Protein AF-E5VIQ0-F1 (afdb_monomer)

Sequence (372 aa):
MNVFETSSGSKKIGVAPRYSGVIVVSKTSDHVQVIYEKKKAYGIGWIDRGLYHKEAIPYNGNEKQLLGNGTYWIQNKASGEGIRVQIIFLGDQKCQVSILNQSKEDHTWKLIREYDHFYIKNMKNEKYLSMDENGTLTDGKIKDMNNCFTKPQKEAAQKSYQWQVMRLNNKNVYPYRDFMQFDPAWARKDYGNVSDYSGKMAAAGCGVVAITNAVYALNGQFVDPMLFADYAVEKHYRIIGAGTHDGIFKAAAKKFGDAYGFTYIKTTYSTSEVREYLKKGCVAISHVPGHYVTVADFNPKTKKYLVLDSHPIKSRPTSSFGNWFKRERLERGGLTSSAYYIYGVPGQAWKYESAKGIQFQKDLFTFMVYMR

Secondary structure (DSSP, 8-state):
-EEESSTT--SEEEEPPTTS--EEEEE-SSEEEEEEEETTEEEEEEEEHHHIIIIIS---SSS--SB-SEEEEEEETTT--EEEEEEEEEETTEEEEEETT------EEEEEEETTEEEEEETTT--EEEE-TTS-EEEE-------B-SPPPS----GGG-EEEEE-SSS--SS-----TT-TTTTTSBSSS--SGGGBHHHHTHHHHHHHHHHHHHH-B---HHHHHHHHHHTT-EETTTEE-TTHHHHHHHHHHHHHT-EEEEEES-HHHHHHHHTTT-EEEEEETTEEEEEEEEETTTTEEEEE-SS-BTTB---TT-EEEEHHHHSSGGG--SEEEEEE-TTTTTHHHHHHHHHHHHHHHHHHHTT-

pLDDT: mean 81.68, std 15.88, range [33.47, 98.81]

Mean predicted aligned error: 11.53 Å

Radius of gyration: 22.09 Å; Cα contacts (8 Å, |Δi|>4): 824; chains: 1; bounding box: 66×54×63 Å

Foldseek 3Di:
DFFAADQVRPHTPDDADFQADWAFPQDDPFWTWTFGDDPVGIDIGIDGVVCCCVRHADPLVPWDQQFFFAWKWKAQQPPRDTFIWGWDDDDPQWTFTHTPPDPDPGFIWHWADAALWTWTAGPVPRWTWFADPVRDIDTDHDPDGHRDNDHDDDDDDPSRRTIGIFGDDQAFGPRAAFAALCRNVFQAPALEDDPDNCRGSVNAVQLLSQLQSQLCRQTNGGHDSVVLSVVCRVVVQQDRNQHGHPVSLQVVCVVRCNSSFKHWQDKDQDPVVQQVLQVRSKKKWFDFVSGIWIFRHADPVVQWTWIRGNDADPQRNAGSNTDTHHPVSCCDTRNRGRMITIMHGPPVSPVPVVVVVVVVVVVVVVVVVVVD

Structure (mmCIF, N/CA/C/O backbone):
data_AF-E5VIQ0-F1
#
_entry.id   AF-E5VIQ0-F1
#
loop_
_atom_site.group_PDB
_atom_site.id
_atom_site.type_symbol
_atom_site.label_atom_id
_atom_site.label_alt_id
_atom_site.label_comp_id
_atom_site.label_asym_id
_atom_site.label_entity_id
_atom_site.label_seq_id
_atom_site.pdbx_PDB_ins_code
_atom_site.Cartn_x
_atom_site.Cartn_y
_atom_site.Cartn_z
_atom_site.occupancy
_atom_site.B_iso_or_equiv
_atom_site.auth_seq_id
_atom_site.auth_comp_id
_atom_site.auth_asym_id
_atom_site.auth_atom_id
_atom_site.pdbx_PDB_model_num
ATOM 1 N N . MET A 1 1 ? 7.933 18.202 8.765 1.00 78.00 1 MET A N 1
ATOM 2 C CA . MET A 1 1 ? 9.221 18.903 8.602 1.00 78.00 1 MET A CA 1
ATOM 3 C C . MET A 1 1 ? 8.988 20.405 8.558 1.00 78.00 1 MET A C 1
ATOM 5 O O . MET A 1 1 ? 8.208 20.854 7.725 1.00 78.00 1 MET A O 1
ATOM 9 N N . ASN A 1 2 ? 9.599 21.183 9.456 1.00 86.50 2 ASN A N 1
ATOM 10 C CA . ASN A 1 2 ? 9.541 22.648 9.362 1.00 86.50 2 ASN A CA 1
ATOM 11 C C . ASN A 1 2 ? 10.174 23.100 8.040 1.00 86.50 2 ASN A C 1
ATOM 13 O O . ASN A 1 2 ? 11.204 22.560 7.645 1.00 86.50 2 ASN A O 1
ATOM 17 N N . VAL A 1 3 ? 9.543 24.065 7.372 1.00 86.06 3 VAL A N 1
ATOM 18 C CA . VAL A 1 3 ? 10.069 24.673 6.148 1.00 86.06 3 VAL A CA 1
ATOM 19 C C . VAL A 1 3 ? 10.400 26.129 6.427 1.00 86.06 3 VAL A C 1
ATOM 21 O O . VAL A 1 3 ? 9.577 26.850 6.998 1.00 86.06 3 VAL A O 1
ATOM 24 N N . PHE A 1 4 ? 11.586 26.548 6.006 1.00 92.62 4 PHE A N 1
ATOM 25 C CA . PHE A 1 4 ? 12.167 27.857 6.258 1.00 92.62 4 PHE A CA 1
ATOM 26 C C . PHE A 1 4 ? 12.259 28.699 4.983 1.00 92.62 4 PHE A C 1
ATOM 28 O O . PHE A 1 4 ? 12.320 28.170 3.874 1.00 92.62 4 PHE A O 1
ATOM 35 N N . GLU A 1 5 ? 12.236 30.020 5.139 1.00 92.00 5 GLU A N 1
ATOM 36 C CA . GLU A 1 5 ? 12.345 30.978 4.028 1.00 92.00 5 GLU A CA 1
ATOM 37 C C . GLU A 1 5 ? 13.717 30.906 3.341 1.00 92.00 5 GLU A C 1
ATOM 39 O O . GLU A 1 5 ? 13.808 30.962 2.115 1.00 92.00 5 GLU A O 1
ATOM 44 N N . THR A 1 6 ? 14.778 30.703 4.126 1.00 89.56 6 THR A N 1
ATOM 45 C CA . THR A 1 6 ? 16.180 30.722 3.690 1.00 89.56 6 THR A CA 1
ATOM 46 C C . THR A 1 6 ? 16.926 29.459 4.124 1.00 89.56 6 THR A C 1
ATOM 48 O O . THR A 1 6 ? 16.515 28.751 5.046 1.00 89.56 6 THR A O 1
ATOM 51 N N . SER A 1 7 ? 18.078 29.202 3.497 1.00 83.75 7 SER A N 1
ATOM 52 C CA . SER A 1 7 ? 18.975 28.082 3.820 1.00 83.75 7 SER A CA 1
ATOM 53 C C . SER A 1 7 ? 19.711 28.224 5.159 1.00 83.75 7 SER A C 1
ATOM 55 O O . SER A 1 7 ? 20.549 27.384 5.468 1.00 83.75 7 SER A O 1
ATOM 57 N N . SER A 1 8 ? 19.449 29.290 5.921 1.00 81.81 8 SER A N 1
ATOM 58 C CA . SER A 1 8 ? 19.987 29.520 7.268 1.00 81.81 8 SER A CA 1
ATOM 59 C C . SER A 1 8 ? 18.996 29.164 8.382 1.00 81.81 8 SER A C 1
ATOM 61 O O . SER A 1 8 ? 19.342 29.263 9.554 1.00 81.81 8 SER A O 1
ATOM 63 N N . GLY A 1 9 ? 17.760 28.775 8.041 1.00 76.31 9 GLY A N 1
ATOM 64 C CA . GLY A 1 9 ? 16.759 28.347 9.024 1.00 76.31 9 GLY A CA 1
ATOM 65 C C . GLY A 1 9 ? 16.147 29.474 9.868 1.00 76.31 9 GLY A C 1
ATOM 66 O O . GLY A 1 9 ? 15.486 29.196 10.865 1.00 76.31 9 GLY A O 1
ATOM 67 N N . SER A 1 10 ? 16.327 30.744 9.488 1.00 78.38 10 SER A N 1
ATOM 68 C CA . SER A 1 10 ? 15.993 31.899 10.340 1.00 78.38 10 SER A CA 1
ATOM 69 C C . SER A 1 10 ? 14.492 32.134 10.555 1.00 78.38 10 SER A C 1
ATOM 71 O O . SER A 1 10 ? 14.095 32.649 11.598 1.00 78.38 10 SER A O 1
ATOM 73 N N . LYS A 1 11 ? 13.638 31.764 9.592 1.00 90.00 11 LYS A N 1
ATOM 74 C CA . LYS A 1 11 ? 12.189 32.023 9.647 1.00 90.00 11 LYS A CA 1
ATOM 75 C C . LYS A 1 11 ? 11.383 30.847 9.121 1.00 90.00 11 LYS A C 1
ATOM 77 O O . LYS A 1 11 ? 11.480 30.491 7.946 1.00 90.00 11 LYS A O 1
ATOM 82 N N . LYS A 1 12 ? 10.545 30.264 9.981 1.00 92.00 12 LYS A N 1
ATOM 83 C CA . LYS A 1 12 ? 9.608 29.194 9.614 1.00 92.00 12 LYS A CA 1
ATOM 84 C C . LYS A 1 12 ? 8.447 29.768 8.793 1.00 92.00 12 LYS A C 1
ATOM 86 O O . LYS A 1 12 ? 7.721 30.633 9.268 1.00 92.00 12 LYS A O 1
ATOM 91 N N . ILE A 1 13 ? 8.239 29.238 7.591 1.00 89.69 13 ILE A N 1
ATOM 92 C CA . ILE A 1 13 ? 7.183 29.659 6.647 1.00 89.69 13 ILE A CA 1
ATOM 93 C C . ILE A 1 13 ? 6.119 28.585 6.406 1.00 89.69 13 ILE A C 1
ATOM 95 O O . ILE A 1 13 ? 5.143 28.806 5.686 1.00 89.69 13 ILE A O 1
ATOM 99 N N . GLY A 1 14 ? 6.310 27.395 6.974 1.00 85.50 14 GLY A N 1
ATOM 100 C CA . GLY A 1 14 ? 5.353 26.311 6.847 1.00 85.50 14 GLY A CA 1
ATOM 101 C C . GLY A 1 14 ? 5.832 25.007 7.460 1.00 85.50 14 GLY A C 1
ATOM 102 O O . GLY A 1 14 ? 6.859 24.935 8.142 1.00 85.50 14 GLY A O 1
ATOM 103 N N . VAL A 1 15 ? 5.050 23.964 7.206 1.00 80.75 15 VAL A N 1
ATOM 104 C CA . VAL A 1 15 ? 5.370 22.587 7.564 1.00 80.75 15 VAL A CA 1
ATOM 105 C C . VAL A 1 15 ? 5.103 21.723 6.338 1.00 80.75 15 VAL A C 1
ATOM 107 O O . VAL A 1 15 ? 3.973 21.658 5.863 1.00 80.75 15 VAL A O 1
ATOM 110 N N . ALA A 1 16 ? 6.144 21.072 5.826 1.00 70.19 16 ALA A N 1
ATOM 111 C CA . ALA A 1 16 ? 6.009 20.020 4.834 1.00 70.19 16 ALA A CA 1
ATOM 112 C C . ALA A 1 16 ? 5.564 18.729 5.542 1.00 70.19 16 ALA A C 1
ATOM 114 O O . ALA A 1 16 ? 6.084 18.427 6.633 1.00 70.19 16 ALA A O 1
ATOM 115 N N . PRO A 1 17 ? 4.635 17.952 4.959 1.00 60.50 17 PRO A N 1
ATOM 116 C CA . PRO A 1 17 ? 4.226 16.684 5.543 1.00 60.50 17 PRO A CA 1
ATOM 117 C C . PRO A 1 17 ? 5.438 15.752 5.653 1.00 60.50 17 PRO A C 1
ATOM 119 O O . PRO A 1 17 ? 6.227 15.622 4.714 1.00 60.50 17 PRO A O 1
ATOM 122 N N . ARG A 1 18 ? 5.606 15.110 6.812 1.00 57.12 18 ARG A N 1
ATOM 123 C CA . ARG A 1 18 ? 6.613 14.049 6.974 1.00 57.12 18 ARG A CA 1
ATOM 124 C C . ARG A 1 18 ? 6.303 12.915 6.000 1.00 57.12 18 ARG A C 1
ATOM 126 O O . ARG A 1 18 ? 5.126 12.640 5.766 1.00 57.12 18 ARG A O 1
ATOM 133 N N . TYR A 1 19 ? 7.335 12.259 5.469 1.00 55.47 19 TYR A N 1
ATOM 134 C CA . TYR A 1 19 ? 7.179 11.092 4.590 1.00 55.47 19 TYR A CA 1
ATOM 135 C C . TYR A 1 19 ? 6.348 11.345 3.318 1.00 55.47 19 TYR A C 1
ATOM 137 O O . TYR A 1 19 ? 5.710 10.431 2.800 1.00 55.47 19 TYR A O 1
ATOM 145 N N . SER A 1 20 ? 6.308 12.593 2.850 1.00 49.12 20 SER A N 1
ATOM 146 C CA . SER A 1 20 ? 5.661 12.973 1.594 1.00 49.12 20 SER A CA 1
ATOM 147 C C . SER A 1 20 ? 6.708 13.324 0.547 1.00 49.12 20 SER A C 1
ATOM 149 O O . SER A 1 20 ? 7.821 13.733 0.886 1.00 49.12 20 SER A O 1
ATOM 151 N N . GLY A 1 21 ? 6.346 13.172 -0.726 1.00 53.34 21 GLY A N 1
ATOM 152 C CA . GLY A 1 21 ? 7.194 13.609 -1.823 1.00 53.34 21 GLY A CA 1
ATOM 153 C C . GLY A 1 21 ? 7.393 15.118 -1.800 1.00 53.34 21 GLY A C 1
ATOM 154 O O . GLY A 1 21 ? 6.462 15.885 -2.034 1.00 53.34 21 GLY A O 1
ATOM 155 N N . VAL A 1 22 ? 8.626 15.535 -1.528 1.00 61.16 22 VAL A N 1
ATOM 156 C CA . VAL A 1 22 ? 9.090 16.910 -1.700 1.00 61.16 22 VAL A CA 1
ATOM 157 C C . VAL A 1 22 ? 10.069 16.932 -2.871 1.00 61.16 22 VAL A C 1
ATOM 159 O O . VAL A 1 22 ? 10.932 16.063 -2.988 1.00 61.16 22 VAL A O 1
ATOM 162 N N . ILE A 1 23 ? 9.923 17.892 -3.783 1.00 61.44 23 ILE A N 1
ATOM 163 C CA . ILE A 1 23 ? 10.809 17.994 -4.949 1.00 61.44 23 ILE A CA 1
ATOM 164 C C . ILE A 1 23 ? 12.016 18.820 -4.534 1.00 61.44 23 ILE A C 1
ATOM 166 O O . ILE A 1 23 ? 11.873 20.016 -4.293 1.00 61.44 23 ILE A O 1
ATOM 170 N N . VAL A 1 24 ? 13.198 18.209 -4.469 1.00 74.38 24 VAL A N 1
ATOM 171 C CA . VAL A 1 24 ? 14.442 18.954 -4.240 1.00 74.38 24 VAL A CA 1
ATOM 172 C C . VAL A 1 24 ? 14.772 19.767 -5.486 1.00 74.38 24 VAL A C 1
ATOM 174 O O . VAL A 1 24 ? 14.898 19.211 -6.576 1.00 74.38 24 VAL A O 1
ATOM 177 N N . VAL A 1 25 ? 14.924 21.077 -5.316 1.00 80.69 25 VAL A N 1
ATOM 178 C CA . VAL A 1 25 ? 15.266 22.009 -6.403 1.00 80.69 25 VAL A CA 1
ATOM 179 C C . VAL A 1 25 ? 16.669 22.589 -6.259 1.00 80.69 25 VAL A C 1
ATOM 181 O O . VAL A 1 25 ? 17.293 22.924 -7.260 1.00 80.69 25 VAL A O 1
ATOM 184 N N . SER A 1 26 ? 17.207 22.649 -5.039 1.00 83.62 26 SER A N 1
ATOM 185 C CA . SER A 1 26 ? 18.608 22.994 -4.782 1.00 83.62 26 SER A CA 1
ATOM 186 C C . SER A 1 26 ? 19.062 22.461 -3.416 1.00 83.62 26 SER A C 1
ATOM 188 O O . SER A 1 26 ? 18.265 21.917 -2.646 1.00 83.62 26 SER A O 1
ATOM 190 N N . LYS A 1 27 ? 20.362 22.553 -3.118 1.00 88.81 27 LYS A N 1
ATOM 191 C CA . LYS A 1 27 ? 20.956 22.050 -1.870 1.00 88.81 27 LYS A CA 1
ATOM 192 C C . LYS A 1 27 ? 22.146 22.902 -1.433 1.00 88.81 27 LYS A C 1
ATOM 194 O O . LYS A 1 27 ? 22.895 23.379 -2.280 1.00 88.81 27 LYS A O 1
ATOM 199 N N . THR A 1 28 ? 22.341 23.016 -0.124 1.00 87.69 28 THR A N 1
ATOM 200 C CA . THR A 1 28 ? 23.559 23.5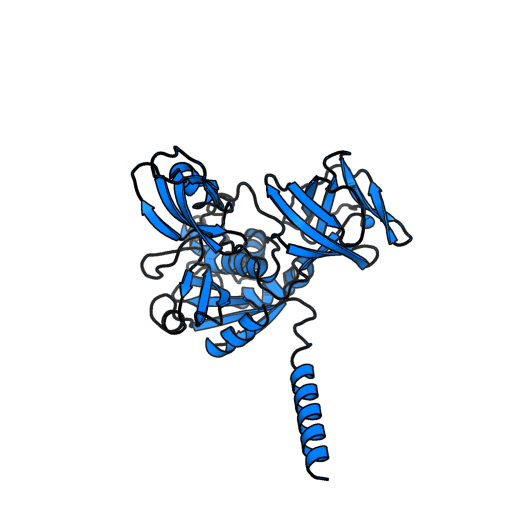30 0.521 1.00 87.69 28 THR A CA 1
ATOM 201 C C . THR A 1 28 ? 24.225 22.419 1.345 1.00 87.69 28 THR A C 1
ATOM 203 O O . THR A 1 28 ? 23.827 21.248 1.267 1.00 87.69 28 THR A O 1
ATOM 206 N N . SER A 1 29 ? 25.263 22.757 2.118 1.00 83.56 29 SER A N 1
ATOM 207 C CA . SER A 1 29 ? 25.867 21.857 3.110 1.00 83.56 29 SER A CA 1
ATOM 208 C C . SER A 1 29 ? 24.809 21.305 4.061 1.00 83.56 29 SER A C 1
ATOM 210 O O . SER A 1 29 ? 24.686 20.086 4.161 1.00 83.56 29 SER A O 1
ATOM 212 N N . ASP A 1 30 ? 23.984 22.186 4.629 1.00 89.12 30 ASP A N 1
ATOM 213 C CA . ASP A 1 30 ? 23.149 21.883 5.797 1.00 89.12 30 ASP A CA 1
ATOM 214 C C . ASP A 1 30 ? 21.649 21.920 5.518 1.00 89.12 30 ASP A C 1
ATOM 216 O O . ASP A 1 30 ? 20.869 21.498 6.360 1.00 89.12 30 ASP A O 1
ATOM 220 N N . HIS A 1 31 ? 21.212 22.387 4.345 1.00 90.38 31 HIS A N 1
ATOM 221 C CA . HIS A 1 31 ? 19.793 22.467 3.993 1.00 90.38 31 HIS A CA 1
ATOM 222 C C . HIS A 1 31 ? 19.521 21.965 2.571 1.00 90.38 31 HIS A C 1
ATOM 224 O O . HIS A 1 31 ? 20.377 21.996 1.685 1.00 90.38 31 HIS A O 1
ATOM 230 N N . VAL A 1 32 ? 18.293 21.511 2.333 1.00 87.31 32 VAL A N 1
ATOM 231 C CA . VAL A 1 32 ? 17.759 21.250 0.992 1.00 87.31 32 VAL A CA 1
ATOM 232 C C . VAL A 1 32 ? 16.609 22.199 0.705 1.00 87.31 32 VAL A C 1
ATOM 234 O O . VAL A 1 32 ? 15.699 22.357 1.520 1.00 87.31 32 VAL A O 1
ATOM 237 N N . GLN A 1 33 ? 16.637 22.831 -0.462 1.00 91.06 33 GLN A N 1
ATOM 238 C CA . GLN A 1 33 ? 15.502 23.600 -0.938 1.00 91.06 33 GLN A CA 1
ATOM 239 C C . GLN A 1 33 ? 14.532 22.652 -1.615 1.00 91.06 33 GLN A C 1
ATOM 241 O O . GLN A 1 33 ? 14.904 21.891 -2.514 1.00 91.06 33 GLN A O 1
ATOM 246 N N . VAL A 1 34 ? 13.278 22.722 -1.199 1.00 82.50 34 VAL A N 1
ATOM 247 C CA . VAL A 1 34 ? 12.233 21.844 -1.685 1.00 82.50 34 VAL A CA 1
ATOM 248 C C . VAL A 1 34 ? 11.012 22.618 -2.145 1.00 82.50 34 VAL A C 1
ATOM 250 O O . VAL A 1 34 ? 10.649 23.648 -1.573 1.00 82.50 34 VAL A O 1
ATOM 253 N N . ILE A 1 35 ? 10.333 22.071 -3.146 1.00 77.62 35 ILE A N 1
ATOM 254 C CA . ILE A 1 35 ? 8.926 22.349 -3.398 1.00 77.62 35 ILE A CA 1
ATOM 255 C C . ILE A 1 35 ? 8.124 21.324 -2.598 1.00 77.62 35 ILE A C 1
ATOM 257 O O . ILE A 1 35 ? 8.297 20.115 -2.766 1.00 77.62 35 ILE A O 1
ATOM 261 N N . TYR A 1 36 ? 7.254 21.812 -1.723 1.00 69.25 36 TYR A N 1
ATOM 262 C CA . TYR A 1 36 ? 6.383 21.005 -0.879 1.00 69.25 36 TYR A CA 1
ATOM 263 C C . TYR A 1 36 ? 4.932 21.415 -1.081 1.00 69.25 36 TYR A C 1
ATOM 265 O O . TYR A 1 36 ? 4.618 22.521 -1.523 1.00 69.25 36 TYR A O 1
ATOM 273 N N . GLU A 1 37 ? 4.022 20.514 -0.758 1.00 64.81 37 GLU A N 1
ATOM 274 C CA . GLU A 1 37 ? 2.604 20.778 -0.918 1.00 64.81 37 GLU A CA 1
ATOM 275 C C . GLU A 1 37 ? 2.001 21.505 0.296 1.00 64.81 37 GLU A C 1
ATOM 277 O O . GLU A 1 37 ? 2.317 21.219 1.452 1.00 64.81 37 GLU A O 1
ATOM 282 N N . LYS A 1 38 ? 1.089 22.439 0.018 1.00 70.81 38 LYS A N 1
ATOM 283 C CA . LYS A 1 38 ? 0.175 23.091 0.958 1.00 70.81 38 LYS A CA 1
ATOM 284 C C . LYS A 1 38 ? -1.270 22.713 0.605 1.00 70.81 38 LYS A C 1
ATOM 286 O O . LYS A 1 38 ? -1.581 22.424 -0.543 1.00 70.81 38 LYS A O 1
ATOM 291 N N . LYS A 1 39 ? -2.200 22.853 1.559 1.00 58.44 39 LYS A N 1
ATOM 292 C CA . LYS A 1 39 ? -3.636 22.497 1.422 1.00 58.44 39 LYS A CA 1
ATOM 293 C C . LYS A 1 39 ? -4.331 22.979 0.130 1.00 58.44 39 LYS A C 1
ATOM 295 O O . LYS A 1 39 ? -5.321 22.381 -0.273 1.00 58.44 39 LYS A O 1
ATOM 300 N N . LYS A 1 40 ? -3.865 24.071 -0.490 1.00 66.31 40 LYS A N 1
ATOM 301 C CA . LYS A 1 40 ? -4.435 24.641 -1.727 1.00 66.31 40 LYS A CA 1
ATOM 302 C C . LYS A 1 40 ? -3.394 25.034 -2.795 1.00 66.31 40 LYS A C 1
ATOM 304 O O . LYS A 1 40 ? -3.777 25.611 -3.805 1.00 66.31 40 LYS A O 1
ATOM 309 N N . ALA A 1 41 ? -2.099 24.798 -2.572 1.00 77.19 41 ALA A N 1
ATOM 310 C CA . ALA A 1 41 ? -1.026 25.298 -3.441 1.00 77.19 41 ALA A CA 1
ATOM 311 C C . ALA A 1 41 ? 0.287 24.540 -3.200 1.00 77.19 41 ALA A C 1
ATOM 313 O O . ALA A 1 41 ? 0.361 23.689 -2.322 1.00 77.19 41 ALA A O 1
ATOM 314 N N . TYR A 1 42 ? 1.346 24.899 -3.918 1.00 75.19 42 TYR A N 1
ATOM 315 C CA . TYR A 1 42 ? 2.705 24.477 -3.585 1.00 75.19 42 TYR A CA 1
ATOM 316 C C . TYR A 1 42 ? 3.455 25.618 -2.894 1.00 75.19 42 TYR A C 1
ATOM 318 O O . TYR A 1 42 ? 3.227 26.794 -3.175 1.00 75.19 42 TYR A O 1
ATOM 326 N N . GLY A 1 43 ? 4.320 25.272 -1.947 1.00 82.06 43 GLY A N 1
ATOM 327 C CA . GLY A 1 43 ? 5.286 26.175 -1.341 1.00 82.06 43 GLY A CA 1
ATOM 328 C C . GLY A 1 43 ? 6.697 25.805 -1.766 1.00 82.06 43 GLY A C 1
ATOM 329 O O . GLY A 1 43 ? 6.986 24.637 -2.004 1.00 82.06 43 GLY A O 1
ATOM 330 N N . ILE A 1 44 ? 7.580 26.795 -1.815 1.00 89.62 44 ILE A N 1
ATOM 331 C CA . ILE A 1 44 ? 9.024 26.589 -1.909 1.00 89.62 44 ILE A CA 1
ATOM 332 C C . ILE A 1 44 ? 9.662 27.043 -0.600 1.00 89.62 44 ILE A C 1
ATOM 334 O O . ILE A 1 44 ? 9.202 28.007 0.014 1.00 89.62 44 ILE A O 1
ATOM 338 N N . GLY A 1 45 ? 10.680 26.326 -0.144 1.00 91.19 45 GLY A N 1
ATOM 339 C CA . GLY A 1 45 ? 11.449 26.714 1.030 1.00 91.19 45 GLY A CA 1
ATOM 340 C C . GLY A 1 45 ? 12.514 25.691 1.381 1.00 91.19 45 GLY A C 1
ATOM 341 O O . GLY A 1 45 ? 12.718 24.720 0.660 1.00 91.19 45 GLY A O 1
ATOM 342 N N . TRP A 1 46 ? 13.199 25.917 2.488 1.00 92.75 46 TRP A N 1
ATOM 343 C CA . TRP A 1 46 ? 14.355 25.144 2.914 1.00 92.75 46 TRP A CA 1
ATOM 344 C C . TRP A 1 46 ? 14.005 24.223 4.077 1.00 92.75 46 TRP A C 1
ATOM 346 O O . TRP A 1 46 ? 13.300 24.618 5.000 1.00 92.75 46 TRP A O 1
ATOM 356 N N . ILE A 1 47 ? 14.494 22.990 4.038 1.00 88.38 47 ILE A N 1
ATOM 357 C CA . ILE A 1 47 ? 14.403 22.024 5.135 1.00 88.38 47 ILE A CA 1
ATOM 358 C C . ILE A 1 47 ? 15.829 21.692 5.561 1.00 88.38 47 ILE A C 1
ATOM 360 O O . ILE A 1 47 ? 16.698 21.520 4.704 1.00 88.38 47 ILE A O 1
ATOM 364 N N . ASP A 1 48 ? 16.062 21.601 6.871 1.00 88.19 48 ASP A N 1
ATOM 365 C CA . ASP A 1 48 ? 17.320 21.089 7.417 1.00 88.19 48 ASP A CA 1
ATOM 366 C C . ASP A 1 48 ? 17.657 19.749 6.754 1.00 88.19 48 ASP A C 1
ATOM 368 O O . ASP A 1 48 ? 16.824 18.846 6.667 1.00 88.19 48 ASP A O 1
ATOM 372 N N . ARG A 1 49 ? 18.871 19.625 6.232 1.00 81.19 49 ARG A N 1
ATOM 373 C CA . ARG A 1 49 ? 19.295 18.474 5.442 1.00 81.19 49 ARG A CA 1
ATOM 374 C C . ARG A 1 49 ? 19.309 17.216 6.301 1.00 81.19 49 ARG A C 1
ATOM 376 O O . ARG A 1 49 ? 18.957 16.163 5.786 1.00 81.19 49 ARG A O 1
ATOM 383 N N . GLY A 1 50 ? 19.645 17.307 7.588 1.00 73.12 50 GLY A N 1
ATOM 384 C CA . GLY A 1 50 ? 19.546 16.195 8.531 1.00 73.12 50 GLY A CA 1
ATOM 385 C C . GLY A 1 50 ? 18.103 15.730 8.730 1.00 73.12 50 GLY A C 1
ATOM 386 O O . GLY A 1 50 ? 17.834 14.535 8.656 1.00 73.12 50 GLY A O 1
ATOM 387 N N . LEU A 1 51 ? 17.158 16.653 8.914 1.00 71.81 51 LEU A N 1
ATOM 388 C CA . LEU A 1 51 ? 15.725 16.372 9.015 1.00 71.81 51 LEU A CA 1
ATOM 389 C C . LEU A 1 51 ? 15.149 15.867 7.698 1.00 71.81 51 LEU A C 1
ATOM 391 O O . LEU A 1 51 ? 14.360 14.937 7.712 1.00 71.81 51 LEU A O 1
ATOM 395 N N . TYR A 1 52 ? 15.557 16.403 6.555 1.00 70.44 52 TYR A N 1
ATOM 396 C CA . TYR A 1 52 ? 15.209 15.842 5.255 1.00 70.44 52 TYR A CA 1
ATOM 397 C C . TYR A 1 52 ? 15.751 14.413 5.128 1.00 70.44 52 TYR A C 1
ATOM 399 O O . TYR A 1 52 ? 15.004 13.498 4.796 1.00 70.44 52 TYR A O 1
ATOM 407 N N . HIS A 1 53 ? 17.009 14.169 5.503 1.00 62.69 53 HIS A N 1
ATOM 408 C CA . HIS A 1 53 ? 17.597 12.826 5.496 1.00 62.69 53 HIS A CA 1
ATOM 409 C C . HIS A 1 53 ? 16.983 11.862 6.519 1.00 62.69 53 HIS A C 1
ATOM 411 O O . HIS A 1 53 ? 17.164 10.661 6.365 1.00 62.69 53 HIS A O 1
ATOM 417 N N . LYS A 1 54 ? 16.281 12.355 7.549 1.00 58.84 54 LYS A N 1
ATOM 418 C CA . LYS A 1 54 ? 15.672 11.560 8.638 1.00 58.84 54 LYS A CA 1
ATOM 419 C C . LYS A 1 54 ? 14.151 11.419 8.546 1.00 58.84 54 LYS A C 1
ATOM 421 O O . LYS A 1 54 ? 13.611 10.418 8.994 1.00 58.84 54 LYS A O 1
ATOM 426 N N . GLU A 1 55 ? 13.461 12.416 8.004 1.00 58.66 55 GLU A N 1
ATOM 427 C CA . GLU A 1 55 ? 11.995 12.520 7.950 1.00 58.66 55 GLU A CA 1
ATOM 428 C C . GLU A 1 55 ? 11.447 12.499 6.511 1.00 58.66 55 GLU A C 1
ATOM 430 O O . GLU A 1 55 ? 10.251 12.262 6.318 1.00 58.66 55 GLU A O 1
ATOM 435 N N . ALA A 1 56 ? 12.295 12.761 5.506 1.00 55.81 56 ALA A N 1
ATOM 436 C CA . ALA A 1 56 ? 11.957 12.614 4.090 1.00 55.81 56 ALA A CA 1
ATOM 437 C C . ALA A 1 56 ? 12.604 11.355 3.486 1.00 55.81 56 ALA A C 1
ATOM 439 O O . ALA A 1 56 ? 11.922 10.559 2.856 1.00 55.81 56 ALA A O 1
ATOM 440 N N . ILE A 1 57 ? 13.904 11.143 3.688 1.00 43.44 57 ILE A N 1
ATOM 441 C CA . ILE A 1 57 ? 14.680 10.066 3.038 1.00 43.44 57 ILE A CA 1
ATOM 442 C C . ILE A 1 57 ? 14.561 8.697 3.715 1.00 43.44 57 ILE A C 1
ATOM 444 O O . ILE A 1 57 ? 14.922 7.694 3.101 1.00 43.44 57 ILE A O 1
ATOM 448 N N . PRO A 1 58 ? 13.966 8.591 4.908 1.00 42.88 58 PRO A N 1
ATOM 449 C CA . PRO A 1 58 ? 13.561 7.302 5.389 1.00 42.88 58 PRO A CA 1
ATOM 450 C C . PRO A 1 58 ? 12.211 7.417 6.093 1.00 42.88 58 PRO A C 1
ATOM 452 O O . PRO A 1 58 ? 12.086 7.804 7.255 1.00 42.88 58 PRO A O 1
ATOM 455 N N . TYR A 1 59 ? 11.199 6.855 5.457 1.00 42.22 59 TYR A N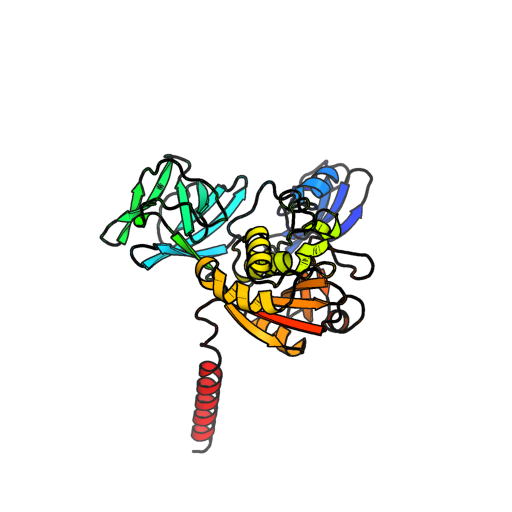 1
ATOM 456 C CA . TYR A 1 59 ? 10.526 5.827 6.221 1.00 42.22 59 TYR A CA 1
ATOM 457 C C . TYR A 1 59 ? 11.578 4.731 6.497 1.00 42.22 59 TYR A C 1
ATOM 459 O O . TYR A 1 59 ? 11.779 3.839 5.686 1.00 42.22 59 TYR A O 1
ATOM 467 N N . ASN A 1 60 ? 12.339 4.865 7.593 1.00 39.62 60 ASN A N 1
ATOM 468 C CA . ASN A 1 60 ? 13.267 3.829 8.086 1.00 39.62 60 ASN A CA 1
ATOM 469 C C . ASN A 1 60 ? 12.501 2.716 8.804 1.00 39.62 60 ASN A C 1
ATOM 471 O O . ASN A 1 60 ? 13.099 1.856 9.442 1.00 39.62 60 ASN A O 1
ATOM 475 N N . GLY A 1 61 ? 11.176 2.811 8.800 1.00 45.72 61 GLY A N 1
ATOM 476 C CA . GLY A 1 61 ? 10.339 1.822 9.407 1.00 45.72 61 GLY A CA 1
ATOM 477 C C . GLY A 1 61 ? 10.173 1.881 10.902 1.00 45.72 61 GLY A C 1
ATOM 478 O O . GLY A 1 61 ? 9.441 1.047 11.425 1.00 45.72 61 GLY A O 1
ATOM 479 N N . ASN A 1 62 ? 10.771 2.852 11.585 1.00 47.16 62 ASN A N 1
ATOM 480 C CA . ASN A 1 62 ? 10.590 2.954 13.030 1.00 47.16 62 ASN A CA 1
ATOM 481 C C . ASN A 1 62 ? 9.136 3.261 13.389 1.00 47.16 62 ASN A C 1
ATOM 483 O O . ASN A 1 62 ? 8.650 2.808 14.421 1.00 47.16 62 ASN A O 1
ATOM 487 N N . GLU A 1 63 ? 8.416 3.967 12.514 1.00 65.12 63 GLU A N 1
ATOM 488 C CA . GLU A 1 63 ? 6.996 4.194 12.700 1.00 65.12 63 GLU A CA 1
ATOM 489 C C . GLU A 1 63 ? 6.190 3.861 11.446 1.00 65.12 63 GLU A C 1
ATOM 491 O O . GLU A 1 63 ? 6.140 4.625 10.479 1.00 65.12 63 GLU A O 1
ATOM 496 N N . LYS A 1 64 ? 5.521 2.702 11.471 1.00 77.00 64 LYS A N 1
ATOM 497 C CA . LYS A 1 64 ? 4.712 2.252 10.345 1.00 77.00 64 LYS A CA 1
ATOM 498 C C . LYS A 1 64 ? 3.308 2.850 10.402 1.00 77.00 64 LYS A C 1
ATOM 500 O O . LYS A 1 64 ? 2.509 2.359 11.184 1.00 77.00 64 LYS A O 1
ATOM 505 N N . GLN A 1 65 ? 2.979 3.890 9.622 1.00 84.00 65 GLN A N 1
ATOM 506 C CA . GLN A 1 65 ? 1.597 4.411 9.577 1.00 84.00 65 GLN A CA 1
ATOM 507 C C . GLN A 1 65 ? 0.639 3.287 9.153 1.00 84.00 65 GLN A C 1
ATOM 509 O O . GLN A 1 65 ? 0.539 2.988 7.965 1.00 84.00 65 GLN A O 1
ATOM 514 N N . LEU A 1 66 ? -0.055 2.678 10.119 1.00 88.00 66 LEU A N 1
ATOM 515 C CA . LEU A 1 66 ? -0.891 1.500 9.887 1.00 88.00 66 LEU A CA 1
ATOM 516 C C . LEU A 1 66 ? -2.042 1.777 8.921 1.00 88.00 66 LEU A C 1
ATOM 518 O O . LEU A 1 66 ? -2.368 0.933 8.086 1.00 88.00 66 LEU A O 1
ATOM 522 N N . LEU A 1 67 ? -2.628 2.970 9.048 1.00 89.31 67 LEU A N 1
ATOM 523 C CA . LEU A 1 67 ? -3.680 3.487 8.186 1.00 89.31 67 LEU A CA 1
ATOM 524 C C . LEU A 1 67 ? -3.323 4.885 7.702 1.00 89.31 67 LEU A C 1
ATOM 526 O O . LEU A 1 67 ? -3.051 5.775 8.509 1.00 89.31 67 LEU A O 1
ATOM 530 N N . GLY A 1 68 ? -3.323 5.058 6.381 1.00 88.69 68 GLY A N 1
ATOM 531 C CA . GLY A 1 68 ? -3.210 6.345 5.703 1.00 88.69 68 GLY A CA 1
ATOM 532 C C . GLY A 1 68 ? -4.250 7.357 6.188 1.00 88.69 68 GLY A C 1
ATOM 533 O O . GLY A 1 68 ? -5.286 7.005 6.747 1.00 88.69 68 GLY A O 1
ATOM 534 N N . ASN A 1 69 ? -3.989 8.641 5.957 1.00 87.56 69 ASN A N 1
ATOM 535 C CA . ASN A 1 69 ? -4.986 9.666 6.256 1.00 87.56 69 ASN A CA 1
ATOM 536 C C . ASN A 1 69 ? -6.186 9.505 5.315 1.00 87.56 69 ASN A C 1
ATOM 538 O O . ASN A 1 69 ? -6.025 9.291 4.107 1.00 87.56 69 ASN A O 1
ATOM 542 N N . GLY A 1 70 ? -7.398 9.652 5.843 1.00 87.75 70 GLY A N 1
ATOM 543 C CA . GLY A 1 70 ? -8.590 9.586 5.010 1.00 87.75 70 GLY A CA 1
ATOM 544 C C . GLY A 1 70 ? -9.870 9.261 5.757 1.00 87.75 70 GLY A C 1
ATOM 545 O O . GLY A 1 70 ? -9.927 9.265 6.983 1.00 87.75 70 GLY A O 1
ATOM 546 N N . THR A 1 71 ? -10.907 8.991 4.972 1.00 86.81 71 THR A N 1
ATOM 547 C CA . THR A 1 71 ? -12.223 8.588 5.462 1.00 86.81 71 THR A CA 1
ATOM 548 C C . THR A 1 71 ? -12.395 7.088 5.279 1.00 86.81 71 THR A C 1
ATOM 550 O O . THR A 1 71 ? -12.192 6.558 4.180 1.00 86.81 71 THR A O 1
ATOM 553 N N . TYR A 1 72 ? -12.789 6.422 6.357 1.00 87.00 72 TYR A N 1
ATOM 554 C CA . TYR A 1 72 ? -12.910 4.977 6.454 1.00 87.00 72 TYR A CA 1
ATOM 555 C C . TYR A 1 72 ? -14.296 4.589 6.965 1.00 87.00 72 TYR A C 1
ATOM 557 O O . TYR A 1 72 ? -14.906 5.299 7.760 1.00 87.00 72 TYR A O 1
ATOM 565 N N . TRP A 1 73 ? -14.782 3.449 6.499 1.00 87.62 73 TRP A N 1
ATOM 566 C CA . TRP A 1 73 ? -15.791 2.653 7.172 1.00 87.62 73 TRP A CA 1
ATOM 567 C C . TRP A 1 73 ? -15.055 1.664 8.059 1.00 87.62 73 TRP A C 1
ATOM 569 O O . TRP A 1 73 ? -14.246 0.884 7.552 1.00 87.62 73 TRP A O 1
ATOM 579 N N . ILE A 1 74 ? -15.292 1.716 9.364 1.00 87.19 74 ILE A N 1
ATOM 580 C CA . ILE A 1 74 ? -14.813 0.680 10.273 1.00 87.19 74 ILE A CA 1
ATOM 581 C C . ILE A 1 74 ? -15.985 -0.226 10.623 1.00 87.19 74 ILE A C 1
ATOM 583 O O . ILE A 1 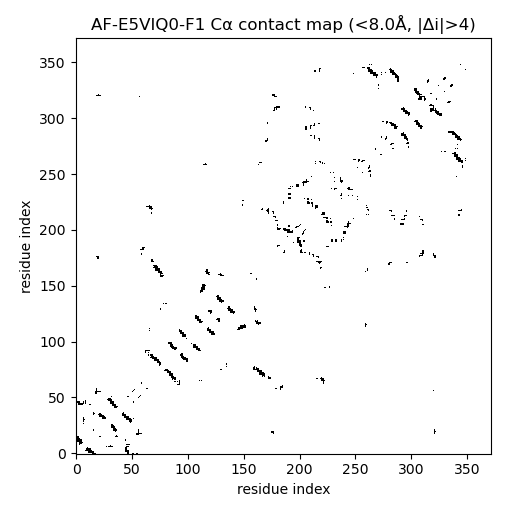74 ? -17.052 0.263 10.979 1.00 87.19 74 ILE A O 1
ATOM 587 N N . GLN A 1 75 ? -15.793 -1.529 10.470 1.00 86.88 75 GLN A N 1
ATOM 588 C CA . GLN A 1 75 ? -16.805 -2.553 10.675 1.00 86.88 75 GLN A CA 1
ATOM 589 C C . GLN A 1 75 ? -16.387 -3.449 11.833 1.00 86.88 75 GLN A C 1
ATOM 591 O O . GLN A 1 75 ? -15.263 -3.949 11.862 1.00 86.88 75 GLN A O 1
ATOM 596 N N . ASN A 1 76 ? -17.287 -3.659 12.780 1.00 86.62 76 ASN A N 1
ATOM 597 C CA . ASN A 1 76 ? -17.090 -4.592 13.867 1.00 86.62 76 ASN A CA 1
ATOM 598 C C . ASN A 1 76 ? -17.131 -6.032 13.342 1.00 86.62 76 ASN A C 1
ATOM 600 O O . ASN A 1 76 ? -18.069 -6.413 12.642 1.00 86.62 76 ASN A O 1
ATOM 604 N N . LYS A 1 77 ? -16.140 -6.855 13.691 1.00 82.69 77 LYS A N 1
ATOM 605 C CA . LYS A 1 77 ? -16.074 -8.241 13.196 1.00 82.69 77 LYS A CA 1
ATOM 606 C C . LYS A 1 77 ? -17.128 -9.167 13.794 1.00 82.69 77 LYS A C 1
ATOM 608 O O . LYS A 1 77 ? -17.408 -10.197 13.189 1.00 82.69 77 LYS A O 1
ATOM 613 N N . ALA A 1 78 ? -17.662 -8.857 14.975 1.00 82.25 78 ALA A N 1
ATOM 614 C CA . ALA A 1 78 ? -18.674 -9.688 15.619 1.00 82.25 78 ALA A CA 1
ATOM 615 C C . ALA A 1 78 ? -20.072 -9.408 15.064 1.00 82.25 78 ALA A C 1
ATOM 617 O O . ALA A 1 78 ? -20.764 -10.344 14.675 1.00 82.25 78 ALA A O 1
ATOM 618 N N . SER A 1 79 ? -20.474 -8.135 15.030 1.00 78.56 79 SER A N 1
ATOM 619 C CA . SER A 1 79 ? -21.832 -7.739 14.640 1.00 78.56 79 SER A CA 1
ATOM 620 C C . SER A 1 79 ? -21.983 -7.427 13.151 1.00 78.56 79 SER A C 1
ATOM 622 O O . SER A 1 79 ? -23.094 -7.456 12.638 1.00 78.56 79 SER A O 1
ATOM 624 N N . GLY A 1 80 ? -20.895 -7.105 12.442 1.00 77.38 80 GLY A N 1
ATOM 625 C CA . GLY A 1 80 ? -20.956 -6.609 11.062 1.00 77.38 80 GLY A CA 1
ATOM 626 C C . GLY A 1 80 ? -21.449 -5.161 10.943 1.00 77.38 80 GLY A C 1
ATOM 627 O O . GLY A 1 80 ? -21.438 -4.600 9.846 1.00 77.38 80 GLY A O 1
ATOM 628 N N . GLU A 1 81 ? -21.824 -4.533 12.054 1.00 78.06 81 GLU A N 1
ATOM 629 C CA . GLU A 1 81 ? -22.173 -3.118 12.116 1.00 78.06 81 GLU A CA 1
ATOM 630 C C . GLU A 1 81 ? -20.937 -2.243 11.924 1.00 78.06 81 GLU A C 1
ATOM 632 O O . GLU A 1 81 ? -19.810 -2.646 12.225 1.00 78.06 81 GLU A O 1
ATOM 637 N N . GLY A 1 82 ? -21.119 -1.023 11.427 1.00 82.38 82 GLY A N 1
ATOM 638 C CA . GLY A 1 82 ? -19.986 -0.145 11.187 1.00 82.38 82 GLY A CA 1
ATOM 639 C C . GLY A 1 82 ? -20.307 1.332 11.244 1.00 82.38 82 GLY A C 1
ATOM 640 O O . GLY A 1 82 ? -21.459 1.762 11.234 1.00 82.38 82 GLY A O 1
ATOM 641 N N . ILE A 1 83 ? -19.243 2.122 11.319 1.00 80.19 83 ILE A N 1
ATOM 642 C CA . ILE A 1 83 ? -19.320 3.573 11.428 1.00 80.19 83 ILE A CA 1
ATOM 643 C C . ILE A 1 83 ? -18.344 4.239 10.465 1.00 80.19 83 ILE A C 1
ATOM 645 O O . ILE A 1 83 ? -17.281 3.707 10.131 1.00 80.19 83 ILE A O 1
ATOM 649 N N . ARG A 1 84 ?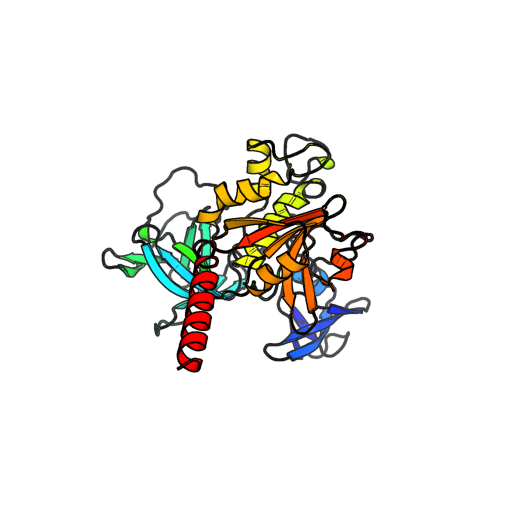 -18.702 5.445 10.016 1.00 85.00 84 ARG A N 1
ATOM 650 C CA . ARG A 1 84 ? -17.813 6.283 9.209 1.00 85.00 84 ARG A CA 1
ATOM 651 C C . ARG A 1 84 ? -16.920 7.111 10.119 1.00 85.00 84 ARG A C 1
ATOM 653 O O . ARG A 1 84 ? -17.412 7.854 10.964 1.00 85.00 84 ARG A O 1
ATOM 660 N N . VAL A 1 85 ? -15.616 7.037 9.890 1.00 83.81 85 VAL A N 1
ATOM 661 C CA . VAL A 1 85 ? -14.613 7.786 10.647 1.00 83.81 85 VAL A CA 1
ATOM 662 C C . VAL A 1 85 ? -13.657 8.515 9.715 1.00 83.81 85 VAL A C 1
ATOM 664 O O . VAL A 1 85 ? -13.318 8.034 8.631 1.00 83.81 85 VAL A O 1
ATOM 667 N N . GLN A 1 86 ? -13.198 9.682 10.145 1.00 86.81 86 GLN A N 1
ATOM 668 C CA . GLN A 1 86 ? -12.026 10.332 9.580 1.00 86.81 86 GLN A CA 1
ATOM 669 C C . GLN A 1 86 ? -10.814 10.006 10.452 1.00 86.81 86 GLN A C 1
ATOM 671 O O . GLN A 1 86 ? -10.867 10.181 11.664 1.00 86.81 86 GLN A O 1
ATOM 676 N N . ILE A 1 87 ? -9.734 9.538 9.826 1.00 87.19 87 ILE A N 1
ATOM 677 C CA . ILE A 1 87 ? -8.471 9.219 10.492 1.00 87.19 87 ILE A CA 1
ATOM 678 C C . ILE A 1 87 ? -7.403 10.197 10.015 1.00 87.19 87 ILE A C 1
ATOM 680 O O . ILE A 1 87 ? -7.149 10.326 8.810 1.00 87.19 87 ILE A O 1
ATOM 684 N N . ILE A 1 88 ? -6.759 10.865 10.971 1.00 86.62 88 ILE A N 1
ATOM 685 C CA . ILE A 1 88 ? -5.590 11.718 10.749 1.00 86.62 88 ILE A CA 1
ATOM 686 C C . ILE A 1 88 ? -4.457 11.201 11.622 1.00 86.62 88 ILE A C 1
ATOM 688 O O . ILE A 1 88 ? -4.560 11.176 12.843 1.00 86.62 88 ILE A O 1
ATOM 692 N N . PHE A 1 89 ? -3.365 10.784 11.001 1.00 84.12 89 PHE A N 1
ATOM 693 C CA . PHE A 1 89 ? -2.200 10.272 11.705 1.00 84.12 89 PHE A CA 1
ATOM 694 C C . PHE A 1 89 ? -1.360 11.394 12.314 1.00 84.12 89 PHE A C 1
ATOM 696 O O . PHE A 1 89 ? -1.036 12.374 11.640 1.00 84.12 89 PHE A O 1
ATOM 703 N N . LEU A 1 90 ? -0.993 11.216 13.582 1.00 80.88 90 LEU A N 1
ATOM 704 C CA . LEU A 1 90 ? -0.280 12.199 14.397 1.00 80.88 90 LEU A CA 1
ATOM 705 C C . LEU A 1 90 ? 1.164 11.776 14.727 1.00 80.88 90 LEU A C 1
ATOM 707 O O . LEU A 1 90 ? 1.933 12.608 15.203 1.00 80.88 90 LEU A O 1
ATOM 711 N N . GLY A 1 91 ? 1.545 10.523 14.454 1.00 75.75 91 GLY A N 1
ATOM 712 C CA . GLY A 1 91 ? 2.823 9.935 14.880 1.00 75.75 91 GLY A CA 1
ATOM 713 C C . GLY A 1 91 ? 2.693 9.080 16.151 1.00 75.75 91 GLY A C 1
ATOM 714 O O . GLY A 1 91 ? 1.662 9.090 16.812 1.00 75.75 91 GLY A O 1
ATOM 715 N N . ASP A 1 92 ? 3.719 8.310 16.495 1.00 71.31 92 ASP A N 1
ATOM 716 C CA . ASP A 1 92 ? 3.717 7.179 17.442 1.00 71.31 92 ASP A CA 1
ATOM 717 C C . ASP A 1 92 ? 2.490 6.228 17.407 1.00 71.31 92 ASP A C 1
ATOM 719 O O . ASP A 1 92 ? 2.010 5.777 18.452 1.00 71.31 92 ASP A O 1
ATOM 723 N N . GLN A 1 93 ? 1.934 5.927 16.229 1.00 75.75 93 GLN A N 1
ATOM 724 C CA . GLN A 1 93 ? 0.646 5.229 16.034 1.00 75.75 93 GLN A CA 1
ATOM 725 C C . GLN A 1 93 ? -0.573 5.952 16.616 1.00 75.75 93 GLN A C 1
ATOM 727 O O . GLN A 1 93 ? -1.675 5.395 16.659 1.00 75.75 93 GLN A O 1
ATOM 732 N N . LYS A 1 94 ? -0.396 7.200 17.047 1.00 82.44 94 LYS A N 1
ATOM 733 C CA . LYS A 1 94 ? -1.478 8.072 17.478 1.00 82.44 94 LYS A CA 1
ATOM 734 C C . LYS A 1 94 ? -2.171 8.617 16.241 1.00 82.44 94 LYS A C 1
ATOM 736 O O . LYS A 1 94 ? -1.554 8.978 15.235 1.00 82.44 94 LYS A O 1
ATOM 741 N N . CYS A 1 95 ? -3.480 8.696 16.334 1.00 84.31 95 CYS A N 1
ATOM 742 C CA . CYS A 1 95 ? -4.339 9.254 15.321 1.00 84.31 95 CYS A CA 1
ATOM 743 C C . CYS A 1 95 ? -5.470 10.027 15.984 1.00 84.31 95 CYS A C 1
ATOM 745 O O . CYS A 1 95 ? -5.925 9.702 17.079 1.00 84.31 95 CYS A O 1
ATOM 747 N N . GLN A 1 96 ? -5.935 11.054 15.299 1.00 83.62 96 GLN A N 1
ATOM 748 C CA . GLN A 1 96 ? -7.239 11.619 15.567 1.00 83.62 96 GLN A CA 1
ATOM 749 C C . GLN A 1 96 ? -8.256 10.773 14.802 1.00 83.62 96 GLN A C 1
ATOM 751 O O . GLN A 1 96 ? -8.101 10.570 13.593 1.00 83.62 96 GLN A O 1
ATOM 756 N N . VAL A 1 97 ? -9.251 10.251 15.517 1.00 81.69 97 VAL A N 1
ATOM 757 C CA . VAL A 1 97 ? -10.381 9.522 14.932 1.00 81.69 97 VAL A CA 1
ATOM 758 C C . VAL A 1 97 ? -11.626 10.337 15.218 1.00 81.69 97 VAL A C 1
ATOM 760 O O . VAL A 1 97 ? -12.098 10.376 16.353 1.00 81.69 97 VAL A O 1
ATOM 763 N N . SER A 1 98 ? -12.144 10.982 14.182 1.00 80.12 98 SER A N 1
ATOM 764 C CA . SER A 1 98 ? -13.373 11.765 14.263 1.00 80.12 98 SER A CA 1
ATOM 765 C C . SER A 1 98 ? -14.514 10.921 13.706 1.00 80.12 98 SER A C 1
ATOM 767 O O . SER A 1 98 ? -14.513 10.560 12.524 1.00 80.12 98 SER A O 1
ATOM 769 N N . ILE A 1 99 ? -15.475 10.567 14.560 1.00 76.19 99 ILE A N 1
ATOM 770 C CA . ILE A 1 99 ? -16.680 9.842 14.146 1.00 76.19 99 ILE A CA 1
ATOM 771 C C . ILE A 1 99 ? -17.569 10.830 13.397 1.00 76.19 99 ILE A C 1
ATOM 773 O O . ILE A 1 99 ? -18.036 11.820 13.958 1.00 76.19 99 ILE A O 1
ATOM 777 N N . LEU A 1 100 ? -17.794 10.578 12.110 1.00 66.31 100 LEU A N 1
ATOM 778 C CA . LEU A 1 100 ? -18.628 11.459 11.303 1.00 66.31 100 LEU A CA 1
ATOM 779 C C . LEU A 1 100 ? -20.082 11.335 11.782 1.00 66.31 100 LEU A C 1
ATOM 781 O O . LEU A 1 100 ? -20.591 10.225 11.918 1.00 66.31 100 LEU A O 1
ATOM 785 N N . ASN A 1 101 ? -20.741 12.477 12.001 1.00 64.06 101 ASN A N 1
ATOM 786 C CA . ASN A 1 101 ? -22.117 12.609 12.509 1.00 64.06 101 ASN A CA 1
ATOM 787 C C . ASN A 1 101 ? -22.317 12.364 14.020 1.00 64.06 101 ASN A C 1
ATOM 789 O O . ASN A 1 101 ? -23.454 12.181 14.449 1.00 64.06 101 ASN A O 1
ATOM 793 N N . GLN A 1 102 ? -21.261 12.394 14.840 1.00 62.47 102 GLN A N 1
ATOM 794 C CA . GLN A 1 102 ? -21.392 12.450 16.302 1.00 62.47 102 GLN A CA 1
ATOM 795 C C . GLN A 1 102 ? -20.593 13.624 16.873 1.00 62.47 102 GLN A C 1
ATOM 797 O O . GLN A 1 102 ? -19.440 13.831 16.510 1.00 62.47 102 GLN A O 1
ATOM 802 N N . SER A 1 103 ? -21.187 14.369 17.808 1.00 46.88 103 SER A N 1
ATOM 803 C CA . SER A 1 103 ? -20.548 15.477 18.532 1.00 46.88 103 SER A CA 1
ATOM 804 C C . SER A 1 103 ? -19.713 14.987 19.723 1.00 46.88 103 SER A C 1
ATOM 806 O O . SER A 1 103 ? -19.770 15.569 20.807 1.00 46.88 103 SER A O 1
ATOM 808 N N . LYS A 1 104 ? -19.001 13.864 19.579 1.00 53.75 104 LYS A N 1
ATOM 809 C CA . LYS A 1 104 ? -18.059 13.432 20.618 1.00 53.75 104 LYS A CA 1
ATOM 810 C C . LYS A 1 104 ? -16.775 14.244 20.475 1.00 53.75 104 LYS A C 1
ATOM 812 O O . LYS A 1 104 ? -16.337 14.501 19.357 1.00 53.75 104 LYS A O 1
ATOM 817 N N . GLU A 1 105 ? -16.208 14.655 21.608 1.00 55.44 105 GLU A N 1
ATOM 818 C CA . GLU A 1 105 ? -14.902 15.315 21.670 1.00 55.44 105 GLU A CA 1
ATOM 819 C C . GLU A 1 105 ? -13.877 14.534 20.835 1.00 55.44 105 GLU A C 1
ATOM 821 O O . GLU A 1 105 ? -13.779 13.308 20.939 1.00 55.44 105 GLU A O 1
ATOM 826 N N . ASP A 1 106 ? -13.111 15.246 20.006 1.00 57.16 106 ASP A N 1
ATOM 827 C CA . ASP A 1 106 ? -11.986 14.681 19.266 1.00 57.16 106 ASP A CA 1
ATOM 828 C C . ASP A 1 106 ? -10.950 14.150 20.267 1.00 57.16 106 ASP A C 1
ATOM 830 O O . ASP A 1 106 ? -10.129 14.887 20.816 1.00 57.16 106 ASP A O 1
ATOM 834 N N . HIS A 1 107 ? -10.998 12.852 20.544 1.00 68.75 107 HIS A N 1
ATOM 835 C CA . HIS A 1 107 ? -9.989 12.190 21.355 1.00 68.75 107 HIS A CA 1
ATOM 836 C C . HIS A 1 107 ? -8.821 11.732 20.480 1.00 68.75 107 HIS A C 1
ATOM 838 O O . HIS A 1 107 ? -8.983 11.352 19.319 1.00 68.75 107 HIS A O 1
ATOM 844 N N . THR A 1 108 ? -7.621 11.742 21.057 1.00 82.31 108 THR A N 1
ATOM 845 C CA . THR A 1 108 ? -6.462 11.071 20.469 1.00 82.31 108 THR A CA 1
ATOM 846 C C . THR A 1 108 ? -6.595 9.573 20.716 1.00 82.31 108 THR A C 1
ATOM 848 O O . THR A 1 108 ? -6.664 9.120 21.862 1.00 82.31 108 THR A O 1
ATOM 851 N N . TRP A 1 109 ? -6.592 8.800 19.639 1.00 86.94 109 TRP A N 1
ATOM 852 C CA . TRP A 1 109 ? -6.663 7.347 19.664 1.00 86.94 109 TRP A CA 1
ATOM 853 C C . TRP A 1 109 ? -5.339 6.736 19.224 1.00 86.94 109 TRP A C 1
ATOM 855 O O . TRP A 1 109 ? -4.574 7.342 18.476 1.00 86.94 109 TRP A O 1
ATOM 865 N N . LYS A 1 110 ? -5.079 5.505 19.643 1.00 88.12 110 LYS A N 1
ATOM 866 C CA . LYS A 1 110 ? -3.974 4.685 19.155 1.00 88.12 110 LYS A CA 1
ATOM 867 C C . LYS A 1 110 ? -4.531 3.492 18.395 1.00 88.12 110 LYS A C 1
ATOM 869 O O . LYS A 1 110 ? -5.368 2.759 18.923 1.00 88.12 110 LYS A O 1
ATOM 874 N N . LEU A 1 111 ? -4.058 3.306 17.165 1.00 88.38 111 LEU A N 1
ATOM 875 C CA . LEU A 1 111 ? -4.372 2.123 16.368 1.00 88.38 111 LEU A CA 1
ATOM 876 C C . LEU A 1 111 ? -3.415 0.997 16.744 1.00 88.38 111 LEU A C 1
ATOM 878 O O . LEU A 1 111 ? -2.199 1.189 16.781 1.00 88.38 111 LEU A O 1
ATOM 882 N N . ILE A 1 112 ? -3.971 -0.181 16.997 1.00 87.62 112 ILE A N 1
ATOM 883 C CA . ILE A 1 112 ? -3.215 -1.408 17.243 1.00 87.62 112 ILE A CA 1
ATOM 884 C C . ILE A 1 112 ? -3.722 -2.438 16.243 1.00 87.62 112 ILE A C 1
ATOM 886 O O . ILE A 1 112 ? -4.923 -2.687 16.198 1.00 87.62 112 ILE A O 1
ATOM 890 N N . ARG A 1 113 ? -2.839 -2.994 15.410 1.00 87.00 113 ARG A N 1
ATOM 891 C CA . ARG A 1 113 ? -3.191 -4.037 14.443 1.00 87.00 113 ARG A CA 1
ATOM 892 C C . ARG A 1 113 ? -2.820 -5.404 15.001 1.00 87.00 113 ARG A C 1
ATOM 894 O O . ARG A 1 113 ? -1.690 -5.597 15.430 1.00 87.00 113 ARG A O 1
ATOM 901 N N . GLU A 1 114 ? -3.748 -6.346 14.900 1.00 85.94 114 GLU A N 1
ATOM 902 C CA . GLU A 1 114 ? -3.483 -7.778 15.032 1.00 85.94 114 GLU A CA 1
ATOM 903 C C . GLU A 1 114 ? -3.936 -8.466 13.748 1.00 85.94 114 GLU A C 1
ATOM 905 O O . GLU A 1 114 ? -5.129 -8.639 13.507 1.00 85.94 114 GLU A O 1
ATOM 910 N N . TYR A 1 115 ? -2.976 -8.817 12.893 1.00 85.81 115 TYR A N 1
ATOM 911 C CA . TYR A 1 115 ? -3.193 -9.443 11.585 1.00 85.81 115 TYR A CA 1
ATOM 912 C C . TYR A 1 115 ? -4.283 -8.770 10.724 1.00 85.81 115 TYR A C 1
ATOM 914 O O . TYR A 1 115 ? -3.994 -7.845 9.962 1.00 85.81 115 TYR A O 1
ATOM 922 N N . ASP A 1 116 ? -5.527 -9.245 10.842 1.00 85.69 116 ASP A N 1
ATOM 923 C CA . ASP A 1 116 ? -6.685 -8.924 10.009 1.00 85.69 116 ASP A CA 1
ATOM 924 C C . ASP A 1 116 ? -7.659 -7.914 10.635 1.00 85.69 116 ASP A C 1
ATOM 926 O O . ASP A 1 116 ? -8.718 -7.645 10.064 1.00 85.69 116 ASP A O 1
ATOM 930 N N . HIS A 1 117 ? -7.334 -7.361 11.803 1.00 89.00 117 HIS A N 1
ATOM 931 C CA . HIS A 1 117 ? -8.196 -6.410 12.495 1.00 89.00 117 HIS A CA 1
ATOM 932 C C . HIS A 1 117 ? -7.413 -5.368 13.287 1.00 89.00 117 HIS A C 1
ATOM 934 O O . HIS A 1 117 ? -6.189 -5.435 13.434 1.00 89.00 117 HIS A O 1
ATOM 940 N N . PHE A 1 118 ? -8.155 -4.372 13.759 1.00 90.38 118 PHE A N 1
ATOM 941 C CA . PHE A 1 118 ? -7.665 -3.272 14.566 1.00 90.38 118 PHE A CA 1
ATOM 942 C C . PHE A 1 118 ? -8.392 -3.196 15.900 1.00 90.38 118 PHE A C 1
ATOM 944 O O . PHE A 1 118 ? -9.602 -3.401 15.969 1.00 90.38 118 PHE A O 1
ATOM 951 N N . TYR A 1 119 ? -7.654 -2.775 16.918 1.00 89.88 119 TYR A N 1
ATOM 952 C CA . TYR A 1 119 ? -8.192 -2.188 18.135 1.00 89.88 119 TYR A CA 1
ATOM 953 C C . TYR A 1 119 ? -7.928 -0.686 18.109 1.00 89.88 119 TYR A C 1
ATOM 955 O O . TYR A 1 119 ? -6.870 -0.228 17.662 1.00 89.88 119 TYR A O 1
ATOM 963 N N . ILE A 1 120 ? -8.892 0.087 18.602 1.00 89.69 120 ILE A N 1
ATOM 964 C CA . ILE A 1 120 ? -8.824 1.548 18.633 1.00 89.69 120 ILE A CA 1
ATOM 965 C C . ILE A 1 120 ? -8.845 1.970 20.100 1.00 89.69 120 ILE A C 1
ATOM 967 O O . ILE A 1 120 ? -9.892 1.949 20.744 1.00 89.69 120 ILE A O 1
ATOM 971 N N . LYS A 1 121 ? -7.671 2.295 20.647 1.00 89.25 121 LYS A N 1
ATOM 972 C CA . LYS A 1 121 ? -7.481 2.608 22.069 1.00 89.25 121 LYS A CA 1
ATOM 973 C C . LYS A 1 121 ? -7.569 4.109 22.314 1.00 89.25 121 LYS A C 1
ATOM 975 O O . LYS A 1 121 ? -6.823 4.872 21.708 1.00 89.25 121 LYS A O 1
ATOM 980 N N . ASN A 1 122 ? -8.442 4.539 23.209 1.00 87.25 122 ASN A N 1
ATOM 981 C CA . ASN A 1 122 ? -8.513 5.911 23.685 1.00 87.25 122 ASN A CA 1
ATOM 982 C C . ASN A 1 122 ? -7.355 6.170 24.661 1.00 87.25 122 ASN A C 1
ATOM 984 O O . ASN A 1 122 ? -7.233 5.509 25.691 1.00 87.25 122 ASN A O 1
ATOM 988 N N . MET A 1 123 ? -6.507 7.147 24.339 1.00 84.00 123 MET A N 1
ATOM 989 C CA . MET A 1 123 ? -5.306 7.458 25.124 1.00 84.00 123 MET A CA 1
ATOM 990 C C . MET A 1 123 ? -5.599 8.209 26.434 1.00 84.00 123 MET A C 1
ATOM 992 O O . MET A 1 123 ? -4.721 8.307 27.283 1.00 84.00 123 MET A O 1
ATOM 996 N N . LYS A 1 124 ? -6.802 8.775 26.608 1.00 83.88 124 LYS A N 1
ATOM 997 C CA . LYS A 1 124 ? -7.184 9.524 27.819 1.00 83.88 124 LYS A CA 1
ATOM 998 C C . LYS A 1 124 ? -7.592 8.592 28.957 1.00 83.88 124 LYS A C 1
ATOM 1000 O O . LYS A 1 124 ? -7.278 8.860 30.110 1.00 83.88 124 LYS A O 1
ATOM 1005 N N . ASN A 1 125 ? -8.334 7.533 28.639 1.00 85.62 125 ASN A N 1
ATOM 1006 C CA . ASN A 1 125 ? -8.921 6.628 29.632 1.00 85.62 125 ASN A CA 1
ATOM 1007 C C . ASN A 1 125 ? -8.426 5.175 29.512 1.00 85.62 125 ASN A C 1
ATOM 1009 O O . ASN A 1 125 ? -8.877 4.318 30.273 1.00 85.62 125 ASN A O 1
ATOM 1013 N N . GLU A 1 126 ? -7.512 4.903 28.574 1.00 85.94 126 GLU A N 1
ATOM 1014 C CA . GLU A 1 126 ? -6.917 3.589 28.300 1.00 85.94 126 GLU A CA 1
ATOM 1015 C C . GLU A 1 126 ? -7.937 2.500 27.904 1.00 85.94 126 GLU A C 1
ATOM 1017 O O . GLU A 1 126 ? -7.618 1.308 27.928 1.00 85.94 126 GLU A O 1
ATOM 1022 N N . LYS A 1 127 ? -9.160 2.890 27.521 1.00 88.69 127 LYS A N 1
ATOM 1023 C CA . LYS A 1 127 ? -10.211 1.985 27.040 1.00 88.69 127 LYS A CA 1
ATOM 1024 C C . LYS A 1 127 ? -10.190 1.856 25.518 1.00 88.69 127 LYS A C 1
ATOM 1026 O O . LYS A 1 127 ? -9.590 2.660 24.817 1.00 88.69 127 LYS A O 1
ATOM 1031 N N . TYR A 1 128 ? -10.878 0.853 24.997 1.00 89.69 128 TYR A N 1
ATOM 1032 C CA . TYR A 1 128 ? -10.953 0.525 23.580 1.00 89.69 128 TYR A CA 1
ATOM 1033 C C . TYR A 1 128 ? -12.358 0.742 23.040 1.00 89.69 128 TYR A C 1
ATOM 1035 O O . TYR A 1 128 ? -13.327 0.437 23.732 1.00 89.69 128 TYR A O 1
ATOM 1043 N N . LEU A 1 129 ? -12.455 1.220 21.798 1.00 88.06 129 LEU A N 1
ATOM 1044 C CA . LEU A 1 129 ? -13.719 1.330 21.078 1.00 88.06 129 LEU A CA 1
ATOM 1045 C C . LEU A 1 129 ? -14.331 -0.060 20.864 1.00 88.06 129 LEU A C 1
ATOM 1047 O O . LEU A 1 129 ? -13.668 -0.966 20.352 1.00 88.06 129 LEU A O 1
ATOM 1051 N N . SER A 1 130 ? -15.603 -0.195 21.214 1.00 87.75 130 SER A N 1
ATOM 1052 C CA . SER A 1 130 ? -16.372 -1.433 21.131 1.00 87.75 130 SER A CA 1
ATOM 1053 C C . SER A 1 130 ? -17.806 -1.157 20.681 1.00 87.75 130 SER A C 1
ATOM 1055 O O . SER A 1 130 ? -18.208 -0.001 20.515 1.00 87.75 130 SER A O 1
ATOM 1057 N N . MET A 1 131 ? -18.581 -2.223 20.510 1.00 81.69 131 MET A N 1
ATOM 1058 C CA . MET A 1 131 ? -20.031 -2.174 20.341 1.00 81.69 131 MET A CA 1
ATOM 1059 C C . MET A 1 131 ? -20.700 -3.114 21.340 1.00 81.69 131 MET A C 1
ATOM 1061 O O . MET A 1 131 ? -20.201 -4.215 21.577 1.00 81.69 131 MET A O 1
ATOM 1065 N N . ASP A 1 132 ? -21.808 -2.667 21.925 1.00 79.88 132 ASP A N 1
ATOM 1066 C CA . ASP A 1 132 ? -22.677 -3.535 22.718 1.00 79.88 132 ASP A CA 1
ATOM 1067 C C . ASP A 1 132 ? -23.562 -4.429 21.827 1.00 79.88 132 ASP A C 1
ATOM 1069 O O . ASP A 1 132 ? -23.518 -4.361 20.596 1.00 79.88 132 ASP A O 1
ATOM 1073 N N . GLU A 1 133 ? -24.362 -5.287 22.461 1.00 75.50 133 GLU A N 1
ATOM 1074 C CA . GLU A 1 133 ? -25.254 -6.246 21.791 1.00 75.50 133 GLU A CA 1
ATOM 1075 C C . GLU A 1 133 ? -26.317 -5.573 20.908 1.00 75.50 133 GLU A C 1
ATOM 1077 O O . GLU A 1 133 ? -26.797 -6.180 19.954 1.00 75.50 133 GLU A O 1
ATOM 1082 N N . ASN A 1 134 ? -26.638 -4.306 21.181 1.00 73.00 134 ASN A N 1
ATOM 1083 C CA . ASN A 1 134 ? -27.616 -3.516 20.433 1.00 73.00 134 ASN A CA 1
ATOM 1084 C C . ASN A 1 134 ? -26.975 -2.700 19.303 1.00 73.00 134 ASN A C 1
ATOM 1086 O O . ASN A 1 134 ? -27.645 -1.899 18.653 1.00 73.00 134 ASN A O 1
ATOM 1090 N N . GLY A 1 135 ? -25.668 -2.848 19.092 1.00 68.81 135 GLY A N 1
ATOM 1091 C CA . GLY A 1 135 ? -24.931 -2.085 18.099 1.00 68.81 135 GLY A CA 1
ATOM 1092 C C . GLY A 1 135 ? -24.678 -0.623 18.492 1.00 68.81 135 GLY A C 1
ATOM 1093 O O . GLY A 1 135 ? -24.405 0.219 17.634 1.00 68.81 135 GLY A O 1
ATOM 1094 N N . THR A 1 136 ? -24.710 -0.302 19.784 1.00 76.75 136 THR A N 1
ATOM 1095 C CA . THR A 1 136 ? -24.337 1.025 20.282 1.00 76.75 136 THR A CA 1
ATOM 1096 C C . THR A 1 136 ? -22.839 1.084 20.570 1.00 76.75 136 THR A C 1
ATOM 1098 O O . THR A 1 136 ? -22.257 0.169 21.153 1.00 76.75 136 THR A O 1
ATOM 1101 N N . LEU A 1 137 ? -22.189 2.182 20.165 1.00 78.19 137 LEU A N 1
ATOM 1102 C CA . LEU A 1 137 ? -20.767 2.401 20.441 1.00 78.19 137 LEU A CA 1
ATOM 1103 C C . LEU A 1 137 ? -20.513 2.541 21.943 1.00 78.19 137 LEU A C 1
ATOM 1105 O O . LEU A 1 137 ? -21.035 3.454 22.585 1.00 78.19 137 LEU A O 1
ATOM 1109 N N . THR A 1 138 ? -19.618 1.708 22.459 1.00 83.31 138 THR A N 1
ATOM 1110 C CA . THR A 1 138 ? -19.209 1.688 23.867 1.00 83.31 138 THR A CA 1
ATOM 1111 C C . THR A 1 138 ? -17.684 1.657 23.998 1.00 83.31 138 THR A C 1
ATOM 1113 O O . THR A 1 138 ? -16.963 1.596 22.996 1.00 83.31 138 THR A O 1
ATOM 1116 N N . ASP A 1 139 ? -17.174 1.754 25.226 1.00 84.81 139 ASP A N 1
ATOM 1117 C CA . ASP A 1 139 ? -15.755 1.595 25.525 1.00 84.81 139 ASP A CA 1
ATOM 1118 C C . ASP A 1 139 ? -15.495 0.626 26.686 1.00 84.81 139 ASP A C 1
ATOM 1120 O O . ASP A 1 139 ? -16.269 0.511 27.635 1.00 84.81 139 ASP A O 1
ATOM 1124 N N . GLY A 1 140 ? -14.382 -0.103 26.614 1.00 85.31 140 GLY A N 1
ATOM 1125 C CA . GLY A 1 140 ? -14.043 -1.121 27.611 1.00 85.31 140 GLY A CA 1
ATOM 1126 C C . GLY A 1 140 ? -12.546 -1.362 27.744 1.00 85.31 140 GLY A C 1
ATOM 1127 O O . GLY A 1 140 ? -11.759 -0.946 26.898 1.00 85.31 140 GLY A O 1
ATOM 1128 N N . LYS A 1 141 ? -12.124 -1.995 28.841 1.00 86.75 141 LYS A N 1
ATOM 1129 C CA . LYS A 1 141 ? -10.710 -2.319 29.075 1.00 86.75 141 LYS A CA 1
ATOM 1130 C C . LYS A 1 141 ? -10.390 -3.700 28.510 1.00 86.75 141 LYS A C 1
ATOM 1132 O O . LYS A 1 141 ? -11.066 -4.665 28.847 1.00 86.75 141 LYS A O 1
ATOM 1137 N N . ILE A 1 142 ? -9.312 -3.783 27.738 1.00 84.00 142 ILE A N 1
ATOM 1138 C CA . ILE A 1 142 ? -8.718 -5.034 27.254 1.00 84.00 142 ILE A CA 1
ATOM 1139 C C . ILE A 1 142 ? -7.284 -5.095 27.787 1.00 84.00 142 ILE A C 1
ATOM 1141 O O . ILE A 1 142 ? -6.583 -4.076 27.777 1.00 84.00 142 ILE A O 1
ATOM 1145 N N . LYS A 1 143 ? -6.858 -6.261 28.279 1.00 75.56 143 LYS A N 1
ATOM 1146 C CA . LYS A 1 143 ? -5.473 -6.505 28.709 1.00 75.56 143 LYS A CA 1
ATOM 1147 C C . LYS A 1 143 ? -4.644 -7.043 27.539 1.00 75.56 143 LYS A C 1
ATOM 1149 O O . LYS A 1 143 ? -5.188 -7.724 26.681 1.00 75.56 143 LYS A O 1
ATOM 1154 N N . ASP A 1 144 ? -3.355 -6.712 27.529 1.00 72.06 144 ASP A N 1
ATOM 1155 C CA . ASP A 1 144 ? -2.321 -7.377 26.720 1.00 72.06 144 ASP A CA 1
ATOM 1156 C C . ASP A 1 144 ? -2.557 -7.408 25.197 1.00 72.06 144 ASP A C 1
ATOM 1158 O O . ASP A 1 144 ? -2.579 -8.463 24.576 1.00 72.06 144 ASP A O 1
ATOM 1162 N N . MET A 1 145 ? -2.688 -6.230 24.574 1.00 77.62 145 MET A N 1
ATOM 1163 C CA . MET A 1 145 ? -2.788 -6.092 23.110 1.00 77.62 145 MET A CA 1
ATOM 1164 C C . MET A 1 145 ? -1.451 -5.676 22.495 1.00 77.62 145 MET A C 1
ATOM 1166 O O . MET A 1 145 ? -0.848 -4.683 22.918 1.00 77.62 145 MET A O 1
ATOM 1170 N N . ASN A 1 146 ? -1.027 -6.380 21.443 1.00 73.62 146 ASN A N 1
ATOM 1171 C CA . ASN A 1 146 ? 0.227 -6.117 20.739 1.00 73.62 146 ASN A CA 1
ATOM 1172 C C . ASN A 1 146 ? -0.028 -5.643 19.306 1.00 73.62 146 ASN A C 1
ATOM 1174 O O . ASN A 1 146 ? -1.001 -6.019 18.666 1.00 73.62 146 ASN A O 1
ATOM 1178 N N . ASN A 1 147 ? 0.878 -4.822 18.769 1.00 76.38 147 ASN A N 1
ATOM 1179 C CA . ASN A 1 147 ? 0.832 -4.440 17.358 1.00 76.38 147 ASN A CA 1
ATOM 1180 C C . ASN A 1 147 ? 1.542 -5.513 16.517 1.00 76.38 147 ASN A C 1
ATOM 1182 O O . ASN A 1 147 ? 2.731 -5.386 16.222 1.00 76.38 147 ASN A O 1
ATOM 1186 N N . CYS A 1 148 ? 0.832 -6.597 16.203 1.00 72.00 148 CYS A N 1
ATOM 1187 C CA . CYS A 1 148 ? 1.359 -7.742 15.475 1.00 72.00 148 CYS A CA 1
ATOM 1188 C C . CYS A 1 148 ? 0.814 -7.807 14.043 1.00 72.00 148 CYS A C 1
ATOM 1190 O O . CYS A 1 148 ? -0.392 -7.795 13.796 1.00 72.00 148 CYS A O 1
ATOM 1192 N N . PHE A 1 149 ? 1.715 -7.929 13.071 1.00 73.69 149 PHE A N 1
ATOM 1193 C CA . PHE A 1 149 ? 1.343 -8.080 11.665 1.00 73.69 149 PHE A CA 1
ATOM 1194 C C . PHE A 1 149 ? 1.118 -9.539 11.262 1.00 73.69 149 PHE A C 1
ATOM 1196 O O . PHE A 1 149 ? 0.495 -9.789 10.237 1.00 73.69 149 PHE A O 1
ATOM 1203 N N . THR A 1 150 ? 1.586 -10.509 12.049 1.00 71.94 150 THR A N 1
ATOM 1204 C CA . THR A 1 150 ? 1.387 -11.938 11.779 1.00 71.94 150 THR A CA 1
ATOM 1205 C C . THR A 1 150 ? 0.089 -12.435 12.397 1.00 71.94 150 THR A C 1
ATOM 1207 O O . THR A 1 150 ? -0.499 -11.779 13.256 1.00 71.94 150 THR A O 1
ATOM 1210 N N . LYS A 1 151 ? -0.377 -13.605 11.941 1.00 69.38 151 LYS A N 1
ATOM 1211 C CA . LYS A 1 151 ? -1.553 -14.254 12.526 1.00 69.38 151 LYS A CA 1
ATOM 1212 C C . LYS A 1 151 ? -1.352 -14.419 14.036 1.00 69.38 151 LYS A C 1
ATOM 1214 O O . LYS A 1 151 ? -0.308 -14.949 14.422 1.00 69.38 151 LYS A O 1
ATOM 1219 N N . PRO A 1 152 ? -2.325 -14.026 14.870 1.00 65.44 152 PRO A N 1
ATOM 1220 C CA . PRO A 1 152 ? -2.204 -14.214 16.307 1.00 65.44 152 PRO A CA 1
ATOM 1221 C C . PRO A 1 152 ? -2.087 -15.708 16.646 1.00 65.44 152 PRO A C 1
ATOM 1223 O O . PRO A 1 152 ? -2.711 -16.558 15.999 1.00 65.44 152 PRO A O 1
ATOM 1226 N N . GLN A 1 153 ? -1.292 -16.029 17.671 1.00 53.22 153 GLN A N 1
ATOM 1227 C CA . GLN A 1 153 ? -1.404 -17.313 18.363 1.00 53.22 153 GLN A CA 1
ATOM 1228 C C . GLN A 1 153 ? -2.785 -17.335 19.035 1.00 53.22 153 GLN A C 1
ATOM 1230 O O . GLN A 1 153 ? -3.205 -16.327 19.592 1.00 53.22 153 GLN A O 1
ATOM 1235 N N . LYS A 1 154 ? -3.537 -18.431 18.865 1.00 52.38 154 LYS A N 1
ATOM 1236 C CA . LYS A 1 154 ? -4.935 -18.569 19.308 1.00 52.38 154 LYS A CA 1
ATOM 1237 C C . LYS A 1 154 ? -5.138 -18.006 20.719 1.00 52.38 154 LYS A C 1
ATOM 1239 O O . LYS A 1 154 ? -4.707 -18.649 21.663 1.00 52.38 154 LYS A O 1
ATOM 1244 N N . GLU A 1 155 ? -5.894 -16.919 20.842 1.00 53.03 155 GLU A N 1
ATOM 1245 C CA . GLU A 1 155 ? -6.595 -16.550 22.071 1.00 53.03 155 GLU A CA 1
ATOM 1246 C C . GLU A 1 155 ? -7.753 -15.593 21.761 1.00 53.03 155 GLU A C 1
ATOM 1248 O O . GLU A 1 155 ? -7.746 -14.849 20.778 1.00 53.03 155 GLU A O 1
ATOM 1253 N N . ALA A 1 156 ? -8.816 -15.714 22.553 1.00 49.66 156 ALA A N 1
ATOM 1254 C CA . ALA A 1 156 ? -10.102 -15.064 22.361 1.00 49.66 156 ALA A CA 1
ATOM 1255 C C . ALA A 1 156 ? -10.017 -13.560 22.644 1.00 49.66 156 ALA A C 1
ATOM 1257 O O . ALA A 1 156 ? -10.427 -13.075 23.694 1.00 49.66 156 ALA A O 1
ATOM 1258 N N . ALA A 1 157 ? -9.527 -12.801 21.674 1.00 57.38 157 ALA A N 1
ATOM 1259 C CA . ALA A 1 157 ? -9.808 -11.383 21.606 1.00 57.38 157 ALA A CA 1
ATOM 1260 C C . ALA A 1 157 ? -11.327 -11.160 21.659 1.00 57.38 157 ALA A C 1
ATOM 1262 O O . ALA A 1 157 ? -12.086 -11.807 20.927 1.00 57.38 157 ALA A O 1
ATOM 1263 N N . GLN A 1 158 ? -11.784 -10.270 22.543 1.00 74.06 158 GLN A N 1
ATOM 1264 C CA . GLN A 1 158 ? -13.193 -9.901 22.638 1.00 74.06 158 GLN A CA 1
ATOM 1265 C C . GLN A 1 158 ? -13.642 -9.366 21.268 1.00 74.06 158 GLN A C 1
ATOM 1267 O O . GLN A 1 158 ? -13.318 -8.241 20.893 1.00 74.06 158 GLN A O 1
ATOM 1272 N N . LYS A 1 159 ? -14.349 -10.197 20.488 1.00 78.38 159 LYS A N 1
ATOM 1273 C CA . LYS A 1 159 ? -14.663 -9.929 19.071 1.00 78.38 159 LYS A CA 1
ATOM 1274 C C . LYS A 1 159 ? -15.390 -8.594 18.863 1.00 78.38 159 LYS A C 1
ATOM 1276 O O . LYS A 1 159 ? -15.238 -7.982 17.812 1.00 78.38 159 LYS A O 1
ATOM 1281 N N . SER A 1 160 ? -16.116 -8.118 19.877 1.00 83.69 160 SER A N 1
ATOM 1282 C CA . SER A 1 160 ? -16.794 -6.816 19.896 1.00 83.69 160 SER A CA 1
ATOM 1283 C C . SER A 1 160 ? -15.851 -5.606 19.864 1.00 83.69 160 SER A C 1
ATOM 1285 O O . SER A 1 160 ? -16.312 -4.494 19.633 1.00 83.69 160 SER A O 1
ATOM 1287 N N . TYR A 1 161 ? -14.542 -5.787 20.040 1.00 88.06 161 TYR A N 1
ATOM 1288 C CA . TYR A 1 161 ? -13.535 -4.721 19.972 1.00 88.06 161 TYR A CA 1
ATOM 1289 C C . TYR A 1 161 ? -12.687 -4.778 18.700 1.00 88.06 161 TYR A C 1
ATOM 1291 O O . TYR A 1 161 ? -11.793 -3.952 18.515 1.00 88.06 161 TYR A O 1
ATOM 1299 N N . GLN A 1 162 ? -12.938 -5.764 17.837 1.00 89.56 162 GLN A N 1
ATOM 1300 C CA . GLN A 1 162 ? -12.167 -5.979 16.625 1.00 89.56 162 GLN A CA 1
ATOM 1301 C C . GLN A 1 162 ? -12.807 -5.250 15.450 1.00 89.56 162 GLN A C 1
ATOM 1303 O O . GLN A 1 162 ? -13.951 -5.522 15.078 1.00 89.56 162 GLN A O 1
ATOM 1308 N N . TRP A 1 163 ? -12.029 -4.376 14.821 1.00 89.19 163 TRP A N 1
ATOM 1309 C CA . TRP A 1 163 ? -12.479 -3.548 13.713 1.00 89.19 163 TRP A CA 1
ATOM 1310 C C . TRP A 1 163 ? -11.762 -3.919 12.417 1.00 89.19 163 TRP A C 1
ATOM 1312 O O . TRP A 1 163 ? -10.534 -3.892 12.331 1.00 89.19 163 TRP A O 1
ATOM 1322 N N . GLN A 1 164 ? -12.532 -4.230 11.381 1.00 89.44 164 GLN A N 1
ATOM 1323 C CA . GLN A 1 164 ? -12.075 -4.195 9.997 1.00 89.44 164 GLN A CA 1
ATOM 1324 C C . GLN A 1 164 ? -12.231 -2.786 9.449 1.00 89.44 164 GLN A C 1
ATOM 1326 O O . GLN A 1 164 ? -13.115 -2.044 9.866 1.00 89.44 164 GLN A O 1
ATOM 1331 N N . VAL A 1 165 ? -11.368 -2.397 8.516 1.00 88.25 165 VAL A N 1
ATOM 1332 C CA . VAL A 1 165 ? -11.346 -1.028 7.997 1.00 88.25 165 VAL A CA 1
ATOM 1333 C C . VAL A 1 165 ? -11.362 -1.026 6.477 1.00 88.25 165 VAL A C 1
ATOM 1335 O O . VAL A 1 165 ? -10.573 -1.697 5.814 1.00 88.25 165 VAL A O 1
ATOM 1338 N N . MET A 1 166 ? -12.260 -0.232 5.912 1.00 87.62 166 MET A N 1
ATOM 1339 C CA . MET A 1 166 ? -12.445 -0.077 4.477 1.00 87.62 166 MET A CA 1
ATOM 1340 C C . MET A 1 166 ? -12.368 1.400 4.126 1.00 87.62 166 MET A C 1
ATOM 1342 O O . MET A 1 166 ? -13.087 2.223 4.687 1.00 87.62 166 MET A O 1
ATOM 1346 N N . ARG A 1 167 ? -11.499 1.770 3.188 1.00 86.75 167 ARG A N 1
ATOM 1347 C CA . ARG A 1 167 ? -11.401 3.164 2.747 1.00 86.75 167 ARG A CA 1
ATOM 1348 C C . ARG A 1 167 ? -12.594 3.520 1.864 1.00 86.75 167 ARG A C 1
ATOM 1350 O O . ARG A 1 167 ? -12.922 2.773 0.949 1.00 86.75 167 ARG A O 1
ATOM 1357 N N . LEU A 1 168 ? -13.230 4.660 2.134 1.00 80.88 168 LEU A N 1
ATOM 1358 C CA . LEU A 1 168 ? -14.455 5.075 1.435 1.00 80.88 168 LEU A CA 1
ATOM 1359 C C . LEU A 1 168 ? -14.200 5.961 0.212 1.00 80.88 168 LEU A C 1
ATOM 1361 O O . LEU A 1 168 ? -15.014 5.992 -0.707 1.00 80.88 168 LEU A O 1
ATOM 1365 N N . ASN A 1 169 ? -13.080 6.683 0.178 1.00 70.50 169 ASN A N 1
ATOM 1366 C CA . ASN A 1 169 ? -12.756 7.533 -0.963 1.00 70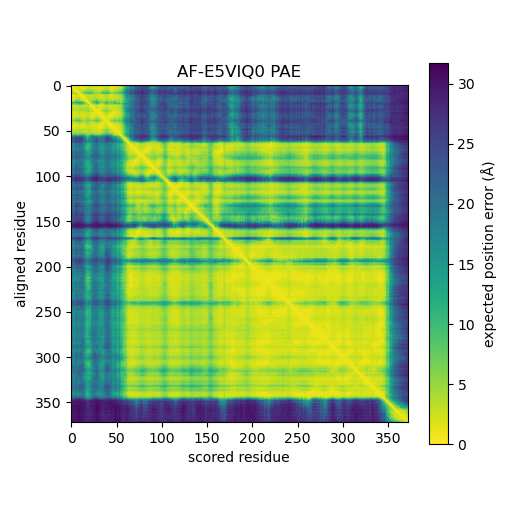.50 169 ASN A CA 1
ATOM 1367 C C . ASN A 1 169 ? -12.124 6.692 -2.079 1.00 70.50 169 ASN A C 1
ATOM 1369 O O . ASN A 1 169 ? -11.027 6.170 -1.903 1.00 70.50 169 ASN A O 1
ATOM 1373 N N . ASN A 1 170 ? -12.779 6.647 -3.246 1.00 61.06 170 ASN A N 1
ATOM 1374 C CA . ASN A 1 170 ? -12.340 5.944 -4.469 1.00 61.06 170 ASN A CA 1
ATOM 1375 C C . ASN A 1 170 ? -11.081 6.539 -5.134 1.00 61.06 170 ASN A C 1
ATOM 1377 O O . ASN A 1 170 ? -10.864 6.357 -6.328 1.00 61.06 170 ASN A O 1
ATOM 1381 N N . LYS A 1 171 ? -10.279 7.317 -4.410 1.00 71.62 171 LYS A N 1
ATOM 1382 C CA . LYS A 1 171 ? -9.004 7.838 -4.905 1.00 71.62 171 LYS A CA 1
ATOM 1383 C C . LYS A 1 171 ? -7.875 7.257 -4.084 1.00 71.62 171 LYS A C 1
ATOM 1385 O O . LYS A 1 171 ? -8.042 7.022 -2.890 1.00 71.62 171 LYS A O 1
ATOM 1390 N N . ASN A 1 172 ? -6.721 7.094 -4.711 1.00 85.75 172 ASN A N 1
ATOM 1391 C CA . ASN A 1 172 ? -5.507 6.602 -4.077 1.00 85.75 172 ASN A CA 1
ATOM 1392 C C . ASN A 1 172 ? -5.088 7.473 -2.870 1.00 85.75 172 ASN A C 1
ATOM 1394 O O . ASN A 1 172 ? -5.620 8.564 -2.627 1.00 85.75 172 ASN A O 1
ATOM 1398 N N . VAL A 1 173 ? -4.230 6.933 -2.008 1.00 84.44 173 VAL A N 1
ATOM 1399 C CA . VAL A 1 173 ? -3.822 7.598 -0.761 1.00 84.44 173 VAL A CA 1
ATOM 1400 C C . VAL A 1 173 ? -3.020 8.848 -1.040 1.00 84.44 173 VAL A C 1
ATOM 1402 O O . VAL A 1 173 ? -2.161 8.863 -1.910 1.00 84.44 173 VAL A O 1
ATOM 1405 N N . TYR A 1 174 ? -3.293 9.891 -0.258 1.00 76.56 174 TYR A N 1
ATOM 1406 C CA . TYR A 1 174 ? -2.596 11.153 -0.370 1.00 76.56 174 TYR A CA 1
ATOM 1407 C C . TYR A 1 174 ? -2.244 11.734 1.012 1.00 76.56 174 TYR A C 1
ATOM 1409 O O . TYR A 1 174 ? -3.143 11.833 1.853 1.00 76.56 174 TYR A O 1
ATOM 1417 N N . PRO A 1 175 ? -0.981 12.132 1.269 1.00 74.06 175 PRO A N 1
ATOM 1418 C CA . PRO A 1 175 ? 0.179 12.014 0.379 1.00 74.06 175 PRO A CA 1
ATOM 1419 C C . PRO A 1 175 ? 0.573 10.550 0.121 1.00 74.06 175 PRO A C 1
ATOM 1421 O O . PRO A 1 175 ? 0.320 9.672 0.946 1.00 74.06 175 PRO A O 1
ATOM 1424 N N . TYR A 1 176 ? 1.195 10.302 -1.032 1.00 80.88 176 TYR A N 1
ATOM 1425 C CA . TYR A 1 176 ? 1.723 8.986 -1.391 1.00 80.88 176 TYR A CA 1
ATOM 1426 C C . TYR A 1 176 ? 2.918 8.608 -0.518 1.00 80.88 176 TYR A C 1
ATOM 1428 O O . TYR A 1 176 ? 3.709 9.472 -0.135 1.00 80.88 176 TYR A O 1
ATOM 1436 N N . ARG A 1 177 ? 3.057 7.308 -0.243 1.00 83.94 177 ARG A N 1
ATOM 1437 C CA . ARG A 1 177 ? 4.199 6.727 0.465 1.00 83.94 177 ARG A CA 1
ATOM 1438 C C . ARG A 1 177 ? 4.813 5.619 -0.371 1.00 83.94 177 ARG A C 1
ATOM 1440 O O . ARG A 1 177 ? 4.076 4.838 -0.965 1.00 83.94 177 ARG A O 1
ATOM 1447 N N . ASP A 1 178 ? 6.136 5.562 -0.366 1.00 87.44 178 ASP A N 1
ATOM 1448 C CA . ASP A 1 178 ? 6.923 4.507 -0.993 1.00 87.44 178 ASP A CA 1
ATOM 1449 C C . ASP A 1 178 ? 7.736 3.796 0.095 1.00 87.44 178 ASP A C 1
ATOM 1451 O O . ASP A 1 178 ? 8.545 4.408 0.796 1.00 87.44 178 ASP A O 1
ATOM 1455 N N . PHE A 1 179 ? 7.452 2.516 0.305 1.00 89.69 179 PHE A N 1
ATOM 1456 C CA . PHE A 1 179 ? 8.160 1.666 1.246 1.00 89.69 179 PHE A CA 1
ATOM 1457 C C . PHE A 1 179 ? 9.377 1.063 0.560 1.00 89.69 179 PHE A C 1
ATOM 1459 O O . PHE A 1 179 ? 9.279 0.415 -0.482 1.00 89.69 179 PHE A O 1
ATOM 1466 N N . MET A 1 180 ? 10.540 1.265 1.173 1.00 85.81 180 MET A N 1
ATOM 1467 C CA . MET A 1 180 ? 11.805 0.890 0.559 1.00 85.81 180 MET A CA 1
ATOM 1468 C C . MET A 1 180 ? 12.176 -0.551 0.885 1.00 85.81 180 MET A C 1
ATOM 1470 O O . MET A 1 180 ? 12.052 -1.018 2.017 1.00 85.81 180 MET A O 1
ATOM 1474 N N . GLN A 1 181 ? 12.737 -1.250 -0.093 1.00 86.50 181 GLN A N 1
ATOM 1475 C CA . GLN A 1 181 ? 13.255 -2.603 0.085 1.00 86.50 181 GLN A CA 1
ATOM 1476 C C . GLN A 1 181 ? 14.396 -2.658 1.124 1.00 86.50 181 GLN A C 1
ATOM 1478 O O . GLN A 1 181 ? 14.582 -3.662 1.811 1.00 86.50 181 GLN A O 1
ATOM 1483 N N . PHE A 1 182 ? 15.127 -1.553 1.267 1.00 80.62 182 PHE A N 1
ATOM 1484 C CA . PHE A 1 182 ? 16.237 -1.375 2.202 1.00 80.62 182 PHE A CA 1
ATOM 1485 C C . PHE A 1 182 ? 15.832 -0.743 3.550 1.00 80.62 182 PHE A C 1
ATOM 1487 O O . PHE A 1 182 ? 16.698 -0.300 4.303 1.00 80.62 182 PHE A O 1
ATOM 1494 N N . ASP A 1 183 ? 14.539 -0.713 3.887 1.00 80.94 183 ASP A N 1
ATOM 1495 C CA . ASP A 1 183 ? 14.063 -0.297 5.213 1.00 80.94 183 ASP A CA 1
ATOM 1496 C C . ASP A 1 183 ? 14.648 -1.209 6.319 1.00 80.94 183 ASP A C 1
ATOM 1498 O O . ASP A 1 183 ? 14.519 -2.437 6.236 1.00 80.94 183 ASP A O 1
ATOM 1502 N N . PRO A 1 184 ? 15.284 -0.646 7.365 1.00 73.81 184 PRO A N 1
ATOM 1503 C CA . PRO A 1 184 ? 15.924 -1.403 8.441 1.00 73.81 184 PRO A CA 1
ATOM 1504 C C . PRO A 1 184 ? 15.062 -2.482 9.109 1.00 73.81 184 PRO A C 1
ATOM 1506 O O . PRO A 1 184 ? 15.616 -3.474 9.582 1.00 73.81 184 PRO A O 1
ATOM 1509 N N . ALA A 1 185 ? 13.733 -2.332 9.129 1.00 77.94 185 ALA A N 1
ATOM 1510 C CA . ALA A 1 185 ? 12.829 -3.291 9.764 1.00 77.94 185 ALA A CA 1
ATOM 1511 C C . ALA A 1 185 ? 12.804 -4.663 9.065 1.00 77.94 185 ALA A C 1
ATOM 1513 O O . ALA A 1 185 ? 12.438 -5.666 9.689 1.00 77.94 185 ALA A O 1
ATOM 1514 N N . TRP A 1 186 ? 13.176 -4.724 7.783 1.00 85.88 186 TRP A N 1
ATOM 1515 C CA . TRP A 1 186 ? 13.203 -5.975 7.019 1.00 85.88 186 TRP A CA 1
ATOM 1516 C C . TRP A 1 186 ? 14.429 -6.167 6.141 1.00 85.88 186 TRP A C 1
ATOM 1518 O O . TRP A 1 186 ? 14.731 -7.308 5.831 1.00 85.88 186 TRP A O 1
ATOM 1528 N N . ALA A 1 187 ? 15.170 -5.122 5.771 1.00 82.50 187 ALA A N 1
ATOM 1529 C CA . ALA A 1 187 ? 16.258 -5.180 4.790 1.00 82.50 187 ALA A CA 1
ATOM 1530 C C . ALA A 1 187 ? 17.240 -6.343 4.997 1.00 82.50 187 ALA A C 1
ATOM 1532 O O . ALA A 1 187 ? 17.669 -6.969 4.028 1.00 82.50 187 ALA A O 1
ATOM 1533 N N . ARG A 1 188 ? 17.589 -6.624 6.259 1.00 82.25 188 ARG A N 1
ATOM 1534 C CA . ARG A 1 188 ? 18.546 -7.669 6.657 1.00 82.25 188 ARG A CA 1
ATOM 1535 C C . ARG A 1 188 ? 17.904 -9.016 6.998 1.00 82.25 188 ARG A C 1
ATOM 1537 O O . ARG A 1 188 ? 18.639 -9.954 7.290 1.00 82.25 188 ARG A O 1
ATOM 1544 N N . LYS A 1 189 ? 16.574 -9.112 6.984 1.00 88.50 189 LYS A N 1
ATOM 1545 C CA . LYS A 1 189 ? 15.855 -10.370 7.194 1.00 88.50 189 LYS A CA 1
ATOM 1546 C C . LYS A 1 189 ? 15.983 -11.256 5.961 1.00 88.50 189 LYS A C 1
ATOM 1548 O O . LYS A 1 189 ? 16.069 -10.763 4.829 1.00 88.50 189 LYS A O 1
ATOM 1553 N N . ASP A 1 190 ? 15.985 -12.556 6.211 1.00 91.38 190 ASP A N 1
ATOM 1554 C CA . ASP A 1 190 ? 16.028 -13.572 5.170 1.00 91.38 190 ASP A CA 1
ATOM 1555 C C . ASP A 1 190 ? 14.706 -13.620 4.412 1.00 91.38 190 ASP A C 1
ATOM 1557 O O . ASP A 1 190 ? 13.624 -13.585 4.995 1.00 91.38 190 ASP A O 1
ATOM 1561 N N . TYR A 1 191 ? 14.810 -13.701 3.093 1.00 91.69 191 TYR A N 1
ATOM 1562 C CA . TYR A 1 191 ? 13.712 -13.977 2.189 1.00 91.69 191 TYR A CA 1
ATOM 1563 C C . TYR A 1 191 ? 13.954 -15.338 1.533 1.00 91.69 191 TYR A C 1
ATOM 1565 O O . TYR A 1 191 ? 14.559 -15.459 0.460 1.00 91.69 191 TYR A O 1
ATOM 1573 N N . GLY A 1 192 ? 13.450 -16.374 2.201 1.00 86.25 192 GLY A N 1
ATOM 1574 C CA . GLY A 1 192 ? 13.731 -17.770 1.877 1.00 86.25 192 GLY A CA 1
ATOM 1575 C C . GLY A 1 192 ? 15.032 -18.262 2.502 1.00 86.25 192 GLY A C 1
ATOM 1576 O O . GLY A 1 192 ? 15.740 -17.521 3.176 1.00 86.25 192 GLY A O 1
ATOM 1577 N N . ASN A 1 193 ? 15.339 -19.538 2.284 1.00 83.12 193 ASN A N 1
ATOM 1578 C CA . ASN A 1 193 ? 16.484 -20.197 2.906 1.00 83.12 193 ASN A CA 1
ATOM 1579 C C . ASN A 1 193 ? 17.769 -19.997 2.083 1.00 83.12 193 ASN A C 1
ATOM 1581 O O . ASN A 1 193 ? 18.260 -20.926 1.446 1.00 83.12 193 ASN A O 1
ATOM 1585 N N . VAL A 1 194 ? 18.266 -18.759 2.031 1.00 76.38 194 VAL A N 1
ATOM 1586 C CA . VAL A 1 194 ? 19.527 -18.404 1.362 1.00 76.38 194 VAL A CA 1
ATOM 1587 C C . VAL A 1 194 ? 20.355 -17.557 2.316 1.00 76.38 194 VAL A C 1
ATOM 1589 O O . VAL A 1 194 ? 19.921 -16.490 2.742 1.00 76.38 194 VAL A O 1
ATOM 1592 N N . SER A 1 195 ? 21.546 -18.043 2.655 1.00 72.50 195 SER A N 1
ATOM 1593 C CA . SER A 1 195 ? 22.400 -17.453 3.689 1.00 72.50 195 SER A CA 1
ATOM 1594 C C . SER A 1 195 ? 23.150 -16.195 3.236 1.00 72.50 195 SER A C 1
ATOM 1596 O O . SER A 1 195 ? 23.527 -15.376 4.079 1.00 72.50 195 SER A O 1
ATOM 1598 N N . ASP A 1 196 ? 23.351 -16.011 1.928 1.00 75.50 196 ASP A N 1
ATOM 1599 C CA . ASP A 1 196 ? 24.073 -14.867 1.369 1.00 75.50 196 ASP A CA 1
ATOM 1600 C C . ASP A 1 196 ? 23.195 -13.610 1.187 1.00 75.50 196 ASP A C 1
ATOM 1602 O O . ASP A 1 196 ? 21.999 -13.581 1.492 1.00 75.50 196 ASP A O 1
ATOM 1606 N N . TYR A 1 197 ? 23.798 -12.521 0.693 1.00 71.44 197 TYR A N 1
ATOM 1607 C CA . TYR A 1 197 ? 23.087 -11.254 0.507 1.00 71.44 197 TYR A CA 1
ATOM 1608 C C . TYR A 1 197 ? 21.943 -11.340 -0.522 1.00 71.44 197 TYR A C 1
ATOM 1610 O O . TYR A 1 197 ? 20.947 -10.631 -0.378 1.00 71.44 197 TYR A O 1
ATOM 1618 N N . SER A 1 198 ? 22.028 -12.231 -1.519 1.00 76.25 198 SER A N 1
ATOM 1619 C CA . SER A 1 198 ? 20.973 -12.441 -2.527 1.00 76.25 198 SER A CA 1
ATOM 1620 C C . SER A 1 198 ? 19.692 -13.036 -1.923 1.00 76.25 198 SER A C 1
ATOM 1622 O O . SER A 1 198 ? 18.605 -12.940 -2.503 1.00 76.25 198 SER A O 1
ATOM 1624 N N . GLY A 1 199 ? 19.818 -13.627 -0.733 1.00 82.31 199 GLY A N 1
ATOM 1625 C CA . GLY A 1 199 ? 18.731 -14.112 0.099 1.00 82.31 199 GLY A CA 1
ATOM 1626 C C . GLY A 1 199 ? 18.002 -13.039 0.892 1.00 82.31 199 GLY A C 1
ATOM 1627 O O . GLY A 1 199 ? 16.920 -13.311 1.395 1.00 82.31 199 GLY A O 1
ATOM 1628 N N . LYS A 1 200 ? 18.545 -11.826 1.023 1.00 87.00 200 LYS A N 1
ATOM 1629 C CA . LYS A 1 200 ? 17.980 -10.806 1.916 1.00 87.00 200 LYS A CA 1
ATOM 1630 C C . LYS A 1 200 ? 16.848 -10.038 1.248 1.00 87.00 200 LYS A C 1
ATOM 1632 O O . LYS A 1 200 ? 16.843 -9.828 0.031 1.00 87.00 200 LYS A O 1
ATOM 1637 N N . MET A 1 201 ? 15.927 -9.517 2.057 1.00 88.62 201 MET A N 1
ATOM 1638 C CA . MET A 1 201 ? 14.868 -8.629 1.567 1.00 88.62 201 MET A CA 1
ATOM 1639 C C . MET A 1 201 ? 15.424 -7.462 0.756 1.00 88.62 201 MET A C 1
ATOM 1641 O O . MET A 1 201 ? 14.882 -7.196 -0.312 1.00 88.62 201 MET A O 1
ATOM 1645 N N . ALA A 1 202 ? 16.530 -6.846 1.194 1.00 84.56 202 ALA A N 1
ATOM 1646 C CA . ALA A 1 202 ? 17.198 -5.743 0.496 1.00 84.56 202 ALA A CA 1
ATOM 1647 C C . ALA A 1 202 ? 17.613 -6.061 -0.953 1.00 84.56 202 ALA A C 1
ATOM 1649 O O . ALA A 1 202 ? 17.670 -5.146 -1.771 1.00 84.56 202 ALA A O 1
ATOM 1650 N N . ALA A 1 203 ? 17.880 -7.331 -1.271 1.00 84.44 203 ALA A N 1
ATOM 1651 C CA . ALA A 1 203 ? 18.281 -7.772 -2.604 1.00 84.44 203 ALA A CA 1
ATOM 1652 C C . ALA A 1 203 ? 17.104 -8.345 -3.410 1.00 84.44 203 ALA A C 1
ATOM 1654 O O . ALA A 1 203 ? 16.923 -8.001 -4.574 1.00 84.44 203 ALA A O 1
ATOM 1655 N N . ALA A 1 204 ? 16.258 -9.175 -2.788 1.00 90.69 204 ALA A N 1
ATOM 1656 C CA . ALA A 1 204 ? 15.269 -10.004 -3.493 1.00 90.69 204 ALA A CA 1
ATOM 1657 C C . ALA A 1 204 ? 13.792 -9.612 -3.272 1.00 90.69 204 ALA A C 1
ATOM 1659 O O . ALA A 1 204 ? 12.907 -10.055 -4.007 1.00 90.69 204 ALA A O 1
ATOM 1660 N N . GLY A 1 205 ? 13.504 -8.794 -2.258 1.00 94.31 205 GLY A N 1
ATOM 1661 C CA . GLY A 1 205 ? 12.158 -8.405 -1.820 1.00 94.31 205 GLY A CA 1
ATOM 1662 C C . GLY A 1 205 ? 11.366 -7.421 -2.698 1.00 94.31 205 GLY A C 1
ATOM 1663 O O . GLY A 1 205 ? 10.295 -6.994 -2.278 1.00 94.31 205 GLY A O 1
ATOM 1664 N N . CYS A 1 206 ? 11.826 -7.041 -3.894 1.00 95.56 206 CYS A N 1
ATOM 1665 C CA . CYS A 1 206 ? 11.154 -6.016 -4.710 1.00 95.56 206 CYS A CA 1
ATOM 1666 C C . CYS A 1 206 ? 9.682 -6.341 -5.024 1.00 95.56 206 CYS A C 1
ATOM 1668 O O . CYS A 1 206 ? 8.820 -5.474 -4.905 1.00 95.56 206 CYS A O 1
ATOM 1670 N N . GLY A 1 207 ? 9.375 -7.598 -5.363 1.00 97.50 207 GLY A N 1
ATOM 1671 C CA . GLY A 1 207 ? 8.009 -8.032 -5.669 1.00 97.50 207 GLY A CA 1
ATOM 1672 C C . GLY A 1 207 ? 7.068 -7.917 -4.469 1.00 97.50 207 GLY A C 1
ATOM 1673 O O . GLY A 1 207 ? 5.979 -7.364 -4.589 1.00 97.50 207 GLY A O 1
ATOM 1674 N N . VAL A 1 208 ? 7.498 -8.378 -3.292 1.00 97.69 208 VAL A N 1
ATOM 1675 C CA . VAL A 1 208 ? 6.677 -8.354 -2.069 1.00 97.69 208 VAL A CA 1
ATOM 1676 C C . VAL A 1 208 ? 6.509 -6.945 -1.498 1.00 97.69 208 VAL A C 1
ATOM 1678 O O . VAL A 1 208 ? 5.423 -6.594 -1.042 1.00 97.69 208 VAL A O 1
ATOM 1681 N N . VAL A 1 209 ? 7.531 -6.093 -1.610 1.00 96.88 209 VAL A N 1
ATOM 1682 C CA . VAL A 1 209 ? 7.440 -4.678 -1.216 1.00 96.88 209 VAL A CA 1
ATOM 1683 C C . VAL A 1 209 ? 6.553 -3.894 -2.193 1.00 96.88 209 VAL A C 1
ATOM 1685 O O . VAL A 1 209 ? 5.779 -3.039 -1.764 1.00 96.88 209 VAL A O 1
ATOM 1688 N N . ALA A 1 210 ? 6.565 -4.230 -3.490 1.00 98.31 210 ALA A N 1
ATOM 1689 C CA . ALA A 1 210 ? 5.631 -3.656 -4.459 1.00 98.31 210 ALA A CA 1
ATOM 1690 C C . ALA A 1 210 ? 4.163 -3.986 -4.124 1.00 98.31 210 ALA A C 1
ATOM 1692 O O . ALA A 1 210 ? 3.296 -3.137 -4.312 1.00 98.31 210 ALA A O 1
ATOM 1693 N N . ILE A 1 211 ? 3.865 -5.165 -3.559 1.00 98.50 211 ILE A N 1
ATOM 1694 C CA . ILE A 1 211 ? 2.515 -5.471 -3.048 1.00 98.50 211 ILE A CA 1
ATOM 1695 C C . ILE A 1 211 ? 2.154 -4.529 -1.899 1.00 98.50 211 ILE A C 1
ATOM 1697 O O . ILE A 1 211 ? 1.085 -3.922 -1.934 1.00 98.50 211 ILE A O 1
ATOM 1701 N N . THR A 1 212 ? 3.038 -4.363 -0.911 1.00 96.94 212 THR A N 1
ATOM 1702 C CA . THR A 1 212 ? 2.821 -3.438 0.212 1.00 96.94 212 THR A CA 1
ATOM 1703 C C . THR A 1 212 ? 2.555 -2.009 -0.275 1.00 96.94 212 THR A C 1
ATOM 1705 O O . THR A 1 212 ? 1.584 -1.386 0.156 1.00 96.94 212 THR A O 1
ATOM 1708 N N . ASN A 1 213 ? 3.357 -1.509 -1.220 1.00 96.94 213 ASN A N 1
ATOM 1709 C CA . ASN A 1 213 ? 3.158 -0.200 -1.845 1.00 96.94 213 ASN A CA 1
ATOM 1710 C C . ASN A 1 213 ? 1.816 -0.095 -2.576 1.00 96.94 213 ASN A C 1
ATOM 1712 O O . ASN A 1 213 ? 1.107 0.898 -2.418 1.00 96.94 213 ASN A O 1
ATOM 1716 N N . ALA A 1 214 ? 1.442 -1.117 -3.347 1.00 97.88 214 ALA A N 1
ATOM 1717 C CA . ALA A 1 214 ? 0.179 -1.151 -4.073 1.00 97.88 214 ALA A CA 1
ATOM 1718 C C . ALA A 1 214 ? -1.026 -1.120 -3.123 1.00 97.88 214 ALA A C 1
ATOM 1720 O O . ALA A 1 214 ? -1.912 -0.283 -3.293 1.00 97.88 214 ALA A O 1
ATOM 1721 N N . VAL A 1 215 ? -1.050 -1.973 -2.094 1.00 96.44 215 VAL A N 1
ATOM 1722 C CA . VAL A 1 215 ? -2.145 -2.006 -1.108 1.00 96.44 215 VAL A CA 1
ATOM 1723 C C . VAL A 1 215 ? -2.249 -0.669 -0.378 1.00 96.44 215 VAL A C 1
ATOM 1725 O O . VAL A 1 215 ? -3.332 -0.088 -0.300 1.00 96.44 215 VAL A O 1
ATOM 1728 N N . TYR A 1 216 ? -1.120 -0.116 0.065 1.00 95.00 216 TYR A N 1
ATOM 1729 C CA . TYR A 1 216 ? -1.123 1.167 0.751 1.00 95.00 216 TYR A CA 1
ATOM 1730 C C . TYR A 1 216 ? -1.590 2.307 -0.153 1.00 95.00 216 TYR A C 1
ATOM 1732 O O . TYR A 1 216 ? -2.442 3.091 0.247 1.00 95.00 216 TYR A O 1
ATOM 1740 N N . ALA A 1 217 ? -1.099 2.397 -1.390 1.00 95.06 217 ALA A N 1
ATOM 1741 C CA . ALA A 1 217 ? -1.552 3.410 -2.338 1.00 95.06 217 ALA A CA 1
ATOM 1742 C C . ALA A 1 217 ? -3.046 3.266 -2.669 1.00 95.06 217 ALA A C 1
ATOM 1744 O O . ALA A 1 217 ? -3.732 4.270 -2.854 1.00 95.06 217 ALA A O 1
ATOM 1745 N N . LEU A 1 218 ? -3.562 2.038 -2.719 1.00 94.81 218 LEU A N 1
ATOM 1746 C CA . LEU A 1 218 ? -4.961 1.741 -3.002 1.00 94.81 218 LEU A CA 1
ATOM 1747 C C . LEU A 1 218 ? -5.881 2.190 -1.856 1.00 94.81 218 LEU A C 1
ATOM 1749 O O . LEU A 1 218 ? -6.806 2.978 -2.059 1.00 94.81 218 LEU A O 1
ATOM 1753 N N . ASN A 1 219 ? -5.637 1.702 -0.639 1.00 92.81 219 ASN A N 1
ATOM 1754 C CA . ASN A 1 219 ? -6.601 1.809 0.461 1.00 92.81 219 ASN A CA 1
ATOM 1755 C C . ASN A 1 219 ? -6.005 2.315 1.789 1.00 92.81 219 ASN A C 1
ATOM 1757 O O . ASN A 1 219 ? -6.726 2.466 2.776 1.00 92.81 219 ASN A O 1
ATOM 1761 N N . GLY A 1 220 ? -4.712 2.625 1.823 1.00 91.88 220 GLY A N 1
ATOM 1762 C CA . GLY A 1 220 ? -4.012 3.152 2.993 1.00 91.88 220 GLY A CA 1
ATOM 1763 C C . GLY A 1 220 ? -3.701 2.138 4.068 1.00 91.88 220 GLY A C 1
ATOM 1764 O O . GLY A 1 220 ? -3.187 2.545 5.102 1.00 91.88 220 GLY A O 1
ATOM 1765 N N . GLN A 1 221 ? -3.974 0.855 3.854 1.00 92.31 221 GLN A N 1
ATOM 1766 C CA . GLN A 1 221 ? -3.564 -0.172 4.791 1.00 92.31 221 GLN A CA 1
ATOM 1767 C C . GLN A 1 221 ? -2.092 -0.523 4.603 1.00 92.31 221 GLN A C 1
ATOM 1769 O O . GLN A 1 221 ? -1.667 -0.934 3.524 1.00 92.31 221 GLN A O 1
ATOM 1774 N N . PHE A 1 222 ? -1.309 -0.398 5.673 1.00 92.12 222 PHE A N 1
ATOM 1775 C CA . PHE A 1 222 ? 0.038 -0.952 5.700 1.00 92.12 222 PHE A CA 1
ATOM 1776 C C . PHE A 1 222 ? -0.023 -2.465 5.926 1.00 92.12 222 PHE A C 1
ATOM 1778 O O . PHE A 1 222 ? -0.704 -2.947 6.839 1.00 92.12 222 PHE A O 1
ATOM 1785 N N . VAL A 1 223 ? 0.727 -3.194 5.102 1.00 92.25 223 VAL A N 1
ATOM 1786 C CA . VAL A 1 223 ? 0.937 -4.638 5.222 1.00 92.25 223 VAL A CA 1
ATOM 1787 C C . VAL A 1 223 ? 2.431 -4.882 5.340 1.00 92.25 223 VAL A C 1
ATOM 1789 O O . VAL A 1 223 ? 3.186 -4.428 4.480 1.00 92.25 223 VAL A O 1
ATOM 1792 N N . ASP A 1 224 ? 2.862 -5.583 6.388 1.00 90.69 224 ASP A N 1
ATOM 1793 C CA . ASP A 1 224 ? 4.276 -5.918 6.551 1.00 90.69 224 ASP A CA 1
ATOM 1794 C C . ASP A 1 224 ? 4.732 -6.780 5.357 1.00 90.69 224 ASP A C 1
ATOM 1796 O O . ASP A 1 224 ? 4.165 -7.858 5.143 1.00 90.69 224 ASP A O 1
ATOM 1800 N N . PRO A 1 225 ? 5.724 -6.332 4.561 1.00 93.88 225 PRO A N 1
ATOM 1801 C CA . PRO A 1 225 ? 6.189 -7.087 3.402 1.00 93.88 225 PRO A CA 1
ATOM 1802 C C . PRO A 1 225 ? 6.746 -8.468 3.772 1.00 93.88 225 PRO A C 1
ATOM 1804 O O . PRO A 1 225 ? 6.769 -9.351 2.913 1.00 93.88 225 PRO A O 1
ATOM 1807 N N . MET A 1 226 ? 7.132 -8.698 5.034 1.00 92.25 226 MET A N 1
ATOM 1808 C CA . MET A 1 226 ? 7.538 -10.024 5.504 1.00 92.25 226 MET A CA 1
ATOM 1809 C C . MET A 1 226 ? 6.401 -11.048 5.435 1.00 92.25 226 MET A C 1
ATOM 1811 O O . MET A 1 226 ? 6.663 -12.201 5.127 1.00 92.25 226 MET A O 1
ATOM 1815 N N . LEU A 1 227 ? 5.134 -10.645 5.594 1.00 93.06 227 LEU A N 1
ATOM 1816 C CA . LEU A 1 227 ? 4.000 -11.569 5.432 1.00 93.06 227 LEU A CA 1
ATOM 1817 C C . LEU A 1 227 ? 3.916 -12.125 4.013 1.00 93.06 227 LEU A C 1
ATOM 1819 O O . LEU A 1 227 ? 3.605 -13.298 3.804 1.00 93.06 227 LEU A O 1
ATOM 1823 N N . PHE A 1 228 ? 4.177 -11.266 3.029 1.00 96.12 228 PHE A N 1
ATOM 1824 C CA . PHE A 1 228 ? 4.211 -11.672 1.633 1.00 96.12 228 PHE A CA 1
ATOM 1825 C C . PHE A 1 228 ? 5.465 -12.487 1.326 1.00 96.12 228 PHE A C 1
ATOM 1827 O O . PHE A 1 228 ? 5.375 -13.429 0.545 1.00 96.12 228 PHE A O 1
ATOM 1834 N N . ALA A 1 229 ? 6.603 -12.164 1.948 1.00 95.56 229 ALA A N 1
ATOM 1835 C CA . ALA A 1 229 ? 7.839 -12.928 1.817 1.00 95.56 229 ALA A CA 1
ATOM 1836 C C . ALA A 1 229 ? 7.676 -14.359 2.352 1.00 95.56 229 ALA A C 1
ATOM 1838 O O . ALA A 1 229 ? 7.922 -15.317 1.619 1.00 95.56 229 ALA A O 1
ATOM 1839 N N . ASP A 1 230 ? 7.171 -14.510 3.576 1.00 94.12 230 ASP A N 1
ATOM 1840 C CA . ASP A 1 230 ? 6.922 -15.807 4.208 1.00 94.12 230 ASP A CA 1
ATOM 1841 C C . ASP A 1 230 ? 5.944 -16.638 3.373 1.00 94.12 230 ASP A C 1
ATOM 1843 O O . ASP A 1 230 ? 6.197 -17.803 3.070 1.00 94.12 230 ASP A O 1
ATOM 1847 N N . TYR A 1 231 ? 4.858 -16.015 2.906 1.00 95.88 231 TYR A N 1
ATOM 1848 C CA . TYR A 1 231 ? 3.885 -16.681 2.044 1.00 95.88 231 TYR A CA 1
ATOM 1849 C C . TYR A 1 231 ? 4.463 -17.064 0.675 1.00 95.88 231 TYR A C 1
ATOM 1851 O O . TYR A 1 231 ? 4.142 -18.125 0.136 1.00 95.88 231 TYR A O 1
ATOM 1859 N N . ALA A 1 232 ? 5.328 -16.227 0.099 1.00 96.69 232 ALA A N 1
ATOM 1860 C CA . ALA A 1 232 ? 6.003 -16.531 -1.154 1.00 96.69 232 ALA A CA 1
ATOM 1861 C C . ALA A 1 232 ? 6.978 -17.706 -1.007 1.00 96.69 232 ALA A C 1
ATOM 1863 O O . ALA A 1 232 ? 7.084 -18.512 -1.927 1.00 96.69 232 ALA A O 1
ATOM 1864 N N . VAL A 1 233 ? 7.649 -17.846 0.137 1.00 95.19 233 VAL A N 1
ATOM 1865 C CA . VAL A 1 233 ? 8.467 -19.029 0.444 1.00 95.19 233 VAL A CA 1
ATOM 1866 C C . VAL A 1 233 ? 7.577 -20.259 0.617 1.00 95.19 233 VAL A C 1
ATOM 1868 O O . VAL A 1 233 ? 7.795 -21.258 -0.064 1.00 95.19 233 VAL A O 1
ATOM 1871 N N . GLU A 1 234 ? 6.534 -20.164 1.450 1.00 95.06 234 GLU A N 1
ATOM 1872 C CA . GLU A 1 234 ? 5.586 -21.254 1.737 1.00 95.06 234 GLU A CA 1
ATOM 1873 C C . GLU A 1 234 ? 4.941 -21.818 0.461 1.00 95.06 234 GLU A C 1
ATOM 1875 O O . GLU A 1 234 ? 4.684 -23.016 0.362 1.00 95.06 234 GLU A O 1
ATOM 1880 N N . LYS A 1 235 ? 4.647 -20.955 -0.518 1.00 96.56 235 LYS A N 1
ATOM 1881 C CA . LYS A 1 235 ? 3.971 -21.322 -1.772 1.00 96.56 235 LYS A CA 1
ATOM 1882 C C . LYS A 1 235 ? 4.892 -21.377 -2.989 1.00 96.56 235 LYS A C 1
ATOM 1884 O O . LYS A 1 235 ? 4.391 -21.404 -4.108 1.00 96.56 235 LYS A O 1
ATOM 1889 N N . HIS A 1 236 ? 6.209 -21.410 -2.781 1.00 95.06 236 HIS A N 1
ATOM 1890 C CA . HIS A 1 236 ? 7.214 -21.542 -3.843 1.00 95.06 236 HIS A CA 1
ATOM 1891 C C . HIS A 1 236 ? 7.197 -20.424 -4.907 1.00 95.06 236 HIS A C 1
ATOM 1893 O O . HIS A 1 236 ? 7.654 -20.614 -6.029 1.00 95.06 236 HIS A O 1
ATOM 1899 N N . TYR A 1 237 ? 6.715 -19.228 -4.556 1.00 96.38 237 TYR A N 1
ATOM 1900 C CA . TYR A 1 237 ? 6.846 -18.025 -5.387 1.00 96.38 237 TYR A CA 1
ATOM 1901 C C . TYR A 1 237 ? 8.191 -17.311 -5.199 1.00 96.38 237 TYR A C 1
ATOM 1903 O O . TYR A 1 237 ? 8.544 -16.439 -5.990 1.00 96.38 237 TYR A O 1
ATOM 1911 N N . ARG A 1 238 ? 8.966 -17.646 -4.165 1.00 94.56 238 ARG A N 1
ATOM 1912 C CA . ARG A 1 238 ? 10.352 -17.185 -4.023 1.00 94.56 238 ARG A CA 1
ATOM 1913 C C . ARG A 1 238 ? 11.254 -17.945 -5.010 1.00 94.56 238 ARG A C 1
ATOM 1915 O O . ARG A 1 238 ? 11.429 -19.149 -4.870 1.00 94.56 238 ARG A O 1
ATOM 1922 N N . ILE A 1 239 ? 11.875 -17.238 -5.959 1.00 89.06 239 ILE A N 1
ATOM 1923 C CA . ILE A 1 239 ? 12.826 -17.805 -6.935 1.00 89.06 239 ILE A CA 1
ATOM 1924 C C . ILE A 1 239 ? 14.253 -17.453 -6.520 1.00 89.06 239 ILE A C 1
ATOM 1926 O O . ILE A 1 239 ? 14.668 -16.302 -6.679 1.00 89.06 239 ILE A O 1
ATOM 1930 N N . ILE A 1 240 ? 15.014 -18.419 -6.003 1.00 84.31 240 ILE A N 1
ATOM 1931 C CA . ILE A 1 240 ? 16.405 -18.210 -5.564 1.00 84.31 240 ILE A CA 1
ATOM 1932 C C . ILE A 1 240 ? 17.236 -17.549 -6.677 1.00 84.31 240 ILE A C 1
ATOM 1934 O O . ILE A 1 240 ? 17.135 -17.918 -7.841 1.00 84.31 240 ILE A O 1
ATOM 1938 N N . GLY A 1 241 ? 17.993 -16.504 -6.327 1.00 80.12 241 GLY A N 1
ATOM 1939 C CA . GLY A 1 241 ? 18.779 -15.702 -7.276 1.00 80.12 241 GLY A CA 1
ATOM 1940 C C . GLY A 1 241 ? 18.001 -14.687 -8.134 1.00 80.12 241 GLY A C 1
ATOM 1941 O O . GLY A 1 241 ? 18.608 -13.731 -8.601 1.00 80.12 241 GLY A O 1
ATOM 1942 N N . ALA A 1 242 ? 16.677 -14.823 -8.302 1.00 83.69 242 ALA A N 1
ATOM 1943 C CA . ALA A 1 242 ? 15.878 -13.949 -9.184 1.00 83.69 242 ALA A CA 1
ATOM 1944 C C . ALA A 1 242 ? 14.811 -13.096 -8.468 1.00 83.69 242 ALA A C 1
ATOM 1946 O O . ALA A 1 242 ? 14.236 -12.182 -9.056 1.00 83.69 242 ALA A O 1
ATOM 1947 N N . GLY A 1 243 ? 14.534 -13.372 -7.193 1.00 89.25 243 GLY A N 1
ATOM 1948 C CA . GLY A 1 243 ? 13.575 -12.609 -6.394 1.00 89.25 243 GLY A CA 1
ATOM 1949 C C . GLY A 1 243 ? 12.229 -13.313 -6.291 1.00 89.25 243 GLY A C 1
ATOM 1950 O O . GLY A 1 243 ? 12.157 -14.403 -5.724 1.00 89.25 243 GLY A O 1
ATOM 1951 N N . THR A 1 244 ? 11.162 -12.681 -6.785 1.00 93.56 244 THR A N 1
ATOM 1952 C CA . THR A 1 24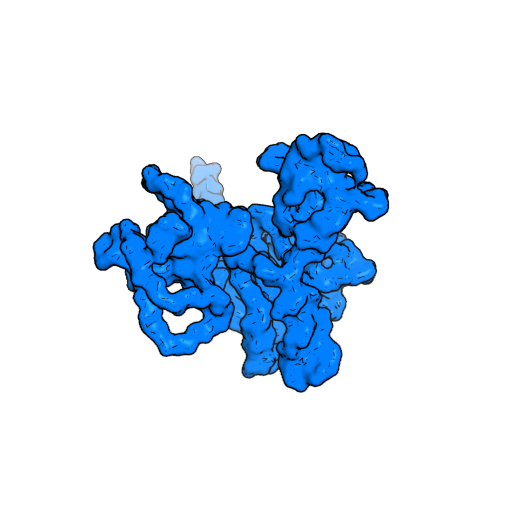4 ? 9.774 -13.145 -6.609 1.00 93.56 244 THR A CA 1
ATOM 1953 C C . THR A 1 244 ? 9.098 -13.426 -7.952 1.00 93.56 244 THR A C 1
ATOM 1955 O O . THR A 1 244 ? 9.121 -12.584 -8.850 1.00 93.56 244 THR A O 1
ATOM 1958 N N . HIS A 1 245 ? 8.467 -14.593 -8.065 1.00 95.69 245 HIS A N 1
ATOM 1959 C CA . HIS A 1 245 ? 7.613 -14.988 -9.180 1.00 95.69 245 HIS A CA 1
ATOM 1960 C C . HIS A 1 245 ? 6.311 -14.174 -9.179 1.00 95.69 245 HIS A C 1
ATOM 1962 O O . HIS A 1 245 ? 5.674 -14.022 -8.136 1.00 95.69 245 HIS A O 1
ATOM 1968 N N . ASP A 1 246 ? 5.866 -13.706 -10.343 1.00 96.12 246 ASP A N 1
ATOM 1969 C CA . ASP A 1 246 ? 4.692 -12.834 -10.496 1.00 96.12 246 ASP A CA 1
ATOM 1970 C C . ASP A 1 246 ? 3.353 -13.451 -10.038 1.00 96.12 246 ASP A C 1
ATOM 1972 O O . ASP A 1 246 ? 2.466 -12.748 -9.557 1.00 96.12 246 ASP A O 1
ATOM 1976 N N . GLY A 1 247 ? 3.216 -14.776 -10.102 1.00 97.19 247 GLY A N 1
ATOM 1977 C CA . GLY A 1 247 ? 2.097 -15.536 -9.532 1.00 97.19 247 GLY A CA 1
ATOM 1978 C C . GLY A 1 247 ? 1.747 -15.170 -8.079 1.00 97.19 247 GLY A C 1
ATOM 1979 O O . GLY A 1 247 ? 0.579 -15.288 -7.686 1.00 97.19 247 GLY A O 1
ATOM 1980 N N . ILE A 1 248 ? 2.702 -14.622 -7.312 1.00 97.88 248 ILE A N 1
ATOM 1981 C CA . ILE A 1 248 ? 2.448 -14.084 -5.973 1.00 97.88 248 ILE A CA 1
ATOM 1982 C C . ILE A 1 248 ? 1.357 -13.010 -5.969 1.00 97.88 248 ILE A C 1
ATOM 1984 O O . ILE A 1 248 ? 0.628 -12.912 -4.992 1.00 97.88 248 ILE A O 1
ATOM 1988 N N . PHE A 1 249 ? 1.200 -12.210 -7.030 1.00 98.44 249 PHE A N 1
ATOM 1989 C CA . PHE A 1 249 ? 0.300 -11.055 -7.009 1.00 98.44 249 PHE A CA 1
ATOM 1990 C C . PHE A 1 249 ? -1.166 -11.492 -6.910 1.00 98.44 249 PHE A C 1
ATOM 1992 O O . PHE A 1 249 ? -1.930 -11.028 -6.062 1.00 98.44 249 PHE A O 1
ATOM 1999 N N . LYS A 1 250 ? -1.558 -12.484 -7.713 1.00 98.31 250 LYS A N 1
ATOM 2000 C CA . LYS A 1 250 ? -2.893 -13.085 -7.612 1.00 98.31 250 LYS A CA 1
ATOM 2001 C C . LYS A 1 250 ? -3.047 -13.889 -6.316 1.00 98.31 250 LYS A C 1
ATOM 2003 O O . LYS A 1 250 ? -4.094 -13.820 -5.671 1.00 98.31 250 LYS A O 1
ATOM 2008 N N . ALA A 1 251 ? -2.016 -14.638 -5.920 1.00 98.19 251 ALA A N 1
ATOM 2009 C CA . ALA A 1 251 ? -2.063 -15.487 -4.731 1.00 98.19 251 ALA A CA 1
ATOM 2010 C C . ALA A 1 251 ? -2.170 -14.679 -3.426 1.00 98.19 251 ALA A C 1
ATOM 2012 O O . ALA A 1 251 ? -2.970 -15.018 -2.555 1.00 98.19 251 ALA A O 1
ATOM 2013 N N . ALA A 1 252 ? -1.425 -13.580 -3.310 1.00 97.50 252 ALA A N 1
ATOM 2014 C CA . ALA A 1 252 ? -1.456 -12.679 -2.167 1.00 97.50 252 ALA A CA 1
ATOM 2015 C C . ALA A 1 252 ? -2.825 -12.010 -2.030 1.00 97.50 252 ALA A C 1
ATOM 2017 O O . ALA A 1 252 ? -3.374 -11.991 -0.932 1.00 97.50 252 ALA A O 1
ATOM 2018 N N . ALA A 1 253 ? -3.426 -11.547 -3.131 1.00 97.25 253 ALA A N 1
ATOM 2019 C CA . ALA A 1 253 ? -4.790 -11.024 -3.099 1.00 97.25 253 ALA A CA 1
ATOM 2020 C C . ALA A 1 253 ? -5.805 -12.081 -2.642 1.00 97.25 253 ALA A C 1
ATOM 2022 O O . ALA A 1 253 ? -6.660 -11.790 -1.815 1.00 97.25 253 ALA A O 1
ATOM 2023 N N . LYS A 1 254 ? -5.680 -13.333 -3.099 1.00 96.62 254 LYS A N 1
ATOM 2024 C CA . LYS A 1 254 ? -6.543 -14.429 -2.628 1.00 96.62 254 LYS A CA 1
ATOM 2025 C C . LYS A 1 254 ? -6.352 -14.730 -1.136 1.00 96.62 254 LYS A C 1
ATOM 2027 O O . LYS A 1 254 ? -7.304 -15.102 -0.463 1.00 96.62 254 LYS A O 1
ATOM 2032 N N . LYS A 1 255 ? -5.123 -14.627 -0.624 1.00 95.50 255 LYS A N 1
ATOM 2033 C CA . LYS A 1 255 ? -4.789 -14.993 0.759 1.00 95.50 255 LYS A CA 1
ATOM 2034 C C . LYS A 1 255 ? -5.077 -13.887 1.774 1.00 95.50 255 LYS A C 1
ATOM 2036 O O . LYS A 1 255 ? -5.492 -14.186 2.890 1.00 95.50 255 LYS A O 1
ATOM 2041 N N . PHE A 1 256 ? -4.789 -12.645 1.406 1.00 94.25 256 PHE A N 1
ATOM 2042 C CA . PHE A 1 256 ? -4.746 -11.492 2.305 1.00 94.25 256 PHE A CA 1
ATOM 2043 C C . PHE A 1 256 ? -5.770 -10.413 1.926 1.00 94.25 256 PHE A C 1
ATOM 2045 O O . PHE A 1 256 ? -5.964 -9.466 2.684 1.00 94.25 256 PHE A O 1
ATOM 2052 N N . GLY A 1 257 ? -6.434 -10.540 0.776 1.00 93.38 257 GLY A N 1
ATOM 2053 C CA . GLY A 1 257 ? -7.319 -9.515 0.232 1.00 93.38 257 GLY A CA 1
ATOM 2054 C C . GLY A 1 257 ? -8.455 -9.109 1.161 1.00 93.38 257 GLY A C 1
ATOM 2055 O O . GLY A 1 257 ? -8.672 -7.916 1.359 1.00 93.38 257 GLY A O 1
ATOM 2056 N N . ASP A 1 258 ? -9.108 -10.082 1.798 1.00 88.88 258 ASP A N 1
ATOM 2057 C CA . ASP A 1 258 ? -10.219 -9.827 2.724 1.00 88.88 258 ASP A CA 1
ATOM 2058 C C . ASP A 1 258 ? -9.750 -9.087 3.985 1.00 88.88 258 ASP A C 1
ATOM 2060 O O . ASP A 1 258 ? -10.378 -8.126 4.422 1.00 88.88 258 ASP A O 1
ATOM 2064 N N . ALA A 1 259 ? -8.599 -9.483 4.534 1.00 88.50 259 ALA A N 1
ATOM 2065 C CA . ALA A 1 259 ? -8.021 -8.885 5.738 1.00 88.50 259 ALA A CA 1
ATOM 2066 C C . ALA A 1 259 ? -7.540 -7.440 5.515 1.00 88.50 259 ALA A C 1
ATOM 2068 O O . ALA A 1 259 ? -7.658 -6.591 6.400 1.00 88.50 259 ALA A O 1
ATOM 2069 N N . TYR A 1 260 ? -6.990 -7.158 4.331 1.00 91.44 260 TYR A N 1
ATOM 2070 C CA . TYR A 1 260 ? -6.339 -5.881 4.027 1.00 91.44 260 TYR A CA 1
ATOM 2071 C C . TYR A 1 260 ? -7.088 -5.031 2.993 1.00 91.44 260 TYR A C 1
ATOM 2073 O O . TYR A 1 260 ? -6.578 -3.997 2.566 1.00 91.44 260 TYR A O 1
ATOM 2081 N N . GLY A 1 261 ? -8.295 -5.436 2.592 1.00 90.50 261 GLY A N 1
ATOM 2082 C CA . GLY A 1 261 ? -9.201 -4.657 1.748 1.00 90.50 261 GLY A CA 1
ATOM 2083 C C . GLY A 1 261 ? -8.739 -4.465 0.301 1.00 90.50 261 GLY A C 1
ATOM 2084 O O . GLY A 1 261 ? -8.930 -3.379 -0.253 1.00 90.50 261 GLY A O 1
ATOM 2085 N N . PHE A 1 262 ? -8.127 -5.476 -0.320 1.00 94.38 262 PHE A N 1
ATOM 2086 C CA . PHE A 1 262 ? -7.688 -5.422 -1.722 1.00 94.38 262 PHE A CA 1
ATOM 2087 C C . PHE A 1 262 ? -8.048 -6.700 -2.487 1.00 94.38 262 PHE A C 1
ATOM 2089 O O . PHE A 1 262 ? -8.233 -7.761 -1.906 1.00 94.38 262 PHE A O 1
ATOM 2096 N N . THR A 1 263 ? -8.161 -6.617 -3.808 1.00 95.50 263 THR A N 1
ATOM 2097 C CA . THR A 1 263 ? -8.432 -7.770 -4.670 1.00 95.50 263 THR A CA 1
ATOM 2098 C C . THR A 1 263 ? -7.644 -7.678 -5.968 1.00 95.50 263 THR A C 1
ATOM 2100 O O . THR A 1 263 ? -7.337 -6.582 -6.440 1.00 95.50 263 THR A O 1
ATOM 2103 N N . TYR A 1 264 ? -7.324 -8.832 -6.550 1.00 97.50 264 TYR A N 1
ATOM 2104 C CA . TYR A 1 264 ? -6.698 -8.925 -7.860 1.00 97.50 264 TYR A CA 1
ATOM 2105 C C . TYR A 1 264 ? -7.772 -8.869 -8.940 1.00 97.50 264 TYR A C 1
ATOM 2107 O O . TYR A 1 264 ? -8.686 -9.690 -8.954 1.00 97.50 264 TYR A O 1
ATOM 2115 N N . ILE A 1 265 ? -7.643 -7.905 -9.850 1.00 96.19 265 ILE A N 1
ATOM 2116 C CA . ILE A 1 265 ? -8.585 -7.724 -10.954 1.00 96.19 265 ILE A CA 1
ATOM 2117 C C . ILE A 1 265 ? -8.127 -8.541 -12.159 1.00 96.19 265 ILE A C 1
ATOM 2119 O O . ILE A 1 265 ? -8.843 -9.426 -12.617 1.00 96.19 265 ILE A O 1
ATOM 2123 N N . LYS A 1 266 ? -6.942 -8.230 -12.696 1.00 96.94 266 LYS A N 1
ATOM 2124 C CA . LYS A 1 266 ? -6.396 -8.888 -13.888 1.00 96.94 266 LYS A CA 1
ATOM 2125 C C . LYS A 1 266 ? -4.920 -8.575 -14.095 1.00 96.94 266 LYS A C 1
ATOM 2127 O O . LYS A 1 266 ? -4.391 -7.621 -13.523 1.00 96.94 266 LYS A O 1
ATOM 2132 N N . THR A 1 267 ? -4.303 -9.328 -14.999 1.00 98.50 267 THR A N 1
ATOM 2133 C CA . THR A 1 267 ? -3.053 -8.949 -15.659 1.00 98.50 267 THR A CA 1
ATOM 2134 C C . THR A 1 267 ? -3.384 -8.225 -16.962 1.00 98.50 267 THR A C 1
ATOM 2136 O O . THR A 1 267 ? -4.346 -8.572 -17.652 1.00 98.50 267 THR A O 1
ATOM 2139 N N . THR A 1 268 ? -2.603 -7.207 -17.298 1.00 98.12 268 THR A N 1
ATOM 2140 C CA . THR A 1 268 ? -2.637 -6.543 -18.602 1.00 98.12 268 THR A CA 1
ATOM 2141 C C . THR A 1 268 ? -1.226 -6.246 -19.084 1.00 98.12 268 THR A C 1
ATOM 2143 O O . THR A 1 268 ? -0.302 -6.101 -18.291 1.00 98.12 268 THR A O 1
ATOM 2146 N N . TYR A 1 269 ? -1.075 -6.121 -20.395 1.00 97.62 269 TYR A N 1
ATOM 2147 C CA . TYR A 1 269 ? 0.172 -5.778 -21.074 1.00 97.62 269 TYR A CA 1
ATOM 2148 C C . TYR A 1 269 ? 0.104 -4.369 -21.691 1.00 97.62 269 TYR A C 1
ATOM 2150 O O . TYR A 1 269 ? 0.987 -3.965 -22.438 1.00 97.62 269 TYR A O 1
ATOM 2158 N N . SER A 1 270 ? -0.962 -3.608 -21.397 1.00 97.06 270 SER A N 1
ATOM 2159 C CA . SER A 1 270 ? -1.237 -2.301 -21.996 1.00 97.06 270 SER A CA 1
ATOM 2160 C C . SER A 1 270 ? -1.207 -1.179 -20.965 1.00 97.06 270 SER A C 1
ATOM 2162 O O . SER A 1 270 ? -2.087 -1.075 -20.108 1.00 97.06 270 SER A O 1
ATOM 2164 N N . THR A 1 271 ? -0.267 -0.242 -21.115 1.00 97.19 271 THR A N 1
ATOM 2165 C CA . THR A 1 271 ? -0.224 0.990 -20.308 1.00 97.19 271 THR A CA 1
ATOM 2166 C C . THR A 1 271 ? -1.497 1.832 -20.477 1.00 97.19 271 THR A C 1
ATOM 2168 O O . THR A 1 271 ? -1.915 2.535 -19.556 1.00 97.19 271 THR A O 1
ATOM 2171 N N . SER A 1 272 ? -2.164 1.743 -21.635 1.00 95.81 272 SER A N 1
ATOM 2172 C CA . SER A 1 272 ? -3.447 2.426 -21.855 1.00 95.81 272 SER A CA 1
ATOM 2173 C C . SER A 1 272 ? -4.571 1.817 -21.023 1.00 95.81 272 SER A C 1
ATOM 2175 O O . SER A 1 272 ? -5.394 2.561 -20.498 1.00 95.81 272 SER A O 1
ATOM 2177 N N . GLU A 1 273 ? -4.598 0.493 -20.863 1.00 97.38 273 GLU A N 1
ATOM 2178 C CA . GLU A 1 273 ? -5.577 -0.163 -19.995 1.00 97.38 273 GLU A CA 1
ATOM 2179 C C . GLU A 1 273 ? -5.302 0.158 -18.520 1.00 97.38 273 GLU A C 1
ATOM 2181 O O . GLU A 1 273 ? -6.227 0.524 -17.795 1.00 97.38 273 GLU A O 1
ATOM 2186 N N . VAL A 1 274 ? -4.029 0.144 -18.101 1.00 97.88 274 VAL A N 1
ATOM 2187 C CA . VAL A 1 274 ? -3.609 0.575 -16.754 1.00 97.88 274 VAL A CA 1
ATOM 2188 C C . VAL A 1 274 ? -4.164 1.960 -16.427 1.00 97.88 274 VAL A C 1
ATOM 2190 O O . VAL A 1 274 ? -4.766 2.145 -15.373 1.00 97.88 274 VAL A O 1
ATOM 2193 N N . ARG A 1 275 ? -4.043 2.925 -17.346 1.00 97.50 275 ARG A N 1
ATOM 2194 C CA . ARG A 1 275 ? -4.596 4.278 -17.175 1.00 97.50 275 ARG A CA 1
ATOM 2195 C C . ARG A 1 275 ? -6.087 4.273 -16.846 1.00 97.50 275 ARG A C 1
ATOM 2197 O O . ARG A 1 275 ? -6.519 5.034 -15.982 1.00 97.50 275 ARG A O 1
ATOM 2204 N N . GLU A 1 276 ? -6.879 3.457 -17.538 1.00 95.69 276 GLU A N 1
ATOM 2205 C CA . GLU A 1 276 ? -8.326 3.401 -17.313 1.00 95.69 276 GLU A CA 1
ATOM 2206 C C . GLU A 1 276 ? -8.679 2.786 -15.955 1.00 95.69 276 GLU A C 1
ATOM 2208 O O . GLU A 1 276 ? -9.680 3.179 -15.360 1.00 95.69 276 GLU A O 1
ATOM 2213 N N . TYR A 1 277 ? -7.851 1.882 -15.428 1.00 95.31 277 TYR A N 1
ATOM 2214 C CA . TYR A 1 277 ? -7.996 1.371 -14.064 1.00 95.31 277 TYR A CA 1
ATOM 2215 C C . TYR A 1 277 ? -7.540 2.387 -13.007 1.00 95.31 277 TYR A C 1
ATOM 2217 O O . TYR A 1 277 ? -8.247 2.587 -12.020 1.00 95.31 277 TYR A O 1
ATOM 2225 N N . LEU A 1 278 ? -6.430 3.099 -13.226 1.00 95.50 278 LEU A N 1
ATOM 2226 C CA . LEU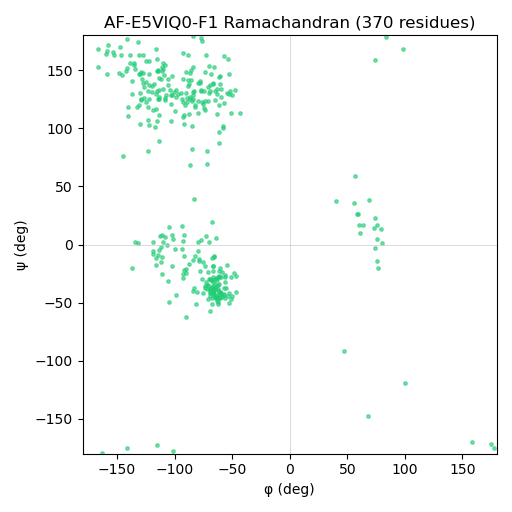 A 1 278 ? -5.955 4.145 -12.306 1.00 95.50 278 LEU A CA 1
ATOM 2227 C C . LEU A 1 278 ? -6.985 5.270 -12.134 1.00 95.50 278 LEU A C 1
ATOM 2229 O O . LEU A 1 278 ? -7.269 5.686 -11.017 1.00 95.50 278 LEU A O 1
ATOM 2233 N N . LYS A 1 279 ? -7.645 5.705 -13.218 1.00 92.06 279 LYS A N 1
ATOM 2234 C CA . LYS A 1 279 ? -8.745 6.691 -13.144 1.00 92.06 279 LYS A CA 1
ATOM 2235 C C . LYS A 1 279 ? -9.916 6.242 -12.259 1.00 92.06 279 LYS A C 1
ATOM 2237 O O . LYS A 1 279 ? -10.671 7.087 -11.786 1.00 92.06 279 LYS A O 1
ATOM 2242 N N . LYS A 1 280 ? -10.081 4.931 -12.064 1.00 88.81 280 LYS A N 1
ATOM 2243 C CA . LYS A 1 280 ? -11.114 4.321 -11.212 1.00 88.81 280 LYS A CA 1
ATOM 2244 C C . LYS A 1 280 ? -10.628 4.087 -9.776 1.00 88.81 280 LYS A C 1
ATOM 2246 O O . LYS A 1 280 ? -11.320 3.424 -9.014 1.00 88.81 280 LYS A O 1
ATOM 2251 N N . GLY A 1 281 ? -9.442 4.584 -9.418 1.00 91.50 281 GLY A N 1
ATOM 2252 C CA . GLY A 1 281 ? -8.848 4.404 -8.094 1.00 91.50 281 GLY A CA 1
ATOM 2253 C C . GLY A 1 281 ? -8.185 3.046 -7.878 1.00 91.50 281 GLY A C 1
ATOM 2254 O O . GLY A 1 281 ? -7.903 2.694 -6.739 1.00 91.50 281 GLY A O 1
ATOM 2255 N N . CYS A 1 282 ? -7.953 2.264 -8.938 1.00 95.31 282 CYS A N 1
ATOM 2256 C CA . CYS A 1 282 ? -7.132 1.055 -8.845 1.00 95.31 282 CYS A CA 1
ATOM 2257 C C . CYS A 1 282 ? -5.641 1.419 -8.782 1.00 95.31 282 CYS A C 1
ATOM 2259 O O . CYS A 1 282 ? -5.255 2.577 -8.939 1.00 95.31 282 CYS A O 1
ATOM 2261 N N . VAL A 1 283 ? -4.798 0.409 -8.598 1.00 97.69 283 VAL A N 1
ATOM 2262 C CA . VAL A 1 283 ? -3.336 0.503 -8.711 1.00 97.69 283 VAL A CA 1
ATOM 2263 C C . VAL A 1 283 ? -2.823 -0.628 -9.594 1.00 97.69 283 VAL A C 1
ATOM 2265 O O . VAL A 1 283 ? -3.526 -1.617 -9.815 1.00 97.69 283 VAL A O 1
ATOM 2268 N N . ALA A 1 284 ? -1.593 -0.509 -10.080 1.00 98.50 284 ALA A N 1
ATOM 2269 C CA . ALA A 1 284 ? -0.930 -1.584 -10.803 1.00 98.50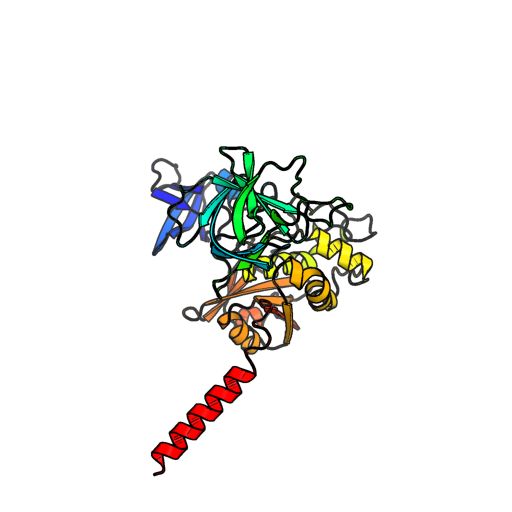 284 ALA A CA 1
ATOM 2270 C C . ALA A 1 284 ? 0.454 -1.861 -10.223 1.00 98.50 284 ALA A C 1
ATOM 2272 O O . ALA A 1 284 ? 1.183 -0.935 -9.886 1.00 98.50 284 ALA A O 1
ATOM 2273 N N . ILE A 1 285 ? 0.856 -3.124 -10.179 1.00 98.81 285 ILE A N 1
ATOM 2274 C CA . ILE A 1 285 ? 2.266 -3.502 -10.046 1.00 98.81 285 ILE A CA 1
ATOM 2275 C C . ILE A 1 285 ? 2.794 -3.741 -11.457 1.00 98.81 285 ILE A C 1
ATOM 2277 O O . ILE A 1 285 ? 2.156 -4.443 -12.230 1.00 98.81 285 ILE A O 1
ATOM 2281 N N . SER A 1 286 ? 3.927 -3.145 -11.811 1.00 98.56 286 SER A N 1
ATOM 2282 C CA . SER A 1 286 ? 4.559 -3.255 -13.124 1.00 98.56 286 SER A CA 1
ATOM 2283 C C . SER A 1 286 ? 5.821 -4.097 -13.026 1.00 98.56 286 SER A C 1
ATOM 2285 O O . SER A 1 286 ? 6.718 -3.771 -12.247 1.00 98.56 286 SER A O 1
ATOM 2287 N N . HIS A 1 287 ? 5.917 -5.131 -13.855 1.00 97.94 287 HIS A N 1
ATOM 2288 C CA . HIS A 1 287 ? 7.152 -5.872 -14.077 1.00 97.94 287 HIS A CA 1
ATOM 2289 C C . HIS A 1 287 ? 8.029 -5.080 -15.049 1.00 97.94 287 HIS A C 1
ATOM 2291 O O . HIS A 1 287 ? 7.656 -4.881 -16.199 1.00 97.94 287 HIS A O 1
ATOM 2297 N N . VAL A 1 288 ? 9.166 -4.578 -14.575 1.00 97.00 288 VAL A N 1
ATOM 2298 C CA . VAL A 1 288 ? 10.163 -3.844 -15.373 1.00 97.00 288 VAL A CA 1
ATOM 2299 C C . VAL A 1 288 ? 11.475 -4.647 -15.397 1.00 97.00 288 VAL A C 1
ATOM 2301 O O . VAL A 1 288 ? 11.599 -5.599 -14.626 1.00 97.00 288 VAL A O 1
ATOM 2304 N N . PRO A 1 289 ? 12.477 -4.323 -16.238 1.00 95.25 289 PRO A N 1
ATOM 2305 C CA . PRO A 1 289 ? 13.708 -5.110 -16.319 1.00 95.25 289 PRO A CA 1
ATOM 2306 C C . PRO A 1 289 ? 14.359 -5.362 -14.947 1.00 95.25 289 PRO A C 1
ATOM 2308 O O . PRO A 1 289 ? 14.813 -4.428 -14.275 1.00 95.25 289 PRO A O 1
ATOM 2311 N N . GLY A 1 290 ? 14.368 -6.636 -14.536 1.00 92.75 290 GLY A N 1
ATOM 2312 C CA . GLY A 1 290 ? 14.944 -7.121 -13.277 1.00 92.75 290 GLY A CA 1
ATOM 2313 C C . GLY A 1 290 ? 14.281 -6.595 -11.997 1.00 92.75 290 GLY A C 1
ATOM 2314 O O . GLY A 1 290 ? 14.916 -6.631 -10.943 1.00 92.75 290 GLY A O 1
ATOM 2315 N N . HIS A 1 291 ? 13.066 -6.031 -12.054 1.00 96.06 291 HIS A N 1
ATOM 2316 C CA . HIS A 1 291 ? 12.451 -5.382 -10.892 1.00 96.06 291 HIS A CA 1
ATOM 2317 C C . HIS A 1 291 ? 10.920 -5.260 -10.975 1.00 96.06 291 HIS A C 1
ATOM 2319 O O . HIS A 1 291 ? 10.322 -5.384 -12.042 1.00 96.06 291 HIS A O 1
ATOM 2325 N N . TYR A 1 292 ? 10.286 -4.936 -9.846 1.00 98.00 292 TYR A N 1
ATOM 2326 C CA . TYR A 1 292 ? 8.865 -4.598 -9.777 1.00 98.00 292 TYR A CA 1
ATOM 2327 C C . TYR A 1 292 ? 8.675 -3.212 -9.168 1.00 98.00 292 TYR A C 1
ATOM 2329 O O . TYR A 1 292 ? 9.229 -2.915 -8.114 1.00 98.00 292 TYR A O 1
ATOM 2337 N N . VAL A 1 293 ? 7.857 -2.382 -9.812 1.00 98.12 293 VAL A N 1
ATOM 2338 C CA . VAL A 1 293 ? 7.467 -1.053 -9.310 1.00 98.12 293 VAL A CA 1
ATOM 2339 C C . VAL A 1 293 ? 5.953 -0.967 -9.179 1.00 98.12 293 VAL A C 1
ATOM 2341 O O . VAL A 1 293 ? 5.227 -1.699 -9.846 1.00 98.12 293 VAL A O 1
ATOM 2344 N N . THR A 1 294 ? 5.447 -0.058 -8.352 1.00 98.50 294 THR A N 1
ATOM 2345 C CA . THR A 1 294 ? 4.004 0.211 -8.261 1.00 98.50 294 THR A CA 1
ATOM 2346 C C . THR A 1 294 ? 3.655 1.444 -9.080 1.00 98.50 294 THR A C 1
ATOM 2348 O O . THR A 1 294 ? 4.221 2.509 -8.870 1.00 98.50 294 THR A O 1
ATOM 2351 N N . VAL A 1 295 ? 2.691 1.335 -9.987 1.00 98.44 295 VAL A N 1
ATOM 2352 C CA . VAL A 1 295 ? 2.031 2.479 -10.616 1.00 98.44 295 VAL A CA 1
ATOM 2353 C C . VAL A 1 295 ? 0.798 2.817 -9.782 1.00 98.44 295 VAL A C 1
ATOM 2355 O O . VAL A 1 295 ? -0.203 2.100 -9.806 1.00 98.44 295 VAL A O 1
ATOM 2358 N N . ALA A 1 296 ? 0.911 3.877 -8.989 1.00 97.00 296 ALA A N 1
ATOM 2359 C CA . ALA A 1 296 ? -0.012 4.175 -7.898 1.00 97.00 296 ALA A CA 1
ATOM 2360 C C . ALA A 1 296 ? -1.164 5.104 -8.290 1.00 97.00 296 ALA A C 1
ATOM 2362 O O . ALA A 1 296 ? -2.219 5.032 -7.674 1.00 97.00 296 ALA A O 1
ATOM 2363 N N . ASP A 1 297 ? -0.974 5.987 -9.273 1.00 96.00 297 ASP A N 1
ATOM 2364 C CA . ASP A 1 297 ? -1.996 6.957 -9.683 1.00 96.00 297 ASP A CA 1
ATOM 2365 C C . ASP A 1 297 ? -1.733 7.481 -11.105 1.00 96.00 297 ASP A C 1
ATOM 2367 O O . ASP A 1 297 ? -0.631 7.354 -11.649 1.00 96.00 297 ASP A O 1
ATOM 2371 N N . PHE A 1 298 ? -2.745 8.099 -11.708 1.00 95.50 298 PHE A N 1
ATOM 2372 C CA . PHE A 1 298 ? -2.669 8.813 -12.974 1.00 95.50 298 PHE A CA 1
ATOM 2373 C C . PHE A 1 298 ? -3.265 10.214 -12.835 1.00 95.50 298 PHE A C 1
ATOM 2375 O O . PHE A 1 298 ? -4.437 10.382 -12.514 1.00 95.50 298 PHE A O 1
ATOM 2382 N N . ASN A 1 299 ? -2.482 11.235 -13.181 1.00 92.94 299 ASN A N 1
ATOM 2383 C CA . ASN A 1 299 ? -2.922 12.622 -13.184 1.00 92.94 299 ASN A CA 1
ATOM 2384 C C . ASN A 1 299 ? -3.452 12.998 -14.581 1.00 92.94 299 ASN A C 1
ATOM 2386 O O . ASN A 1 299 ? -2.648 13.161 -15.508 1.00 92.94 299 ASN A O 1
ATOM 2390 N N . PRO A 1 300 ? -4.773 13.214 -14.759 1.00 90.12 300 PRO A N 1
ATOM 2391 C CA . PRO A 1 300 ? -5.343 13.502 -16.074 1.00 90.12 300 PRO A CA 1
ATOM 2392 C C . PRO A 1 300 ? -4.899 14.846 -16.652 1.00 90.12 300 PRO A C 1
ATOM 2394 O O . PRO A 1 300 ? -4.822 14.982 -17.871 1.00 90.12 300 PRO A O 1
ATOM 2397 N N . LYS A 1 301 ? -4.571 15.825 -15.795 1.00 90.38 301 LYS A N 1
ATOM 2398 C CA . LYS A 1 301 ? -4.140 17.162 -16.228 1.00 90.38 301 LYS A CA 1
ATOM 2399 C C . LYS A 1 301 ? -2.750 17.114 -16.850 1.00 90.38 301 LYS A C 1
ATOM 2401 O O . LYS A 1 301 ? -2.522 17.679 -17.911 1.00 90.38 301 LYS A O 1
ATOM 2406 N N . THR A 1 302 ? -1.818 16.426 -16.193 1.00 91.00 302 THR A N 1
ATOM 2407 C CA . THR A 1 302 ? -0.423 16.346 -16.654 1.00 91.00 302 THR A CA 1
ATOM 2408 C C . THR A 1 302 ? -0.161 15.147 -17.563 1.00 91.00 302 THR A C 1
ATOM 2410 O O . THR A 1 302 ? 0.904 15.077 -18.175 1.00 91.00 302 THR A O 1
ATOM 2413 N N . LYS A 1 303 ? -1.123 14.219 -17.668 1.00 95.38 303 LYS A N 1
ATOM 2414 C CA . LYS A 1 303 ? -1.010 12.932 -18.373 1.00 95.38 303 LYS A CA 1
ATOM 2415 C C . LYS A 1 303 ? 0.170 12.093 -17.867 1.00 95.38 303 LYS A C 1
ATOM 2417 O O . LYS A 1 303 ? 0.834 11.409 -18.647 1.00 95.38 303 LYS A O 1
ATOM 2422 N N . LYS A 1 304 ? 0.446 12.174 -16.563 1.00 96.19 304 LYS A N 1
ATOM 2423 C CA . LYS A 1 304 ? 1.552 11.465 -15.912 1.00 96.19 304 LYS A CA 1
ATOM 2424 C C . LYS A 1 304 ? 1.046 10.361 -14.991 1.00 96.19 304 LYS A C 1
ATOM 2426 O O . LYS A 1 304 ? -0.014 10.494 -14.389 1.00 96.19 304 LYS A O 1
ATOM 2431 N N . TYR A 1 305 ? 1.847 9.316 -14.863 1.00 97.56 305 TYR A N 1
ATOM 2432 C CA . TYR A 1 305 ? 1.675 8.174 -13.978 1.00 97.56 305 TYR A CA 1
ATOM 2433 C C . TYR A 1 305 ? 2.619 8.323 -12.794 1.00 97.56 305 TYR A C 1
ATOM 2435 O O . TYR A 1 305 ? 3.797 8.621 -12.995 1.00 97.56 305 TYR A O 1
ATOM 2443 N N . LEU A 1 306 ? 2.117 8.113 -11.585 1.00 96.19 306 LEU A N 1
ATOM 2444 C CA . LEU A 1 306 ? 2.947 8.038 -10.395 1.00 96.19 306 LEU A CA 1
ATOM 2445 C C . LEU A 1 306 ? 3.540 6.637 -10.280 1.00 96.19 306 LEU A C 1
ATOM 2447 O O . LEU A 1 306 ? 2.797 5.667 -10.156 1.00 96.19 306 LEU A O 1
ATOM 2451 N N . VAL A 1 307 ? 4.864 6.549 -10.289 1.00 97.50 307 VAL A N 1
ATOM 2452 C CA . VAL A 1 307 ? 5.619 5.313 -10.074 1.00 97.50 307 VAL A CA 1
ATOM 2453 C C . VAL A 1 307 ? 6.280 5.373 -8.702 1.00 97.50 307 VAL A C 1
ATOM 2455 O O . VAL A 1 307 ? 7.015 6.321 -8.440 1.00 97.50 307 VAL A O 1
ATOM 2458 N N . LEU A 1 308 ? 6.020 4.371 -7.865 1.00 95.44 308 LEU A N 1
ATOM 2459 C CA . LEU A 1 308 ? 6.676 4.106 -6.584 1.00 95.44 308 LEU A CA 1
ATOM 2460 C C . LEU A 1 308 ? 7.660 2.949 -6.791 1.00 95.44 308 LEU A C 1
ATOM 2462 O O . LEU A 1 308 ? 7.266 1.870 -7.249 1.00 95.44 308 LEU A O 1
ATOM 2466 N N . ASP A 1 309 ? 8.933 3.193 -6.516 1.00 94.06 309 ASP A N 1
ATOM 2467 C CA . ASP A 1 309 ? 10.038 2.279 -6.787 1.00 94.06 309 ASP A CA 1
ATOM 2468 C C . ASP A 1 309 ? 10.775 1.992 -5.482 1.00 94.06 309 ASP A C 1
ATOM 2470 O O . ASP A 1 309 ? 11.529 2.818 -4.971 1.00 94.06 309 ASP A O 1
ATOM 2474 N N . SER A 1 310 ? 10.580 0.774 -4.977 1.00 91.50 310 SER A N 1
ATOM 2475 C CA . SER A 1 310 ? 11.160 0.323 -3.711 1.00 91.50 310 SER A CA 1
ATOM 2476 C C . SER A 1 310 ? 12.687 0.172 -3.740 1.00 91.50 310 SER A C 1
ATOM 2478 O O . SER A 1 310 ? 13.296 0.008 -2.677 1.00 91.50 310 SER A O 1
ATOM 2480 N N . HIS A 1 311 ? 13.314 0.215 -4.925 1.00 88.69 311 HIS A N 1
ATOM 2481 C CA . HIS A 1 311 ? 14.765 0.151 -5.102 1.00 88.69 311 HIS A CA 1
ATOM 2482 C C . HIS A 1 311 ? 15.231 1.038 -6.283 1.00 88.69 311 HIS A C 1
ATOM 2484 O O . HIS A 1 311 ? 15.566 0.532 -7.365 1.00 88.69 311 HIS A O 1
ATOM 2490 N N . PRO A 1 312 ? 15.286 2.370 -6.089 1.00 83.94 312 PRO A N 1
ATOM 2491 C CA . PRO A 1 312 ? 15.720 3.315 -7.110 1.00 83.94 312 PRO A CA 1
ATOM 2492 C C . PRO A 1 312 ? 17.182 3.100 -7.503 1.00 83.94 312 PRO A C 1
ATOM 2494 O O . PRO A 1 312 ? 18.059 3.002 -6.645 1.00 83.94 312 PRO A O 1
ATOM 2497 N N . ILE A 1 313 ? 17.467 3.081 -8.807 1.00 81.00 313 ILE A N 1
ATOM 2498 C CA . ILE A 1 313 ? 18.825 2.913 -9.357 1.00 81.00 313 ILE A CA 1
ATOM 2499 C C . ILE A 1 313 ? 19.055 3.848 -10.540 1.00 81.00 313 ILE A C 1
ATOM 2501 O O . ILE A 1 313 ? 18.118 4.324 -11.163 1.00 81.00 313 ILE A O 1
ATOM 2505 N N . LYS A 1 314 ? 20.309 4.083 -10.940 1.00 78.31 314 LYS A N 1
ATOM 2506 C CA . LYS A 1 314 ? 20.612 5.013 -12.048 1.00 78.31 314 LYS A CA 1
ATOM 2507 C C . LYS A 1 314 ? 19.908 4.659 -13.370 1.00 78.31 314 LYS A C 1
ATOM 2509 O O . LYS A 1 314 ? 19.464 5.559 -14.078 1.00 78.31 314 LYS A O 1
ATOM 2514 N N . SER A 1 315 ? 19.773 3.371 -13.698 1.00 83.69 315 SER A N 1
ATOM 2515 C CA . SER A 1 315 ? 19.098 2.911 -14.926 1.00 83.69 315 SER A CA 1
ATOM 2516 C C . SER A 1 315 ? 17.568 3.051 -14.879 1.00 83.69 315 SER A C 1
ATOM 2518 O O . SER A 1 315 ? 16.917 3.106 -15.926 1.00 83.69 315 SER A O 1
ATOM 2520 N N . ARG A 1 316 ? 16.993 3.187 -13.678 1.00 89.25 316 ARG A N 1
ATOM 2521 C CA . ARG A 1 316 ? 15.592 3.527 -13.409 1.00 89.25 316 ARG A CA 1
ATOM 2522 C C . ARG A 1 316 ? 15.567 4.782 -12.532 1.00 89.25 316 ARG A C 1
ATOM 2524 O O . ARG A 1 316 ? 15.444 4.640 -11.324 1.00 89.25 316 ARG A O 1
ATOM 2531 N N . PRO A 1 317 ? 15.732 5.994 -13.103 1.00 80.25 317 PRO A N 1
ATOM 2532 C CA . PRO A 1 317 ? 15.928 7.238 -12.355 1.00 80.25 317 PRO A CA 1
ATOM 2533 C C . PRO A 1 317 ? 14.634 7.689 -11.660 1.00 80.25 317 PRO A C 1
ATOM 2535 O O . PRO A 1 317 ? 13.985 8.659 -12.050 1.00 80.25 317 PRO A O 1
ATOM 2538 N N . THR A 1 318 ? 14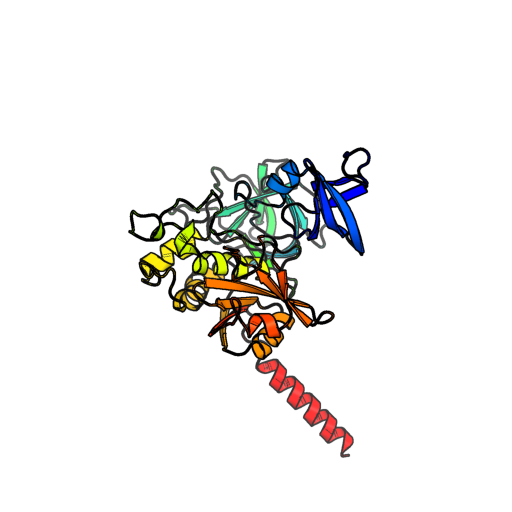.245 6.917 -10.660 1.00 86.69 318 THR A N 1
ATOM 2539 C CA . THR A 1 318 ? 13.167 7.114 -9.705 1.00 86.69 318 THR A CA 1
ATOM 2540 C C . THR A 1 318 ? 13.777 7.614 -8.393 1.00 86.69 318 THR A C 1
ATOM 2542 O O . THR A 1 318 ? 14.981 7.864 -8.286 1.00 86.69 318 THR A O 1
ATOM 2545 N N . SER A 1 319 ? 12.944 7.805 -7.382 1.00 79.56 319 SER A N 1
ATOM 2546 C CA . SER A 1 319 ? 13.343 8.216 -6.046 1.00 79.56 319 SER A CA 1
ATOM 2547 C C . SER A 1 319 ? 12.419 7.572 -5.022 1.00 79.56 319 SER A C 1
ATOM 2549 O O . SER A 1 319 ? 11.299 7.197 -5.357 1.00 79.56 319 SER A O 1
ATOM 2551 N N . SER A 1 320 ? 12.849 7.556 -3.763 1.00 74.62 320 SER A N 1
ATOM 2552 C CA . SER A 1 320 ? 12.095 7.037 -2.611 1.00 74.62 320 SER A CA 1
ATOM 2553 C C . SER A 1 320 ? 10.804 7.802 -2.279 1.00 74.62 320 SER A C 1
ATOM 2555 O O . SER A 1 320 ? 10.187 7.569 -1.247 1.00 74.62 320 SER A O 1
ATOM 2557 N N . PHE A 1 321 ? 10.425 8.777 -3.101 1.00 73.62 321 PHE A N 1
ATOM 2558 C CA . PHE A 1 321 ? 9.228 9.602 -2.947 1.00 73.62 321 PHE A CA 1
ATOM 2559 C C . PHE A 1 321 ? 8.181 9.337 -4.028 1.00 73.62 321 PHE A C 1
ATOM 2561 O O . PHE A 1 321 ? 7.119 9.964 -4.043 1.00 73.62 321 PHE A O 1
ATOM 2568 N N . GLY A 1 322 ? 8.508 8.448 -4.962 1.00 84.69 322 GLY A N 1
ATOM 2569 C CA . GLY A 1 322 ? 7.786 8.285 -6.202 1.00 84.69 322 GLY A CA 1
ATOM 2570 C C . GLY A 1 322 ? 8.039 9.406 -7.209 1.00 84.69 322 GLY A C 1
ATOM 2571 O O . GLY A 1 322 ? 8.460 10.522 -6.892 1.00 84.69 322 GLY A O 1
ATOM 2572 N N . ASN A 1 323 ? 7.769 9.106 -8.474 1.00 87.62 323 ASN A N 1
ATOM 2573 C CA . ASN A 1 323 ? 7.988 10.026 -9.581 1.00 87.62 323 ASN A CA 1
ATOM 2574 C C . ASN A 1 323 ? 6.817 10.000 -10.556 1.00 87.62 323 ASN A C 1
ATOM 2576 O O . ASN A 1 323 ? 6.282 8.947 -10.894 1.00 87.62 323 ASN A O 1
ATOM 2580 N N . TRP A 1 324 ? 6.461 11.181 -11.056 1.00 92.06 324 TRP A N 1
ATOM 2581 C CA . TRP A 1 324 ? 5.436 11.343 -12.079 1.00 92.06 324 TRP A CA 1
ATOM 2582 C C . TRP A 1 324 ? 6.055 11.309 -13.476 1.00 92.06 324 TRP A C 1
ATOM 2584 O O . TRP A 1 324 ? 6.728 12.259 -13.889 1.00 92.06 324 TRP A O 1
ATOM 2594 N N . PHE A 1 325 ? 5.773 10.255 -14.235 1.00 94.62 325 PHE A N 1
ATOM 2595 C CA . PHE A 1 325 ? 6.304 10.052 -15.581 1.00 94.62 325 PHE A CA 1
ATOM 2596 C C . PHE A 1 325 ? 5.222 10.080 -16.651 1.00 94.62 325 PHE A C 1
ATOM 2598 O O . PHE A 1 325 ? 4.089 9.680 -16.415 1.00 94.62 325 PHE A O 1
ATOM 2605 N N . LYS A 1 326 ? 5.571 10.526 -17.858 1.00 95.25 326 LYS A N 1
ATOM 2606 C CA . LYS A 1 326 ? 4.693 10.349 -19.020 1.00 95.25 326 LYS A CA 1
ATOM 2607 C C . LYS A 1 326 ? 4.692 8.885 -19.475 1.00 95.25 326 LYS A C 1
ATOM 2609 O O . LYS A 1 326 ? 5.601 8.126 -19.137 1.00 95.25 326 LYS A O 1
ATOM 2614 N N . ARG A 1 327 ? 3.691 8.519 -20.279 1.00 96.19 327 ARG A N 1
ATOM 2615 C CA . ARG A 1 327 ? 3.500 7.170 -20.832 1.00 96.19 327 ARG A CA 1
ATOM 2616 C C . ARG A 1 327 ? 4.761 6.620 -21.497 1.00 96.19 327 ARG A C 1
ATOM 2618 O O . ARG A 1 327 ? 5.136 5.487 -21.233 1.00 96.19 327 ARG A O 1
ATOM 2625 N N . GLU A 1 328 ? 5.446 7.437 -22.291 1.00 94.94 328 GLU A N 1
ATOM 2626 C CA . GLU A 1 328 ? 6.590 7.008 -23.102 1.00 94.94 328 GLU A CA 1
ATOM 2627 C C . GLU A 1 328 ? 7.731 6.474 -22.232 1.00 94.94 328 GLU A C 1
ATOM 2629 O O . GLU A 1 328 ? 8.512 5.635 -22.670 1.00 94.94 328 GLU A O 1
ATOM 2634 N N . ARG A 1 329 ? 7.823 6.943 -20.980 1.00 92.75 329 ARG A N 1
ATOM 2635 C CA . ARG A 1 329 ? 8.823 6.464 -20.029 1.00 92.75 329 ARG A CA 1
ATOM 2636 C C . ARG A 1 329 ? 8.475 5.096 -19.443 1.00 92.75 329 ARG A C 1
ATOM 2638 O O . ARG A 1 329 ? 9.391 4.360 -19.115 1.00 92.75 329 ARG A O 1
ATOM 2645 N N . LEU A 1 330 ? 7.190 4.761 -19.319 1.00 94.50 330 LEU A N 1
ATOM 2646 C CA . LEU A 1 330 ? 6.722 3.437 -18.884 1.00 94.50 330 LEU A CA 1
ATOM 2647 C C . LEU A 1 330 ? 6.786 2.398 -20.018 1.00 94.50 330 LEU A C 1
ATOM 2649 O O . LEU A 1 330 ? 6.649 1.205 -19.771 1.00 94.50 330 LEU A O 1
ATOM 2653 N N . GLU A 1 331 ? 6.982 2.848 -21.256 1.00 94.31 331 GLU A N 1
ATOM 2654 C CA . GLU A 1 331 ? 7.044 2.002 -22.453 1.00 94.31 331 GLU A CA 1
ATOM 2655 C C . GLU A 1 331 ? 8.464 1.926 -23.045 1.00 94.31 331 GLU A C 1
ATOM 2657 O O . GLU A 1 331 ? 8.654 1.309 -24.091 1.00 94.31 331 GLU A O 1
ATOM 2662 N N . ARG A 1 332 ? 9.468 2.570 -22.419 1.00 91.44 332 ARG A N 1
ATOM 2663 C CA . ARG A 1 332 ? 10.859 2.600 -22.912 1.00 91.44 332 ARG A CA 1
ATOM 2664 C C . ARG A 1 332 ? 11.911 2.618 -21.798 1.00 91.44 332 ARG A C 1
ATOM 2666 O O . ARG A 1 332 ? 11.766 3.281 -20.770 1.00 91.44 332 ARG A O 1
ATOM 2673 N N . GLY A 1 333 ? 13.049 1.969 -22.057 1.00 90.38 333 GLY A N 1
ATOM 2674 C CA . GLY A 1 333 ? 14.204 1.920 -21.155 1.00 90.38 333 GLY A CA 1
ATOM 2675 C C . GLY A 1 333 ? 13.943 1.126 -19.870 1.00 90.38 333 GLY A C 1
ATOM 2676 O O . GLY A 1 333 ? 13.178 0.165 -19.867 1.00 90.38 333 GLY A O 1
ATOM 2677 N N . GLY A 1 334 ? 14.569 1.533 -18.761 1.00 93.00 334 GLY A N 1
ATOM 2678 C CA . GLY A 1 334 ? 14.520 0.797 -17.490 1.00 93.00 334 GLY A CA 1
ATOM 2679 C C . GLY A 1 334 ? 13.147 0.723 -16.805 1.00 93.00 334 GLY A C 1
ATOM 2680 O O . GLY A 1 334 ? 12.998 -0.029 -15.850 1.00 93.00 334 GLY A O 1
ATOM 2681 N N . LEU A 1 335 ? 12.150 1.482 -17.270 1.00 95.00 335 LEU A N 1
ATOM 2682 C CA . LEU A 1 335 ? 10.771 1.427 -16.765 1.00 95.00 335 LEU A CA 1
ATOM 2683 C C . LEU A 1 335 ? 9.795 0.781 -17.759 1.00 95.00 335 LEU A C 1
ATOM 2685 O O . LEU A 1 335 ? 8.596 0.779 -17.491 1.00 95.00 335 LEU A O 1
ATOM 2689 N N . THR A 1 336 ? 10.294 0.230 -18.873 1.00 96.12 336 THR A N 1
ATOM 2690 C CA . THR A 1 336 ? 9.460 -0.515 -19.828 1.00 96.12 336 THR A CA 1
ATOM 2691 C C . THR A 1 336 ? 8.779 -1.662 -19.108 1.00 96.12 336 THR A C 1
ATOM 2693 O O . THR A 1 336 ? 9.456 -2.511 -18.532 1.00 96.12 336 THR A O 1
ATOM 2696 N N . SER A 1 337 ? 7.454 -1.689 -19.137 1.00 96.06 337 SER A N 1
ATOM 2697 C CA . SER A 1 337 ? 6.711 -2.776 -18.518 1.00 96.06 337 SER A CA 1
ATOM 2698 C C . SER A 1 337 ? 6.601 -3.981 -19.445 1.00 96.06 337 SER A C 1
ATOM 2700 O O . SER A 1 337 ? 6.216 -3.834 -20.604 1.00 96.06 337 SER A O 1
ATOM 2702 N N . SER A 1 338 ? 6.895 -5.171 -18.926 1.00 96.12 338 SER A N 1
ATOM 2703 C CA . SER A 1 338 ? 6.570 -6.444 -19.574 1.00 96.12 338 SER A CA 1
ATOM 2704 C C . SER A 1 338 ? 5.191 -6.967 -19.171 1.00 96.12 338 SER A C 1
ATOM 2706 O O . SER A 1 338 ? 4.633 -7.776 -19.900 1.00 96.12 338 SER A O 1
ATOM 2708 N N . ALA A 1 339 ? 4.639 -6.527 -18.036 1.00 98.19 339 ALA A N 1
ATOM 2709 C CA . ALA A 1 339 ? 3.308 -6.887 -17.553 1.00 98.19 339 ALA A CA 1
ATOM 2710 C C . ALA A 1 339 ? 2.870 -5.966 -16.404 1.00 98.19 339 ALA A C 1
ATOM 2712 O O . ALA A 1 339 ? 3.690 -5.500 -15.608 1.00 98.19 339 ALA A O 1
ATOM 2713 N N . TYR A 1 340 ? 1.558 -5.789 -16.261 1.00 98.69 340 TYR A N 1
ATOM 2714 C CA . TYR A 1 340 ? 0.926 -5.081 -15.155 1.00 98.69 340 TYR A CA 1
ATOM 2715 C C . TYR A 1 340 ? -0.077 -5.973 -14.424 1.00 98.69 340 TYR A C 1
ATOM 2717 O O . TYR A 1 340 ? -0.907 -6.621 -15.058 1.00 98.69 340 TYR A O 1
ATOM 2725 N N . TYR A 1 341 ? -0.070 -5.931 -13.095 1.00 98.69 341 TYR A N 1
ATOM 2726 C CA . TYR A 1 341 ? -0.980 -6.670 -12.217 1.00 98.69 341 TYR A CA 1
ATOM 2727 C C . TYR A 1 341 ? -1.874 -5.679 -11.483 1.00 98.69 341 TYR A C 1
ATOM 2729 O O . TYR A 1 341 ? -1.393 -4.893 -10.665 1.00 98.69 341 TYR A O 1
ATOM 2737 N N . ILE A 1 342 ? -3.163 -5.673 -11.812 1.00 98.38 342 ILE A N 1
ATOM 2738 C CA . ILE A 1 342 ? -4.103 -4.658 -11.339 1.00 98.38 342 ILE A CA 1
ATOM 2739 C C . ILE A 1 342 ? -4.729 -5.092 -10.017 1.00 98.38 342 ILE A C 1
ATOM 2741 O O . ILE A 1 342 ? -5.354 -6.155 -9.943 1.00 98.38 342 ILE A O 1
ATOM 2745 N N . TYR A 1 343 ? -4.634 -4.226 -9.008 1.00 97.62 343 TYR A N 1
ATOM 2746 C CA . TYR A 1 343 ? -5.390 -4.347 -7.764 1.00 97.62 343 TYR A CA 1
ATOM 2747 C C . TYR A 1 343 ? -6.476 -3.280 -7.655 1.00 97.62 343 TYR A C 1
ATOM 2749 O O . TYR A 1 343 ? -6.293 -2.134 -8.070 1.00 97.62 343 TYR A O 1
ATOM 2757 N N . GLY A 1 344 ? -7.591 -3.654 -7.035 1.00 93.69 344 GLY A N 1
ATOM 2758 C CA . GLY A 1 344 ? -8.679 -2.751 -6.667 1.00 93.69 344 GLY A CA 1
ATOM 2759 C C . GLY A 1 344 ? -9.280 -3.109 -5.311 1.00 93.69 344 GLY A C 1
ATOM 2760 O O . GLY A 1 344 ? -8.793 -4.005 -4.624 1.00 93.69 344 GLY A O 1
ATOM 2761 N N . VAL A 1 345 ? -10.344 -2.411 -4.917 1.00 87.56 345 VAL A N 1
ATOM 2762 C CA . VAL A 1 345 ? -11.036 -2.644 -3.639 1.00 87.56 345 VAL A CA 1
ATOM 2763 C C . VAL A 1 345 ? -12.114 -3.739 -3.802 1.00 87.56 345 VAL A C 1
ATOM 2765 O O . VAL A 1 345 ? -12.833 -3.734 -4.811 1.00 87.56 345 VAL A O 1
ATOM 2768 N N . PRO A 1 346 ? -12.261 -4.681 -2.844 1.00 76.25 346 PRO A N 1
ATOM 2769 C CA . PRO A 1 346 ? -13.318 -5.695 -2.846 1.00 76.25 346 PRO A CA 1
ATOM 2770 C C . PRO A 1 346 ? -14.723 -5.090 -3.004 1.00 76.25 346 PRO A C 1
ATOM 2772 O O . PRO A 1 346 ? -14.987 -3.969 -2.575 1.00 76.25 346 PRO A O 1
ATOM 2775 N N . GLY A 1 347 ? -15.630 -5.807 -3.672 1.00 63.44 347 GLY A N 1
ATOM 2776 C CA . GLY A 1 347 ? -17.001 -5.338 -3.938 1.00 63.44 347 GLY A CA 1
ATOM 2777 C C . GLY A 1 347 ? -17.135 -4.290 -5.055 1.00 63.44 347 GLY A C 1
ATOM 2778 O O . GLY A 1 347 ? -18.234 -4.087 -5.572 1.00 63.44 347 GLY A O 1
ATOM 2779 N N . GLN A 1 348 ? -16.036 -3.672 -5.505 1.00 55.38 348 GLN A N 1
ATOM 2780 C CA . GLN A 1 348 ? -16.023 -2.881 -6.740 1.00 55.38 348 GLN A CA 1
ATOM 2781 C C . GLN A 1 348 ? -15.658 -3.711 -7.969 1.00 55.38 348 GLN A C 1
ATOM 2783 O O . GLN A 1 348 ? -16.101 -3.370 -9.059 1.00 55.38 348 GLN A O 1
ATOM 2788 N N . ALA A 1 349 ? -14.939 -4.828 -7.807 1.00 42.75 349 ALA A N 1
ATOM 2789 C CA . ALA A 1 349 ? -14.492 -5.688 -8.911 1.00 42.75 349 ALA A CA 1
ATOM 2790 C C . ALA A 1 349 ? -15.619 -6.175 -9.854 1.00 42.75 349 ALA A C 1
ATOM 2792 O O . ALA A 1 349 ? -15.334 -6.533 -10.990 1.00 42.75 349 ALA A O 1
ATOM 2793 N N . TRP A 1 350 ? -16.888 -6.097 -9.432 1.00 40.94 350 TRP A N 1
ATOM 2794 C CA . TRP A 1 350 ? -18.057 -6.603 -10.165 1.00 40.94 350 TRP A CA 1
ATOM 2795 C C . TRP A 1 350 ? -19.094 -5.530 -10.549 1.00 40.94 350 TRP A C 1
ATOM 2797 O O . TRP A 1 350 ? -20.019 -5.809 -11.307 1.00 40.94 350 TRP A O 1
ATOM 2807 N N . LYS A 1 351 ? -18.942 -4.270 -10.108 1.00 40.47 351 LYS A N 1
ATOM 2808 C CA . LYS A 1 351 ? -19.843 -3.167 -10.521 1.00 40.47 351 LYS A CA 1
ATOM 2809 C C . LYS A 1 351 ? -19.519 -2.593 -11.911 1.00 40.47 351 LYS A C 1
ATOM 2811 O O . LYS A 1 351 ? -20.165 -1.647 -12.352 1.00 40.47 351 LYS A O 1
ATOM 2816 N N . TYR A 1 352 ? -18.526 -3.146 -12.610 1.00 44.91 352 TYR A N 1
ATOM 2817 C CA . TYR A 1 352 ? -17.996 -2.566 -13.849 1.00 44.91 352 TYR A CA 1
ATOM 2818 C C . TYR A 1 352 ? -18.472 -3.237 -15.147 1.00 44.91 352 TYR A C 1
ATOM 2820 O O . TYR A 1 352 ? -18.409 -2.586 -16.189 1.00 44.91 352 TYR A O 1
ATOM 2828 N N . GLU A 1 353 ? -18.998 -4.466 -15.114 1.00 37.50 353 GLU A N 1
ATOM 2829 C CA . GLU A 1 353 ? -19.667 -5.062 -16.288 1.00 37.50 353 GLU A CA 1
ATOM 2830 C C . GLU A 1 353 ? -21.132 -4.607 -16.399 1.00 37.50 353 GLU A C 1
ATOM 2832 O O . GLU A 1 353 ? -21.591 -4.251 -17.484 1.00 37.50 353 GLU A O 1
ATOM 2837 N N . SER A 1 354 ? -21.832 -4.459 -15.270 1.00 36.12 354 SER A N 1
ATOM 2838 C CA . SER A 1 354 ? -23.210 -3.942 -15.225 1.00 36.12 354 SER A CA 1
ATOM 2839 C C . SER A 1 354 ? -23.324 -2.469 -15.639 1.00 36.12 354 SER A C 1
ATOM 2841 O O . SER A 1 354 ? -24.298 -2.084 -16.282 1.00 36.12 354 SER A O 1
ATOM 2843 N N . ALA A 1 355 ? -22.311 -1.642 -15.360 1.00 35.25 355 ALA A N 1
ATOM 2844 C CA . ALA A 1 355 ? -22.311 -0.229 -15.745 1.00 35.25 355 ALA A CA 1
ATOM 2845 C C . ALA A 1 355 ? -22.224 -0.005 -17.269 1.00 35.25 355 ALA A C 1
ATOM 2847 O O . ALA A 1 355 ? -22.787 0.966 -17.770 1.00 35.25 355 ALA A O 1
ATOM 2848 N N . LYS A 1 356 ? -21.573 -0.905 -18.025 1.00 35.41 356 LYS A N 1
ATOM 2849 C CA . LYS A 1 356 ? -21.575 -0.844 -19.498 1.00 35.41 356 LYS A CA 1
ATOM 2850 C C . LYS A 1 356 ? -22.925 -1.265 -20.086 1.00 35.41 356 LYS A C 1
ATOM 2852 O O . LYS A 1 356 ? -23.374 -0.640 -21.041 1.00 35.41 356 LYS A O 1
ATOM 2857 N N . GLY A 1 357 ? -23.586 -2.261 -19.490 1.00 33.47 357 GLY A N 1
ATOM 2858 C CA . GLY A 1 357 ? -24.926 -2.695 -19.901 1.00 33.47 357 GLY A CA 1
ATOM 2859 C C . GLY A 1 357 ? -26.004 -1.636 -19.649 1.00 33.47 357 GLY A C 1
ATOM 2860 O O . GLY A 1 357 ? -26.824 -1.374 -20.522 1.00 33.47 357 GLY A O 1
ATOM 2861 N N . ILE A 1 358 ? -25.957 -0.961 -18.495 1.00 40.88 358 ILE A N 1
ATOM 2862 C CA . ILE A 1 358 ? -26.939 0.072 -18.123 1.00 40.88 358 ILE A CA 1
ATOM 2863 C C . ILE A 1 358 ? -26.756 1.353 -18.950 1.00 40.88 358 ILE A C 1
ATOM 2865 O O . ILE A 1 358 ? -27.748 1.969 -19.336 1.00 40.88 358 ILE A O 1
ATOM 2869 N N . GLN A 1 359 ? -25.515 1.758 -19.247 1.00 39.47 359 GLN A N 1
ATOM 2870 C CA . GLN A 1 359 ? -25.265 2.931 -20.091 1.00 39.47 359 GLN A CA 1
ATOM 2871 C C . GLN A 1 359 ? -25.682 2.664 -21.547 1.00 39.47 359 GLN A C 1
ATOM 2873 O O . GLN A 1 359 ? -26.402 3.474 -22.115 1.00 39.47 359 GLN A O 1
ATOM 2878 N N . PHE A 1 360 ? -25.350 1.492 -22.107 1.00 39.75 360 PHE A N 1
ATOM 2879 C CA . PHE A 1 360 ? -25.790 1.101 -23.452 1.00 39.75 360 PHE A CA 1
ATOM 2880 C C . PHE A 1 360 ? -27.320 1.022 -23.561 1.00 39.75 360 PHE A C 1
ATOM 2882 O O . PHE A 1 360 ? -27.885 1.532 -24.521 1.00 39.75 360 PHE A O 1
ATOM 2889 N N . GLN A 1 361 ? -28.010 0.458 -22.562 1.00 42.91 361 GLN A N 1
ATOM 2890 C CA . GLN A 1 361 ? -29.476 0.428 -22.551 1.00 42.91 361 GLN A CA 1
ATOM 2891 C C . GLN A 1 361 ? -30.098 1.825 -22.438 1.00 42.91 361 GLN A C 1
ATOM 2893 O O . GLN A 1 361 ? -31.082 2.092 -23.121 1.00 42.91 361 GLN A O 1
ATOM 2898 N N . LYS A 1 362 ? -29.528 2.731 -21.631 1.00 45.03 362 LYS A N 1
ATOM 2899 C CA . LYS A 1 362 ? -30.000 4.124 -21.536 1.00 45.03 362 LYS A CA 1
ATOM 2900 C C . LYS A 1 362 ? -29.783 4.906 -22.829 1.00 45.03 362 LYS A C 1
ATOM 2902 O O . LYS A 1 362 ? -30.677 5.647 -23.238 1.00 45.03 362 LYS A O 1
ATOM 2907 N N . ASP A 1 363 ? -28.640 4.720 -23.480 1.00 46.34 363 ASP A N 1
ATOM 2908 C CA . ASP A 1 363 ? -28.317 5.396 -24.737 1.00 46.34 363 ASP A CA 1
ATOM 2909 C C . ASP A 1 363 ? -29.204 4.865 -25.885 1.00 46.34 363 ASP A C 1
ATOM 2911 O O . ASP A 1 363 ? -29.717 5.654 -26.678 1.00 46.34 363 ASP A O 1
ATOM 2915 N N . LEU A 1 364 ? -29.495 3.554 -25.913 1.00 42.72 364 LEU A N 1
ATOM 2916 C CA . LEU A 1 364 ? -30.425 2.935 -26.870 1.00 42.72 364 LEU A CA 1
ATOM 2917 C C . LEU A 1 364 ? -31.872 3.421 -26.668 1.00 42.72 364 LEU A C 1
ATOM 2919 O O . LEU A 1 364 ? -32.557 3.748 -27.634 1.00 42.72 364 LEU A O 1
ATOM 2923 N N . PHE A 1 365 ? -32.329 3.514 -25.414 1.00 44.78 365 PHE A N 1
ATOM 2924 C CA . PHE A 1 365 ? -33.674 3.999 -25.086 1.00 44.78 365 PHE A CA 1
ATOM 2925 C C . PHE A 1 365 ? -33.840 5.480 -25.446 1.00 44.78 365 PHE A C 1
ATOM 2927 O O . PHE A 1 365 ? -34.866 5.878 -25.987 1.00 44.78 365 PHE A O 1
ATOM 2934 N N . THR A 1 366 ? -32.804 6.288 -25.208 1.00 50.69 366 THR A N 1
ATOM 2935 C CA . THR A 1 366 ? -32.790 7.705 -25.592 1.00 50.69 366 THR A CA 1
ATOM 2936 C C . THR A 1 366 ? -32.827 7.850 -27.114 1.00 50.69 366 THR A C 1
ATOM 2938 O O . THR A 1 366 ? -33.641 8.606 -27.631 1.00 50.69 366 THR A O 1
ATOM 2941 N N . PHE A 1 367 ? -32.029 7.069 -27.850 1.00 46.38 367 PHE A N 1
ATOM 2942 C CA . PHE A 1 367 ? -32.040 7.065 -29.316 1.00 46.38 367 PHE A CA 1
ATOM 2943 C C . PHE A 1 367 ? -33.406 6.661 -29.902 1.00 46.38 367 PHE A C 1
ATOM 2945 O O . PHE A 1 367 ? -33.883 7.292 -30.839 1.00 46.38 367 PHE A O 1
ATOM 2952 N N . MET A 1 368 ? -34.077 5.664 -29.317 1.00 47.31 368 MET A N 1
ATOM 2953 C CA . MET A 1 368 ? -35.418 5.241 -29.745 1.00 47.31 368 MET A CA 1
ATOM 2954 C C . MET A 1 368 ? -36.509 6.284 -29.461 1.00 47.31 368 MET A C 1
ATOM 2956 O O . MET A 1 368 ? -37.479 6.359 -30.211 1.00 47.31 368 MET A O 1
ATOM 2960 N N . VAL A 1 369 ? -36.364 7.092 -28.406 1.00 57.53 369 VAL A N 1
ATOM 2961 C CA . VAL A 1 369 ? -37.299 8.187 -28.084 1.00 57.53 369 VAL A CA 1
ATOM 2962 C C . VAL A 1 369 ? -37.157 9.363 -29.055 1.00 57.53 369 VAL A C 1
ATOM 2964 O O . VAL A 1 369 ? -38.159 9.988 -29.368 1.00 57.53 369 VAL A O 1
ATOM 2967 N N . TYR A 1 370 ? -35.957 9.627 -29.580 1.00 51.56 370 TYR A N 1
ATOM 2968 C CA . TYR A 1 370 ? -35.721 10.664 -30.601 1.00 51.56 370 TYR A CA 1
ATOM 2969 C C . TYR A 1 370 ? -36.098 10.240 -32.035 1.00 51.56 370 TYR A C 1
ATOM 2971 O O . TYR A 1 370 ? -36.018 11.053 -32.951 1.00 51.56 370 TYR A O 1
ATOM 2979 N N . MET A 1 371 ? -36.482 8.975 -32.238 1.00 48.62 371 MET A N 1
ATOM 2980 C CA . MET A 1 371 ? -36.926 8.411 -33.524 1.00 48.62 371 MET A CA 1
ATOM 2981 C C . MET A 1 371 ? -38.460 8.256 -33.611 1.00 48.62 371 MET A C 1
ATOM 2983 O O . MET A 1 371 ? -38.963 7.642 -34.553 1.00 48.62 371 MET A O 1
ATOM 2987 N N . ARG A 1 372 ? -39.197 8.786 -32.628 1.00 44.56 372 ARG A N 1
ATOM 2988 C CA . ARG A 1 372 ? -40.640 9.059 -32.689 1.00 44.56 372 ARG A CA 1
ATOM 2989 C C . ARG A 1 372 ? -40.847 10.560 -32.784 1.00 44.56 372 ARG A C 1
ATOM 2991 O O . ARG A 1 372 ? -41.863 10.941 -33.402 1.00 44.56 372 ARG A O 1
#

Solvent-accessible surface area (backbone atoms only — not comparable to full-atom values): 19837 Å² total; per-residue (Å²): 73,68,21,10,72,42,80,80,64,84,43,80,75,51,63,34,66,65,49,35,58,56,48,75,78,48,72,60,97,61,19,31,30,29,40,30,68,49,102,89,48,77,45,75,30,16,27,49,34,67,53,39,57,55,40,46,69,31,70,48,52,87,73,69,69,55,56,48,52,46,46,29,39,38,28,30,69,63,79,66,50,69,48,50,32,37,38,43,70,71,56,96,54,28,24,40,54,42,53,66,95,54,94,65,79,82,47,57,26,33,66,33,39,49,47,52,32,30,37,45,31,35,70,89,77,66,24,26,49,31,44,50,98,85,70,47,83,43,72,43,82,76,81,92,83,62,77,35,76,54,79,75,78,93,69,87,68,66,45,48,36,30,28,37,72,39,59,67,61,68,50,45,38,64,74,50,65,44,57,44,30,67,19,70,79,44,17,83,39,70,50,52,101,41,94,56,70,65,14,15,21,50,64,26,29,38,46,35,33,24,49,28,34,33,46,22,27,37,53,16,35,59,51,64,38,62,63,47,38,54,49,24,45,78,68,67,25,48,39,87,89,74,22,52,43,73,71,43,58,56,50,46,25,73,75,44,11,85,55,62,44,33,30,58,74,49,77,45,80,45,73,72,58,50,50,62,40,24,73,64,23,18,22,30,38,30,37,24,78,96,45,35,29,14,39,41,40,56,44,82,90,78,56,24,37,33,37,30,36,37,75,56,42,86,74,40,81,56,37,70,48,38,38,77,37,48,65,70,49,44,67,38,73,49,44,23,53,79,35,32,43,31,36,36,49,68,87,53,83,67,60,62,66,58,52,55,53,55,50,53,52,51,53,51,53,52,54,56,61,75,74,109

Nearest PDB structures (foldseek):
  4d8h-assembly1_A  TM=6.784E-01  e=3.018E-03  synthetic construct
  3o4b-assembly1_A  TM=7.019E-01  e=6.654E-03  synthetic construct
  3jut-assembly3_C  TM=3.649E-01  e=1.839E-02  Homo sapiens
  3ogf-assembly1_C  TM=5.588E-01  e=1.571E-01  synthetic construct
  7kc8-assembly3_C  TM=4.082E-01  e=2.058E-02  Culex quinquefasciatus